Protein 8HCZ (pdb70)

Secondary structure (DSSP, 8-state):
--HHHHHHHHHHH-TTSEEEEEEE-SS-TT-EEEEEEHHHHHHHHHHHHHHHHTT--TT-EEEEE--SSHHHHHHHHHHHHTT-EEEEEPPP-SHHHHHHHHHHHHHH--SEEEE-GGGHHHHGGG----EEEGGGS-TTS------SSEEEEE------EEEEHHHHHHHHHHHHHHHTGGGTT---TTEEEEE-S-TTSHHHHIIIIIHIIIII--EEE--HHHHHH-THHHHHHHTSSSEEEEEE-HHHHHHHHHH--GGGGTT---TT--EEEEESS---HHHHHHHHHHHGGGT--GGGEEEEE--GGGSS-SEEPPTTSPPPEEEE-HHHHHTTB--B--TTSSEEEE-EEPPSSSEEEEEETTTTEEPPTTB-EEEEEESTTS---BTT-HHHHHHHH-B--SSPPTT-----BEEEEEEEEEETTEEEEEEETT-

InterPro domains:
  IPR000873 AMP-dependent synthetase/ligase domain [PF00501] (12-415)
  IPR025110 AMP-binding enzyme, C-terminal domain [PF23024] (463-571)
  IPR040097 Fatty acyl-AMP ligase /fatty acyl-CoA ligase [cd05931] (17-567)
  IPR042099 ANL, N-terminal domain [G3DSA:3.40.50.12780] (4-460)
  IPR045851 AMP-binding enzyme domain superfamily [G3DSA:3.30.300.30] (462-582)

Sequence (443 aa):
LSIPSMLRQCVNLHPDGTAFTYIDYERDSEGISESLTWSQVYRRTLNVAAEVRRHAAIGDRAVILAPQGLDYIVAFLGALQAGLIAVPLSAPLGGASDERVDAVVRDAKPNVVLTTSAIMGDVVPRVSPPTVAVDQLDLDSPIDDSLQTTAYLQYTTPAGVMITYKNILANFQQMISAYFADTGAVPPLDLFIMSWLPFYHDMGLVLGVCAPIIVGCGAVLTSPVAFLQRPARWLQLMAREGQAFSAAPNFAFELTAAKAIDDDLAGLDLGRIKTILCGSERVHPATLKRFVDRFSRFNLREFAIRPAYGLAEATVYVATSQAGQPPEIRYFEPHELSAGQAKPCATGAGTALVSYPLPQSPIVRIVDPNTNTECPPGTIGEIWVHGDNVAGGYWEKPDETERTFGGALVAPSAGTPVGPWLRTGDSGFVSEDKFFIIGRIKD

Solvent-accessible surface area: 18066 Å² total; per-residue (Å²): 126,0,0,4,10,33,1,85,80,15,23,90,130,121,54,119,29,74,0,0,11,22,7,61,20,153,205,63,73,154,15,69,66,92,58,4,30,11,39,80,0,48,90,30,1,34,21,0,0,43,30,0,92,169,54,14,62,98,22,29,33,0,0,0,0,3,57,32,9,10,38,2,0,0,1,0,3,0,0,2,4,1,1,2,7,0,0,0,0,12,15,18,124,31,66,74,32,24,120,90,1,29,29,0,13,165,20,0,120,9,65,0,0,0,1,8,41,95,29,48,58,87,0,83,91,58,30,144,30,52,37,10,11,0,56,132,44,104,14,70,36,106,116,120,53,25,42,110,84,23,0,2,0,2,0,117,172,44,30,0,1,49,1,33,3,135,10,1,38,14,0,11,123,15,17,37,61,27,7,5,53,84,65,61,37,98,35,32,194,74,12,17,3,0,0,8,8,11,0,64,94,26,19,0,0,6,13,0,0,0,5,0,5,31,40,46,17,20,3,12,0,2,18,31,81,4,0,94,119,89,11,0,12,2,0,58,12,1,14,94,168,6,49,0,16,0,0,0,16,14,91,0,0,60,49,0,6,47,126,4,102,88,124,24,0,76,82,38,54,1,32,84,9,47,1,0,12,0,0,74,67,79,16,103,10,79,9,8,99,114,0,13,104,60,0,32,182,39,83,6,118,78,85,0,0,7,0,12,4,22,29,6,31,0,2,22,10,0,0,8,6,86,7,43,100,61,18,65,30,65,28,3,57,61,159,58,24,107,83,20,81,15,106,72,26,76,121,56,51,42,46,32,23,7,1,4,38,58,15,160,56,1,39,3,59,9,0,50,43,135,75,50,51,38,21,86,112,12,37,33,5,4,0,0,0,54,22,84,0,25,5,61,0,25,36,96,43,105,92,63,28,110,145,32,13,28,5,53,8,85,88,46,57,110,76,11,39,86,26,97,0,1,65,10,12,12,9,0,0,28,11,107,120,54,0,0,12,57,20,95,59,147,153

Nearest PDB structures (foldseek):
  8hcz-assembly1_A  TM=1.002E+00  e=0.000E+00  Mycobacterium tuberculosis H37Rv
  8hdf-assembly1_A  TM=9.978E-01  e=6.706E-95  Mycobacterium tuberculosis H37Rv
  8iqu-assembly1_A  TM=9.920E-01  e=8.082E-95  Mycobacterium tuberculosis
  8hd4-assembly1_A  TM=9.959E-01  e=1.930E-93  Mycobacterium tuberculosis H37Rv
  3t5a-assembly1_A  TM=9.651E-01  e=5.499E-71  Mycobacterium tuberculosis H37Rv

GO terms:
  GO:0046506 sulfolipid biosynthetic process (P, IMP)
  GO:0071766 Actinobacterium-type cell wall biogenesis (P, IMP)

B-factor: mean 19.69, std 9.24, range [7.81, 62.52]

Structure (mmCIF, N/CA/C/O backbone):
data_8HCZ
#
_entry.id   8HCZ
#
_cell.length_a   66.924
_cell.length_b   72.595
_cell.length_c   90.800
_cell.angle_alpha   90.00
_cell.angle_beta   90.00
_cell.angle_gamma   90.00
#
_symmetry.space_group_name_H-M   'P 21 21 21'
#
loop_
_entity.id
_entity.type
_entity.pdbx_description
1 polymer 'Long-chain-fatty-acid--AMP ligase FadD23'
2 water water
#
loop_
_atom_site.group_PDB
_atom_site.id
_atom_site.type_symbol
_atom_site.label_atom_id
_atom_site.label_alt_id
_atom_site.label_comp_id
_atom_site.label_asym_id
_atom_site.label_entity_id
_atom_site.label_seq_id
_atom_site.pdbx_PDB_ins_code
_atom_site.Cartn_x
_atom_site.Cartn_y
_atom_site.Cartn_z
_atom_site.occupancy
_atom_site.B_iso_or_equiv
_atom_site.auth_seq_id
_atom_site.auth_comp_id
_atom_site.auth_asym_id
_atom_site.auth_atom_id
_atom_site.pdbx_PDB_model_num
ATOM 1 N N . LEU A 1 25 ? 10.260 -2.246 -23.961 1.00 32.92 4 LEU A N 1
ATOM 2 C CA . LEU A 1 25 ? 9.672 -3.580 -23.907 1.00 33.09 4 LEU A CA 1
ATOM 3 C C . LEU A 1 25 ? 9.060 -4.000 -22.562 1.00 28.11 4 LEU A C 1
ATOM 4 O O . LEU A 1 25 ? 7.993 -4.615 -22.554 1.00 35.42 4 LEU A O 1
ATOM 9 N N . SER A 1 26 ? 9.732 -3.696 -21.447 1.00 24.17 5 SER A N 1
ATOM 10 C CA . SER A 1 26 ? 9.252 -4.077 -20.118 1.00 20.33 5 SER A CA 1
ATOM 11 C C . SER A 1 26 ? 9.687 -3.031 -19.104 1.00 17.95 5 SER A C 1
ATOM 12 O O . SER A 1 26 ? 10.599 -2.250 -19.352 1.00 18.64 5 SER A O 1
ATOM 15 N N . ILE A 1 27 ? 9.002 -3.027 -17.955 1.00 15.85 6 ILE A N 1
ATOM 16 C CA . ILE A 1 27 ? 9.344 -2.078 -16.889 1.00 13.18 6 ILE A CA 1
ATOM 17 C C . ILE A 1 27 ? 10.797 -2.186 -16.448 1.00 14.77 6 ILE A C 1
ATOM 18 O O . ILE A 1 27 ? 11.463 -1.144 -16.347 1.00 13.11 6 ILE A O 1
ATOM 23 N N . PRO A 1 28 ? 11.349 -3.374 -16.173 1.00 14.76 7 PRO A N 1
ATOM 24 C CA . PRO A 1 28 ? 12.785 -3.431 -15.835 1.00 15.69 7 PRO A CA 1
ATOM 25 C C . PRO A 1 28 ? 13.667 -2.823 -16.905 1.00 15.18 7 PRO A C 1
ATOM 26 O O . PRO A 1 28 ? 14.608 -2.085 -16.571 1.00 15.32 7 PRO A O 1
ATOM 30 N N . SER A 1 29 ? 13.385 -3.084 -18.188 1.00 16.24 8 SER A N 1
ATOM 31 C CA . SER A 1 29 ? 14.226 -2.505 -19.230 1.00 16.04 8 SER A CA 1
ATOM 32 C C . SER A 1 29 ? 14.071 -0.993 -19.283 1.00 14.38 8 SER A C 1
ATOM 33 O O . SER A 1 29 ? 15.058 -0.276 -19.492 1.00 16.58 8 SER A O 1
ATOM 36 N N . MET A 1 30 ? 12.856 -0.488 -19.044 1.00 14.11 9 MET A N 1
ATOM 37 C CA . MET A 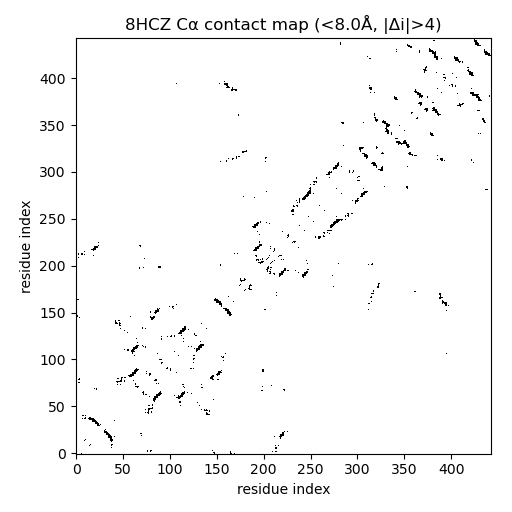1 30 ? 12.670 0.954 -19.089 1.00 13.09 9 MET A CA 1
ATOM 38 C C . MET A 1 30 ? 13.306 1.618 -17.885 1.00 13.76 9 MET A C 1
ATOM 39 O O . MET A 1 30 ? 13.798 2.742 -17.995 1.00 14.88 9 MET A O 1
ATOM 44 N N . LEU A 1 31 ? 13.327 0.957 -16.742 1.00 12.41 10 LEU A N 1
ATOM 45 C CA . LEU A 1 31 ? 14.020 1.540 -15.569 1.00 12.07 10 LEU A CA 1
ATOM 46 C C . LEU A 1 31 ? 15.515 1.635 -15.855 1.00 14.02 10 LEU A C 1
ATOM 47 O O . LEU A 1 31 ? 16.121 2.619 -15.497 1.00 13.24 10 LEU A O 1
ATOM 52 N N . ARG A 1 32 ? 16.056 0.576 -16.459 1.00 14.22 11 ARG A N 1
ATOM 53 C CA . ARG A 1 32 ? 17.502 0.602 -16.820 1.00 15.47 11 ARG A CA 1
ATOM 54 C C . ARG A 1 32 ? 17.798 1.768 -17.767 1.00 14.69 11 ARG A C 1
ATOM 55 O O . ARG A 1 32 ? 18.818 2.406 -17.618 1.00 15.78 11 ARG A O 1
ATOM 63 N N . GLN A 1 33 ? 16.877 2.044 -18.663 1.00 14.05 12 GLN A N 1
ATOM 64 C CA . GLN A 1 33 ? 17.104 3.167 -19.592 1.00 16.63 12 GLN A CA 1
ATOM 65 C C . GLN A 1 33 ? 17.006 4.497 -18.835 1.00 16.76 12 GLN A C 1
ATOM 66 O O . GLN A 1 33 ? 17.734 5.401 -19.169 1.00 17.06 12 GLN A O 1
ATOM 72 N N . CYS A 1 34 ? 16.095 4.578 -17.871 1.00 14.88 13 CYS A N 1
ATOM 73 C CA . CYS A 1 34 ? 16.044 5.805 -17.082 1.00 14.07 13 CYS A CA 1
ATOM 74 C C . CYS A 1 34 ? 17.384 6.048 -16.418 1.00 14.22 13 CYS A C 1
ATOM 75 O O . CYS A 1 34 ? 17.861 7.188 -16.363 1.00 16.06 13 CYS A O 1
ATOM 78 N N . VAL A 1 35 ? 17.992 4.991 -15.873 1.00 14.20 14 VAL A N 1
ATOM 79 C CA . VAL A 1 35 ? 19.301 5.121 -15.233 1.00 14.58 14 VAL A CA 1
ATOM 80 C C . VAL A 1 35 ? 20.354 5.545 -16.239 1.00 15.40 14 VAL A C 1
ATOM 81 O O . VAL A 1 35 ? 21.253 6.346 -15.923 1.00 18.85 14 VAL A O 1
ATOM 85 N N . ASN A 1 36 ? 20.320 4.965 -17.432 1.00 16.41 15 ASN A N 1
ATOM 86 C CA . ASN A 1 36 ? 21.310 5.311 -18.443 1.00 18.84 15 ASN A CA 1
ATOM 87 C C . ASN A 1 36 ? 21.203 6.775 -18.812 1.00 21.16 15 ASN A C 1
ATOM 88 O O . ASN A 1 36 ? 22.222 7.456 -19.004 1.00 24.06 15 ASN A O 1
ATOM 93 N N . LEU A 1 37 ? 19.981 7.282 -18.922 1.00 19.51 16 LEU A N 1
ATOM 94 C CA . LEU A 1 37 ? 19.776 8.622 -19.461 1.00 21.21 16 LEU A CA 1
ATOM 95 C C . LEU A 1 37 ? 19.912 9.694 -18.389 1.00 20.33 16 LEU A C 1
ATOM 96 O O . LEU A 1 37 ? 20.444 10.775 -18.656 1.00 23.25 16 LEU A O 1
ATOM 101 N N . HIS A 1 38 ? 19.451 9.420 -17.168 1.00 16.72 17 HIS A N 1
ATOM 102 C CA . HIS A 1 38 ? 19.373 10.450 -16.131 1.00 17.76 17 HIS A CA 1
ATOM 103 C C . HIS A 1 38 ? 19.623 9.812 -14.777 1.00 13.49 17 HIS A C 1
ATOM 104 O O . HIS A 1 38 ? 18.729 9.787 -13.921 1.00 15.84 17 HIS A O 1
ATOM 111 N N . PRO A 1 39 ? 20.833 9.291 -14.539 1.00 15.32 18 PRO A N 1
ATOM 112 C CA . PRO A 1 39 ? 21.065 8.494 -13.322 1.00 15.42 18 PRO A CA 1
ATOM 113 C C . PRO A 1 39 ? 20.828 9.294 -12.047 1.00 14.87 18 PRO A C 1
ATOM 114 O O . PRO A 1 39 ? 20.377 8.748 -11.022 1.00 14.38 18 PRO A O 1
ATOM 118 N N . ASP A 1 40 ? 21.069 10.596 -12.101 1.00 14.27 19 ASP A N 1
ATOM 119 C CA . ASP A 1 40 ? 20.999 11.438 -10.918 1.00 13.44 19 ASP A CA 1
ATOM 120 C C . ASP A 1 40 ? 19.717 12.262 -10.854 1.00 13.80 19 ASP A C 1
ATOM 121 O O . ASP A 1 40 ? 19.582 13.109 -9.957 1.00 16.88 19 ASP A O 1
ATOM 126 N N . GLY A 1 41 ? 18.779 12.024 -11.777 1.00 13.83 20 GLY A N 1
ATOM 127 C CA . GLY A 1 41 ? 17.476 12.649 -11.685 1.00 13.50 20 GLY A CA 1
ATOM 128 C C . GLY A 1 41 ? 16.656 12.035 -10.568 1.00 15.05 20 GLY A C 1
ATOM 129 O O . GLY A 1 41 ? 16.749 10.833 -10.285 1.00 14.17 20 GLY A O 1
ATOM 130 N N . THR A 1 42 ? 15.837 12.861 -9.910 1.00 14.59 21 THR A N 1
ATOM 131 C CA . THR A 1 42 ? 15.022 12.330 -8.820 1.00 13.32 21 THR A CA 1
ATOM 132 C C . THR A 1 42 ? 13.857 11.533 -9.411 1.00 12.17 21 THR A C 1
ATOM 133 O O . THR A 1 42 ? 13.125 12.024 -10.289 1.00 16.78 21 THR A O 1
ATOM 137 N N . ALA A 1 43 ? 13.695 10.289 -8.938 1.00 11.15 22 ALA A N 1
ATOM 138 C CA . ALA A 1 43 ? 12.678 9.380 -9.456 1.00 11.40 22 ALA A CA 1
ATOM 139 C C . ALA A 1 43 ? 11.439 9.303 -8.570 1.00 10.78 22 ALA A C 1
ATOM 140 O O . ALA A 1 43 ? 10.314 9.448 -9.044 1.00 11.80 22 ALA A O 1
ATOM 142 N N . PHE A 1 44 ? 11.624 9.066 -7.282 1.00 10.71 23 PHE A N 1
ATOM 143 C CA . PHE A 1 44 ? 10.527 8.906 -6.346 1.00 10.24 23 PHE A CA 1
ATOM 144 C C . PHE A 1 44 ? 10.835 9.728 -5.113 1.00 12.55 23 PHE A C 1
ATOM 145 O O . PHE A 1 44 ? 11.939 9.637 -4.561 1.00 12.67 23 PHE A O 1
ATOM 153 N N . THR A 1 45 ? 9.852 10.511 -4.673 1.00 11.32 24 THR A N 1
ATOM 154 C CA . THR A 1 45 ? 9.902 11.223 -3.401 1.00 11.04 24 THR A CA 1
ATOM 155 C C . THR A 1 45 ? 8.677 10.805 -2.620 1.00 11.68 24 THR A C 1
ATOM 156 O O . THR A 1 45 ? 7.551 11.033 -3.076 1.00 13.30 24 THR A O 1
ATOM 160 N N . TYR A 1 46 ? 8.892 10.228 -1.447 1.00 11.56 25 TYR A N 1
ATOM 161 C CA . TYR A 1 46 ? 7.818 9.814 -0.570 1.00 10.69 25 TYR A CA 1
ATOM 162 C C . TYR A 1 46 ? 7.743 10.755 0.627 1.00 10.38 25 TYR A C 1
ATOM 163 O O . TYR A 1 46 ? 8.766 11.020 1.259 1.00 11.61 25 TYR A O 1
ATOM 172 N N . ILE A 1 47 ? 6.545 11.257 0.927 1.00 10.75 26 ILE A N 1
ATOM 173 C CA . ILE A 1 47 ? 6.336 12.195 2.033 1.00 11.35 26 ILE A CA 1
ATOM 174 C C . ILE A 1 47 ? 5.559 11.494 3.132 1.00 11.04 26 ILE A C 1
ATOM 175 O O . ILE A 1 47 ? 4.451 11.029 2.906 1.00 13.04 26 ILE A O 1
ATOM 180 N N . ASP A 1 48 ? 6.158 11.391 4.308 1.00 11.26 27 ASP A N 1
ATOM 181 C CA . ASP A 1 48 ? 5.540 10.770 5.472 1.00 13.65 27 ASP A CA 1
ATOM 182 C C . ASP A 1 48 ? 5.155 11.887 6.445 1.00 12.22 27 ASP A C 1
ATOM 183 O O . ASP A 1 48 ? 5.993 12.714 6.824 1.00 13.75 27 ASP A O 1
ATOM 188 N N . TYR A 1 49 ? 3.898 11.907 6.856 1.00 13.94 28 TYR A N 1
ATOM 189 C CA . TYR A 1 49 ? 3.405 12.925 7.770 1.00 14.33 28 TYR A CA 1
ATOM 190 C C . TYR A 1 49 ? 3.229 12.419 9.194 1.00 19.02 28 TYR A C 1
ATOM 191 O O . TYR A 1 49 ? 2.737 13.167 10.045 1.00 21.24 28 TYR A O 1
ATOM 200 N N . GLU A 1 50 ? 3.649 11.191 9.480 1.00 17.95 29 GLU A N 1
ATOM 201 C CA . GLU A 1 50 ? 3.435 10.628 10.815 1.00 23.78 29 GLU A CA 1
ATOM 202 C C . GLU A 1 50 ? 4.228 11.382 11.869 1.00 24.16 29 GLU A C 1
ATOM 203 O O . GLU A 1 50 ? 3.741 11.583 12.997 1.00 30.18 29 GLU A O 1
ATOM 209 N N . ARG A 1 51 ? 5.443 11.798 11.548 1.00 23.46 30 ARG A N 1
ATOM 210 C CA . ARG A 1 51 ? 6.305 12.355 12.581 1.00 22.72 30 ARG A CA 1
ATOM 211 C C . ARG A 1 51 ? 6.338 13.873 12.565 1.00 24.10 30 ARG A C 1
ATOM 212 O O . ARG A 1 51 ? 6.822 14.486 13.525 1.00 27.44 30 ARG A O 1
ATOM 220 N N . ASP A 1 52 ? 5.838 14.492 11.505 1.00 20.35 31 ASP A N 1
ATOM 221 C CA . ASP A 1 52 ? 5.849 15.945 11.404 1.00 18.58 31 ASP A CA 1
ATOM 222 C C . ASP A 1 52 ? 4.721 16.294 10.459 1.00 20.01 31 ASP A C 1
ATOM 223 O O . ASP A 1 52 ? 4.677 15.822 9.317 1.00 20.42 31 ASP A O 1
ATOM 228 N N . SER A 1 53 ? 3.764 17.052 10.953 1.00 21.48 32 SER A N 1
ATOM 229 C CA . SER A 1 53 ? 2.613 17.390 10.147 1.00 20.79 32 SER A CA 1
ATOM 230 C C . SER A 1 53 ? 2.995 18.218 8.904 1.00 22.39 32 SER A C 1
ATOM 231 O O . SER A 1 53 ? 2.196 18.290 7.954 1.00 26.80 32 SER A O 1
ATOM 234 N N . GLU A 1 54 ? 4.241 18.729 8.826 1.00 22.65 33 GLU A N 1
ATOM 235 C CA . GLU A 1 54 ? 4.723 19.358 7.596 1.00 22.53 33 GLU A CA 1
ATOM 236 C C . GLU A 1 54 ? 5.249 18.349 6.551 1.00 18.98 33 GLU A C 1
ATOM 237 O O . GLU A 1 54 ? 5.438 18.702 5.372 1.00 21.02 33 GLU A O 1
ATOM 243 N N . GLY A 1 55 ? 5.461 17.106 6.944 1.00 15.31 34 GLY A N 1
ATOM 244 C CA . GLY A 1 55 ? 5.907 16.071 6.029 1.00 14.09 34 GLY A CA 1
ATOM 245 C C . GLY A 1 55 ? 7.404 15.915 6.067 1.00 14.01 34 GLY A C 1
ATOM 246 O O . GLY A 1 55 ? 8.142 16.912 6.037 1.00 15.60 34 GLY A O 1
ATOM 247 N N . ILE A 1 56 ? 7.864 14.669 6.137 1.00 12.66 35 ILE A N 1
ATOM 248 C CA . ILE A 1 56 ? 9.283 14.333 6.005 1.00 13.00 35 ILE A CA 1
ATOM 249 C C . ILE A 1 56 ? 9.453 13.650 4.658 1.00 12.67 35 ILE A C 1
ATOM 250 O O . ILE A 1 56 ? 8.794 12.633 4.396 1.00 13.74 35 ILE A O 1
ATOM 255 N N . SER A 1 57 ? 10.280 14.237 3.793 1.00 13.60 36 SER A N 1
ATOM 256 C CA . SER A 1 57 ? 10.553 13.667 2.477 1.00 12.36 36 SER A CA 1
ATOM 257 C C . SER A 1 57 ? 11.693 12.679 2.534 1.00 11.20 36 SER A C 1
ATOM 258 O O . SER A 1 57 ? 12.694 12.916 3.215 1.00 13.26 36 SER A O 1
ATOM 261 N N . GLU A 1 58 ? 11.570 11.598 1.746 1.00 10.73 37 GLU A N 1
ATOM 262 C CA . GLU A 1 58 ? 12.696 10.724 1.430 1.00 11.64 37 GLU A CA 1
ATOM 263 C C . GLU A 1 58 ? 12.670 10.494 -0.075 1.00 11.13 37 GLU A C 1
ATOM 264 O O . GLU A 1 58 ? 11.630 10.113 -0.633 1.00 12.90 37 GLU A O 1
ATOM 270 N N . SER A 1 59 ? 13.773 10.759 -0.748 1.00 11.89 38 SER A N 1
ATOM 271 C CA . SER A 1 59 ? 13.795 10.657 -2.201 1.00 12.69 38 SER A CA 1
ATOM 272 C C . SER A 1 59 ? 14.880 9.707 -2.682 1.00 11.66 38 SER A C 1
ATOM 273 O O . SER A 1 59 ? 15.850 9.415 -1.974 1.00 14.83 38 SER A O 1
ATOM 276 N N . LEU A 1 60 ? 14.636 9.160 -3.868 1.00 9.55 39 LEU A N 1
ATOM 277 C CA . LEU A 1 60 ? 15.592 8.318 -4.550 1.00 11.05 39 LEU A CA 1
ATOM 278 C C . LEU A 1 60 ? 15.776 8.810 -5.982 1.00 11.76 39 LEU A C 1
ATOM 279 O O . LEU A 1 60 ? 14.789 9.084 -6.676 1.00 11.22 39 LEU A O 1
ATOM 284 N N . THR A 1 61 ? 17.028 8.859 -6.442 1.00 11.73 40 THR A N 1
ATOM 285 C CA . THR A 1 61 ? 17.274 9.076 -7.856 1.00 10.82 40 THR A CA 1
ATOM 286 C C . THR A 1 61 ? 17.021 7.784 -8.653 1.00 11.17 40 THR A C 1
ATOM 287 O O . THR A 1 61 ? 16.867 6.690 -8.093 1.00 11.58 40 THR A O 1
ATOM 291 N N . TRP A 1 62 ? 17.099 7.898 -9.981 1.00 11.11 41 TRP A N 1
ATOM 292 C CA . TRP A 1 62 ? 16.950 6.702 -10.799 1.00 10.44 41 TRP A CA 1
ATOM 293 C C . TRP A 1 62 ? 18.027 5.680 -10.471 1.00 11.90 41 TRP A C 1
ATOM 294 O O . TRP A 1 62 ? 17.726 4.495 -10.318 1.00 12.74 41 TRP A O 1
ATOM 305 N N . SER A 1 63 ? 19.280 6.128 -10.325 1.00 12.23 42 SER A N 1
ATOM 306 C CA . SER A 1 63 ? 20.347 5.192 -9.998 1.00 13.19 42 SER A CA 1
ATOM 307 C C . SER A 1 63 ? 20.110 4.555 -8.626 1.00 12.92 42 SER A C 1
ATOM 308 O O . SER A 1 63 ? 20.325 3.346 -8.437 1.00 14.65 42 SER A O 1
ATOM 311 N N . GLN A 1 64 ? 19.636 5.336 -7.645 1.00 12.11 43 GLN A N 1
ATOM 312 C CA . GLN A 1 64 ? 19.399 4.756 -6.314 1.00 12.75 43 GLN A CA 1
ATOM 313 C C . GLN A 1 64 ? 18.282 3.715 -6.343 1.00 12.28 43 GLN A C 1
ATOM 314 O O . GLN A 1 64 ? 18.398 2.638 -5.733 1.00 13.53 43 GLN A O 1
ATOM 320 N N . VAL A 1 65 ? 17.173 4.031 -7.021 1.00 11.33 44 VAL A N 1
ATOM 321 C CA . VAL A 1 65 ? 16.073 3.071 -7.019 1.00 12.26 44 VAL A CA 1
ATOM 322 C C . VAL A 1 65 ? 16.451 1.821 -7.800 1.00 12.65 44 VAL A C 1
ATOM 323 O O . VAL A 1 65 ? 16.103 0.704 -7.393 1.00 13.37 44 VAL A O 1
ATOM 327 N N . TYR A 1 66 ? 17.200 1.979 -8.897 1.00 12.25 45 TYR A N 1
ATOM 328 C CA . TYR A 1 66 ? 17.633 0.816 -9.664 1.00 14.71 45 TYR A CA 1
ATOM 329 C C . TYR A 1 66 ? 18.531 -0.101 -8.830 1.00 15.11 45 TYR A C 1
ATOM 330 O O . TYR A 1 66 ? 18.365 -1.335 -8.842 1.00 16.05 45 TYR A O 1
ATOM 339 N N . ARG A 1 67 ? 19.502 0.477 -8.116 1.00 15.57 46 ARG A N 1
ATOM 340 C CA . ARG A 1 67 ? 20.353 -0.326 -7.232 1.00 15.61 46 ARG A CA 1
ATOM 341 C C . ARG A 1 67 ? 19.519 -1.084 -6.203 1.00 16.44 46 ARG A C 1
ATOM 342 O O . ARG A 1 67 ? 19.747 -2.286 -5.960 1.00 16.18 46 ARG A O 1
ATOM 350 N N . ARG A 1 68 ? 18.554 -0.399 -5.564 1.00 14.91 47 ARG A N 1
ATOM 351 C CA . ARG A 1 68 ? 17.736 -1.114 -4.586 1.00 14.13 47 ARG A CA 1
ATOM 352 C C . ARG A 1 68 ? 16.986 -2.259 -5.236 1.00 14.21 47 ARG A C 1
ATOM 353 O O . ARG A 1 68 ? 16.887 -3.352 -4.660 1.00 15.17 47 ARG A O 1
ATOM 361 N N . THR A 1 69 ? 16.432 -2.015 -6.428 1.00 13.30 48 THR A N 1
ATOM 362 C CA . THR A 1 69 ? 15.724 -3.036 -7.173 1.00 13.27 48 THR A CA 1
ATOM 363 C C . THR A 1 69 ? 16.609 -4.236 -7.490 1.00 14.34 48 THR A C 1
ATOM 364 O O . THR A 1 69 ? 16.165 -5.381 -7.373 1.00 15.01 48 THR A O 1
ATOM 368 N N . LEU A 1 70 ? 17.863 -3.995 -7.878 1.00 14.83 49 LEU A N 1
ATOM 369 C CA . LEU A 1 70 ? 18.785 -5.098 -8.150 1.00 15.55 49 LEU A CA 1
ATOM 370 C C . LEU A 1 70 ? 19.077 -5.896 -6.886 1.00 16.97 49 LEU A C 1
ATOM 371 O O . LEU A 1 70 ? 19.193 -7.124 -6.936 1.00 18.21 49 LEU A O 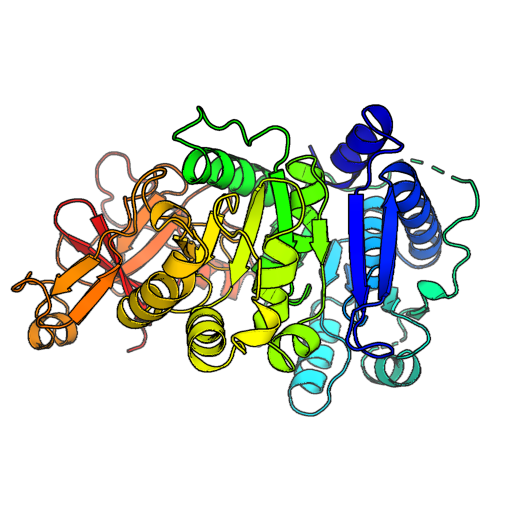1
ATOM 376 N N . ASN A 1 71 ? 19.221 -5.212 -5.752 1.00 15.75 50 ASN A N 1
ATOM 377 C CA . ASN A 1 71 ? 19.440 -5.936 -4.500 1.00 18.17 50 ASN A CA 1
ATOM 378 C C . ASN A 1 71 ? 18.215 -6.751 -4.084 1.00 17.42 50 ASN A C 1
ATOM 379 O O . ASN A 1 71 ? 18.352 -7.879 -3.581 1.00 18.74 50 ASN A O 1
ATOM 384 N N . VAL A 1 72 ? 17.002 -6.232 -4.293 1.00 15.09 51 VAL A N 1
ATOM 385 C CA . VAL A 1 72 ? 15.833 -7.060 -4.008 1.00 15.17 51 VAL A CA 1
ATOM 386 C C . VAL A 1 72 ? 15.795 -8.269 -4.930 1.00 15.59 51 VAL A C 1
ATOM 387 O O . VAL A 1 72 ? 15.505 -9.383 -4.481 1.00 16.27 51 VAL A O 1
ATOM 391 N N . ALA A 1 73 ? 16.054 -8.061 -6.233 1.00 16.41 52 ALA A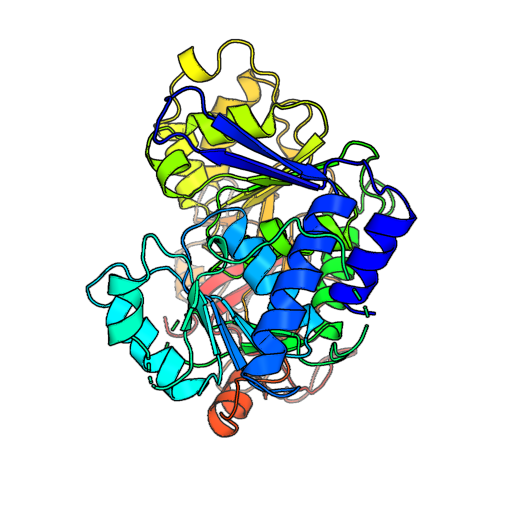 N 1
ATOM 392 C CA . ALA A 1 73 ? 16.016 -9.152 -7.204 1.00 15.25 52 ALA A CA 1
ATOM 393 C C . ALA A 1 73 ? 16.990 -10.255 -6.824 1.00 17.28 52 ALA A C 1
ATOM 394 O O . ALA A 1 73 ? 16.662 -11.447 -6.913 1.00 18.62 52 ALA A O 1
ATOM 396 N N . ALA A 1 74 ? 18.180 -9.880 -6.358 1.00 19.09 53 ALA A N 1
ATOM 397 C CA . ALA A 1 74 ? 19.156 -10.889 -5.952 1.00 20.29 53 ALA A CA 1
ATOM 398 C C . ALA A 1 74 ? 18.639 -11.715 -4.781 1.00 19.72 53 ALA A C 1
ATOM 399 O O . ALA A 1 74 ? 18.905 -12.930 -4.691 1.00 24.01 53 ALA A O 1
ATOM 401 N N . GLU A 1 75 ? 17.956 -11.061 -3.838 1.00 19.56 54 GLU A N 1
ATOM 402 C CA . GLU A 1 75 ? 17.385 -11.776 -2.704 1.00 19.88 54 GLU A CA 1
ATOM 403 C C . GLU A 1 75 ? 16.246 -12.687 -3.132 1.00 19.22 54 GLU A C 1
ATOM 404 O O . GLU A 1 75 ? 16.200 -13.849 -2.724 1.00 21.74 54 GLU A O 1
ATOM 410 N N . VAL A 1 76 ? 15.341 -12.203 -3.986 1.00 18.17 55 VAL A N 1
ATOM 411 C CA . VAL A 1 76 ? 14.171 -13.024 -4.286 1.00 20.21 55 VAL A CA 1
ATOM 412 C C . VAL A 1 76 ? 14.566 -14.258 -5.093 1.00 22.74 55 VAL A C 1
ATOM 413 O O . VAL A 1 76 ? 13.977 -15.333 -4.923 1.00 21.07 55 VAL A O 1
ATOM 417 N N . ARG A 1 77 ? 15.600 -14.148 -5.936 1.00 19.20 56 ARG A N 1
ATOM 418 C CA . ARG A 1 77 ? 16.095 -15.308 -6.676 1.00 21.09 56 ARG A CA 1
ATOM 419 C C . ARG A 1 77 ? 16.589 -16.440 -5.773 1.00 23.59 56 ARG A C 1
ATOM 420 O O . ARG A 1 77 ? 16.620 -17.600 -6.205 1.00 26.19 56 ARG A O 1
ATOM 428 N N . ARG A 1 78 ? 16.970 -16.145 -4.535 1.00 24.34 57 ARG A N 1
ATOM 429 C CA . ARG A 1 78 ? 17.347 -17.212 -3.619 1.00 25.28 57 ARG A CA 1
ATOM 430 C C . ARG A 1 78 ? 16.152 -18.074 -3.230 1.00 25.60 57 ARG A C 1
ATOM 431 O O . ARG A 1 78 ? 16.328 -19.220 -2.816 1.00 28.91 57 ARG A O 1
ATOM 439 N N . HIS A 1 79 ? 14.938 -17.558 -3.384 1.00 26.51 58 HIS A N 1
ATOM 440 C CA . HIS A 1 79 ? 13.743 -18.208 -2.879 1.00 24.66 58 HIS A CA 1
ATOM 441 C C . HIS A 1 79 ? 12.763 -18.639 -3.951 1.00 25.20 58 HIS A C 1
ATOM 442 O O . HIS A 1 79 ? 11.901 -19.478 -3.669 1.00 27.34 58 HIS A O 1
ATOM 449 N N . ALA A 1 80 ? 12.847 -18.087 -5.156 1.00 23.12 59 ALA A N 1
ATOM 450 C CA . ALA A 1 80 ? 11.784 -18.286 -6.126 1.00 24.19 59 ALA A CA 1
ATOM 451 C C . ALA A 1 80 ? 12.397 -18.315 -7.510 1.00 23.42 59 ALA A C 1
ATOM 452 O O . ALA A 1 80 ? 13.449 -17.708 -7.749 1.00 25.57 59 ALA A O 1
ATOM 454 N N . ALA A 1 81 ? 11.724 -19.023 -8.416 1.00 21.16 60 ALA A N 1
ATOM 455 C CA . ALA A 1 81 ? 12.152 -19.200 -9.786 1.00 21.07 60 ALA A CA 1
ATOM 456 C C . ALA A 1 81 ? 11.400 -18.241 -10.701 1.00 18.89 60 ALA A C 1
ATOM 457 O O . ALA A 1 81 ? 10.331 -17.733 -10.358 1.00 18.80 60 ALA A O 1
ATOM 459 N N . ILE A 1 82 ? 11.971 -18.026 -11.896 1.00 19.09 61 ILE A N 1
ATOM 460 C CA . ILE A 1 82 ? 11.319 -17.223 -12.922 1.00 18.42 61 ILE A CA 1
ATOM 461 C C . ILE A 1 82 ? 9.903 -17.725 -13.131 1.00 18.57 61 ILE A C 1
ATOM 462 O O . ILE A 1 82 ? 9.659 -18.934 -13.255 1.00 20.25 61 ILE A O 1
ATOM 467 N N . GLY A 1 83 ? 8.956 -16.794 -13.147 1.00 16.55 62 GLY A N 1
ATOM 468 C CA . GLY A 1 83 ? 7.558 -17.124 -13.336 1.00 16.47 62 GLY A CA 1
ATOM 469 C C . GLY A 1 83 ? 6.787 -17.451 -12.079 1.00 16.31 62 GLY A C 1
ATOM 470 O O . GLY A 1 83 ? 5.548 -17.583 -12.153 1.00 18.24 62 GLY A O 1
ATOM 471 N N . ASP A 1 84 ? 7.471 -17.612 -10.936 1.00 15.80 63 ASP A N 1
ATOM 472 C CA . ASP A 1 84 ? 6.767 -17.776 -9.679 1.00 15.66 63 ASP A CA 1
ATOM 473 C C . ASP A 1 84 ? 6.108 -16.447 -9.315 1.00 14.61 63 ASP A C 1
ATOM 474 O O . ASP A 1 84 ? 6.469 -15.384 -9.833 1.00 15.42 63 ASP A O 1
ATOM 479 N N . ARG A 1 85 ? 5.116 -16.507 -8.438 1.00 15.90 64 ARG A N 1
ATOM 480 C CA . ARG A 1 85 ? 4.495 -15.301 -7.917 1.00 13.73 64 ARG A CA 1
ATOM 481 C C . ARG A 1 85 ? 5.202 -14.828 -6.653 1.00 15.60 64 ARG A C 1
ATOM 482 O O . ARG A 1 85 ? 5.683 -15.629 -5.834 1.00 15.90 64 ARG A O 1
ATOM 490 N N . ALA A 1 86 ? 5.290 -13.505 -6.528 1.00 14.55 65 ALA A N 1
ATOM 491 C CA . ALA A 1 86 ? 5.853 -12.814 -5.373 1.00 14.24 65 ALA A CA 1
ATOM 492 C C . ALA A 1 86 ? 4.764 -11.903 -4.841 1.00 14.33 65 ALA A C 1
ATOM 493 O O . ALA A 1 86 ? 4.418 -10.919 -5.493 1.00 15.46 65 ALA A O 1
ATOM 495 N N . VAL A 1 87 ? 4.203 -12.229 -3.665 1.00 14.68 66 VAL A N 1
ATOM 496 C CA . VAL A 1 87 ? 3.207 -11.342 -3.063 1.00 15.91 66 VAL A CA 1
ATOM 497 C C . VAL A 1 87 ? 3.906 -10.209 -2.323 1.00 16.73 66 VAL A C 1
ATOM 498 O O . VAL A 1 87 ? 4.929 -10.417 -1.656 1.00 17.15 66 VAL A O 1
ATOM 502 N N . ILE A 1 88 ? 3.371 -8.992 -2.462 1.00 14.86 67 ILE A N 1
ATOM 503 C CA . ILE A 1 88 ? 3.876 -7.826 -1.753 1.00 14.11 67 ILE A CA 1
ATOM 504 C C . ILE A 1 88 ? 2.855 -7.398 -0.708 1.00 16.27 67 ILE A C 1
ATOM 505 O O . ILE A 1 88 ? 1.732 -6.995 -1.049 1.00 16.63 67 ILE A O 1
ATOM 510 N N . LEU A 1 89 ? 3.262 -7.451 0.567 1.00 18.38 68 LEU A N 1
ATOM 511 C CA . LEU A 1 89 ? 2.434 -7.031 1.700 1.00 19.33 68 LEU A CA 1
ATOM 512 C C . LEU A 1 89 ? 3.314 -6.039 2.437 1.00 21.02 68 LEU A C 1
ATOM 513 O O . LEU A 1 89 ? 4.154 -6.429 3.241 1.00 22.52 68 LEU A O 1
ATOM 518 N N . ALA A 1 90 ? 3.153 -4.767 2.137 1.00 19.92 69 ALA A N 1
ATOM 519 C CA . ALA A 1 90 ? 4.014 -3.739 2.701 1.00 18.24 69 ALA A CA 1
ATOM 520 C C . ALA A 1 90 ? 3.180 -2.485 2.831 1.00 17.93 69 ALA A C 1
ATOM 521 O O . ALA A 1 90 ? 2.200 -2.319 2.093 1.00 19.06 69 ALA A O 1
ATOM 523 N N . PRO A 1 91 ? 3.503 -1.607 3.777 1.00 18.29 70 PRO A N 1
ATOM 524 C CA . PRO A 1 91 ? 2.815 -0.311 3.829 1.00 18.22 70 PRO A CA 1
ATOM 525 C C . PRO A 1 91 ? 3.178 0.517 2.603 1.00 15.30 70 PRO A C 1
ATOM 526 O O . PRO A 1 91 ? 4.153 0.244 1.904 1.00 15.98 70 PRO A O 1
ATOM 530 N N . GLN A 1 92 ? 2.370 1.541 2.353 1.00 13.91 71 GLN A N 1
ATOM 531 C CA . GLN A 1 92 ? 2.693 2.527 1.335 1.00 12.61 71 GLN A CA 1
ATOM 532 C C . GLN A 1 92 ? 4.073 3.101 1.648 1.00 11.87 71 GLN A C 1
ATOM 533 O O . GLN A 1 92 ? 4.362 3.469 2.790 1.00 14.30 71 GLN A O 1
ATOM 539 N N . GLY A 1 93 ? 4.926 3.188 0.639 1.00 11.84 72 GLY A N 1
ATOM 540 C CA . GLY A 1 93 ? 6.226 3.798 0.813 1.00 11.59 72 GLY A CA 1
ATOM 541 C C . GLY A 1 93 ? 7.230 3.281 -0.205 1.00 11.80 72 GLY A C 1
ATOM 542 O O . GLY A 1 93 ? 6.889 2.561 -1.149 1.00 12.81 72 GLY A O 1
ATOM 543 N N . LEU A 1 94 ? 8.480 3.700 -0.014 1.00 11.71 73 LEU A N 1
ATOM 544 C CA . LEU A 1 94 ? 9.542 3.348 -0.959 1.00 11.24 73 LEU A CA 1
ATOM 545 C C . LEU A 1 94 ? 9.884 1.865 -0.931 1.00 13.22 73 LEU A C 1
ATOM 546 O O . LEU A 1 94 ? 10.338 1.330 -1.959 1.00 13.37 73 LEU A O 1
ATOM 551 N N . ASP A 1 95 ? 9.700 1.188 0.220 1.00 13.37 74 ASP A N 1
ATOM 552 C CA . ASP A 1 95 ? 9.966 -0.252 0.254 1.00 14.07 74 ASP A CA 1
ATOM 553 C C . ASP A 1 95 ? 8.981 -1.015 -0.616 1.00 12.45 74 ASP A C 1
ATOM 554 O O . ASP A 1 95 ? 9.359 -1.994 -1.270 1.00 12.81 74 ASP A O 1
ATOM 559 N N . TYR A 1 96 ? 7.707 -0.595 -0.628 1.00 11.47 75 TYR A N 1
ATOM 560 C CA . TYR A 1 96 ? 6.723 -1.207 -1.531 1.00 11.59 75 TYR A CA 1
ATOM 561 C C . TYR A 1 96 ? 7.194 -1.119 -2.968 1.00 12.19 75 TYR A C 1
ATOM 562 O O . TYR A 1 96 ? 7.133 -2.108 -3.713 1.00 11.84 75 TYR A O 1
ATOM 571 N N . ILE A 1 97 ? 7.647 0.065 -3.378 1.00 10.34 76 ILE A N 1
ATOM 572 C CA . ILE A 1 97 ? 8.054 0.308 -4.762 1.00 10.34 76 ILE A CA 1
ATOM 573 C C . ILE A 1 97 ? 9.216 -0.593 -5.150 1.00 10.16 76 ILE A C 1
ATOM 574 O O . ILE A 1 97 ? 9.190 -1.231 -6.214 1.00 11.76 76 ILE A O 1
ATOM 579 N N . VAL A 1 98 ? 10.238 -0.700 -4.290 1.00 11.03 77 VAL A N 1
ATOM 580 C CA . VAL A 1 98 ? 11.393 -1.511 -4.663 1.00 11.33 77 VAL A CA 1
ATOM 581 C C . VAL A 1 98 ? 11.074 -3.003 -4.580 1.00 11.60 77 VAL A C 1
ATOM 582 O O . VAL A 1 98 ? 11.644 -3.808 -5.329 1.00 12.66 77 VAL A O 1
ATOM 586 N N . ALA A 1 99 ? 10.178 -3.401 -3.671 1.00 12.83 78 ALA A N 1
ATOM 587 C CA . ALA A 1 99 ? 9.703 -4.785 -3.652 1.00 12.62 78 ALA A CA 1
ATOM 588 C C . ALA A 1 99 ? 9.033 -5.151 -4.974 1.00 12.48 78 ALA A C 1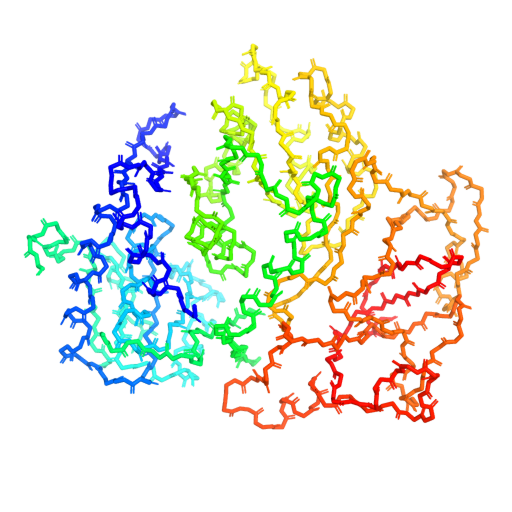
ATOM 589 O O . ALA A 1 99 ? 9.328 -6.199 -5.568 1.00 12.66 78 ALA A O 1
ATOM 591 N N . PHE A 1 100 ? 8.123 -4.292 -5.448 1.00 12.66 79 PHE A N 1
ATOM 592 C CA . PHE A 1 100 ? 7.411 -4.556 -6.694 1.00 10.68 79 PHE A CA 1
ATOM 593 C C . PHE A 1 100 ? 8.392 -4.569 -7.871 1.00 12.27 79 PHE A C 1
ATOM 594 O O . PHE A 1 100 ? 8.428 -5.523 -8.667 1.00 11.66 79 PHE A O 1
ATOM 602 N N . LEU A 1 101 ? 9.236 -3.541 -7.978 1.00 12.88 80 LEU A N 1
ATOM 603 C CA . LEU A 1 101 ? 10.166 -3.479 -9.107 1.00 11.25 80 LEU A CA 1
ATOM 604 C C . LEU A 1 101 ? 11.187 -4.603 -9.037 1.00 11.48 80 LEU A C 1
ATOM 605 O O . LEU A 1 101 ? 11.613 -5.116 -10.082 1.00 13.10 80 LEU A O 1
ATOM 610 N N . GLY A 1 102 ? 11.648 -4.951 -7.822 1.00 11.96 81 GLY A N 1
ATOM 611 C CA . GLY A 1 102 ? 12.596 -6.045 -7.672 1.00 13.23 81 GLY A CA 1
ATOM 612 C C . GLY A 1 102 ? 12.017 -7.398 -8.050 1.00 12.13 81 GLY A C 1
ATOM 613 O O . GLY A 1 102 ? 12.728 -8.244 -8.600 1.00 13.80 81 GLY A O 1
ATOM 614 N N . ALA A 1 103 ? 10.737 -7.635 -7.734 1.00 12.30 82 ALA A N 1
ATOM 615 C CA . ALA A 1 103 ? 10.080 -8.856 -8.187 1.00 12.05 82 ALA A CA 1
ATOM 616 C C . ALA A 1 103 ? 10.095 -8.928 -9.714 1.00 12.51 82 ALA A C 1
ATOM 617 O O . ALA A 1 103 ? 10.453 -9.972 -10.311 1.00 13.33 82 ALA A O 1
ATOM 619 N N . LEU A 1 104 ? 9.730 -7.816 -10.376 1.00 12.21 83 LEU A N 1
ATOM 620 C CA . LEU A 1 104 ? 9.713 -7.806 -11.845 1.00 12.37 83 LEU A CA 1
ATOM 621 C C . LEU A 1 104 ? 11.116 -8.021 -12.404 1.00 12.36 83 LEU A C 1
ATOM 622 O O . LEU A 1 104 ? 11.308 -8.750 -13.384 1.00 13.48 83 LEU A O 1
ATOM 627 N N . GLN A 1 105 ? 12.118 -7.431 -11.755 1.00 12.10 84 GLN A N 1
ATOM 628 C CA . GLN A 1 105 ? 13.496 -7.537 -12.233 1.00 12.74 84 GLN A CA 1
ATOM 629 C C . GLN A 1 105 ? 13.988 -8.979 -12.190 1.00 13.79 84 GLN A C 1
ATOM 630 O O . GLN A 1 105 ? 14.815 -9.398 -13.029 1.00 16.54 84 GLN A O 1
ATOM 636 N N . ALA A 1 106 ? 13.508 -9.746 -11.217 1.00 13.86 85 ALA A N 1
ATOM 637 C CA . ALA A 1 106 ? 13.860 -11.144 -11.057 1.00 16.50 85 ALA A CA 1
ATOM 638 C C . ALA A 1 106 ? 13.009 -12.087 -11.906 1.00 16.04 85 ALA A C 1
ATOM 639 O O . ALA A 1 106 ? 13.181 -13.311 -11.824 1.00 17.82 85 ALA A O 1
ATOM 641 N N . GLY A 1 107 ? 12.095 -11.560 -12.704 1.00 15.01 86 GLY A N 1
ATOM 642 C CA . GLY A 1 107 ? 11.249 -12.410 -13.512 1.00 14.62 86 GLY A CA 1
ATOM 643 C C . GLY A 1 107 ? 10.137 -13.076 -12.752 1.00 13.88 86 GLY A C 1
ATOM 644 O O . GLY A 1 107 ? 9.604 -14.078 -13.234 1.00 14.91 86 GLY A O 1
ATOM 645 N N . LEU A 1 108 ? 9.732 -12.529 -11.616 1.00 13.07 87 LEU A N 1
ATOM 646 C CA . LEU A 1 108 ? 8.615 -13.049 -10.854 1.00 13.13 87 LEU A CA 1
ATOM 647 C C . LEU A 1 108 ? 7.376 -12.270 -11.258 1.00 13.01 87 LEU A C 1
ATOM 648 O O . LEU A 1 108 ? 7.456 -11.108 -11.698 1.00 14.45 87 LEU A O 1
ATOM 653 N N . ILE A 1 109 ? 6.222 -12.915 -11.121 1.00 12.48 88 ILE A N 1
ATOM 654 C CA . ILE A 1 109 ? 4.937 -12.256 -11.347 1.00 11.38 88 ILE A CA 1
ATOM 655 C C . ILE A 1 109 ? 4.536 -11.616 -10.027 1.00 13.18 88 ILE A C 1
ATOM 656 O O . ILE A 1 109 ? 4.214 -12.306 -9.055 1.00 13.06 88 ILE A O 1
ATOM 661 N N . ALA A 1 110 ? 4.580 -10.287 -9.967 1.00 12.87 89 ALA A N 1
ATOM 662 C CA . ALA A 1 110 ? 4.311 -9.611 -8.700 1.00 13.01 89 ALA A CA 1
ATOM 663 C C . ALA A 1 110 ? 2.820 -9.650 -8.394 1.00 12.75 89 ALA A C 1
ATOM 664 O O . ALA A 1 110 ? 1.980 -9.679 -9.302 1.00 12.62 89 ALA A O 1
ATOM 666 N N . VAL A 1 111 ? 2.493 -9.695 -7.099 1.00 12.88 90 VAL A N 1
ATOM 667 C CA . VAL A 1 111 ? 1.098 -9.659 -6.657 1.00 12.75 90 VAL A CA 1
ATOM 668 C C . VAL A 1 111 ? 0.977 -8.564 -5.600 1.00 14.11 90 VAL A C 1
ATOM 669 O O . VAL A 1 111 ? 1.184 -8.826 -4.404 1.00 13.79 90 VAL A O 1
ATOM 673 N N . PRO A 1 112 ? 0.683 -7.324 -6.001 1.00 13.51 91 PRO A N 1
ATOM 674 C CA . PRO A 1 112 ? 0.613 -6.225 -5.032 1.00 13.06 91 PRO A CA 1
ATOM 675 C C . PRO A 1 112 ? -0.645 -6.328 -4.185 1.00 14.00 91 PRO A C 1
ATOM 676 O O . PRO A 1 112 ? -1.760 -6.301 -4.710 1.00 16.26 91 PRO A O 1
ATOM 680 N N . LEU A 1 113 ? -0.455 -6.414 -2.868 1.00 13.14 92 LEU A N 1
ATOM 681 C CA . LEU A 1 113 ? -1.547 -6.421 -1.900 1.00 13.64 92 LEU A CA 1
ATOM 682 C C . LEU A 1 113 ? -1.332 -5.312 -0.864 1.00 15.45 92 LEU A C 1
ATOM 683 O O . LEU A 1 113 ? -0.318 -4.601 -0.858 1.00 16.27 92 LEU A O 1
ATOM 688 N N . SER A 1 114 ? -2.316 -5.160 0.022 1.00 17.22 93 SER A N 1
ATOM 689 C CA . SER A 1 114 ? -2.214 -4.208 1.129 1.00 17.48 93 SER A CA 1
ATOM 690 C C . SER A 1 114 ? -1.503 -4.843 2.325 1.00 23.61 93 SER A C 1
ATOM 691 O O . SER A 1 114 ? -1.421 -6.064 2.452 1.00 27.50 93 SER A O 1
ATOM 694 N N . ALA A 1 115 ? -0.990 -3.997 3.220 1.00 22.63 94 ALA A N 1
ATOM 695 C CA . ALA A 1 115 ? -0.531 -4.538 4.489 1.00 27.05 94 ALA A CA 1
ATOM 696 C C . ALA A 1 115 ? -1.738 -5.139 5.206 1.00 28.72 94 ALA A C 1
ATOM 697 O O . ALA A 1 115 ? -2.882 -4.753 4.935 1.00 31.63 94 ALA A O 1
ATOM 699 N N . PRO A 1 116 ? -1.531 -6.139 6.064 1.00 31.79 95 PRO A N 1
ATOM 700 C CA . PRO A 1 116 ? -2.670 -6.706 6.798 1.00 32.65 95 PRO A CA 1
ATOM 701 C C . PRO A 1 116 ? -3.301 -5.653 7.695 1.00 33.42 95 PRO A C 1
ATOM 702 O O . PRO A 1 116 ? -2.622 -5.049 8.527 1.00 34.38 95 PRO A O 1
ATOM 706 N N . LEU A 1 117 ? -4.619 -5.439 7.511 1.00 31.87 96 LEU A N 1
ATOM 707 C CA . LEU A 1 117 ? -5.390 -4.422 8.222 1.00 32.42 96 LEU A CA 1
ATOM 708 C C . LEU A 1 117 ? -6.457 -4.979 9.158 1.00 32.70 96 LEU A C 1
ATOM 709 O O . LEU A 1 117 ? -7.147 -4.189 9.814 1.00 31.65 96 LEU A O 1
ATOM 714 N N . GLY A 1 118 ? -6.653 -6.300 9.197 1.00 33.18 97 GLY A N 1
ATOM 715 C CA . GLY A 1 118 ? -7.686 -6.914 10.006 1.00 35.46 97 GLY A CA 1
ATOM 716 C C . GLY A 1 118 ? -8.999 -7.119 9.262 1.00 40.66 97 GLY A C 1
ATOM 717 O O . GLY A 1 118 ? -9.172 -6.724 8.106 1.00 41.77 97 GLY A O 1
ATOM 718 N N . GLY A 1 119 ? -9.909 -7.757 9.983 1.00 37.62 98 GLY A N 1
ATOM 719 C CA . GLY A 1 119 ? -11.253 -7.933 9.441 1.00 41.36 98 GLY A CA 1
ATOM 720 C C . GLY A 1 119 ? -11.306 -8.688 8.144 1.00 47.46 98 GLY A C 1
ATOM 721 O O . GLY A 1 119 ? -10.521 -9.628 7.956 1.00 49.76 98 GLY A O 1
ATOM 722 N N . ALA A 1 120 ? -12.204 -8.249 7.290 1.00 44.14 99 ALA A N 1
ATOM 723 C CA . ALA A 1 120 ? -12.360 -8.877 5.975 1.00 45.90 99 ALA A CA 1
ATOM 724 C C . ALA A 1 120 ? -11.060 -8.717 5.200 1.00 46.05 99 ALA A C 1
ATOM 725 O O . ALA A 1 120 ? -10.685 -9.667 4.508 1.00 47.65 99 ALA A O 1
ATOM 727 N N . SER A 1 121 ? -10.412 -7.565 5.330 1.00 42.65 100 SER A N 1
ATOM 728 C CA . SER A 1 121 ? -9.166 -7.292 4.572 1.00 41.36 100 SER A CA 1
ATOM 729 C C . SER A 1 121 ? -8.174 -8.451 4.738 1.00 38.99 100 SER A C 1
ATOM 730 O O . SER A 1 121 ? -7.516 -8.798 3.756 1.00 39.12 100 SER A O 1
ATOM 733 N N . ASP A 1 122 ? -8.073 -9.025 5.933 1.00 37.88 101 ASP A N 1
ATOM 734 C CA . ASP A 1 122 ? -7.142 -10.146 6.177 1.00 37.57 101 ASP A CA 1
ATOM 735 C C . ASP A 1 122 ? -7.677 -11.423 5.521 1.00 37.46 101 ASP A C 1
ATOM 736 O O . ASP A 1 122 ? -6.877 -12.234 5.078 1.00 36.50 101 ASP A O 1
ATOM 741 N N . GLU A 1 123 ? -8.987 -11.624 5.546 1.00 37.31 102 GLU A N 1
ATOM 742 C CA . GLU A 1 123 ? -9.408 -12.837 4.857 1.00 40.52 102 GLU A CA 1
ATOM 743 C C . GLU A 1 123 ? -9.296 -12.693 3.347 1.00 36.74 102 GLU A C 1
ATOM 744 O O . GLU A 1 123 ? -9.082 -13.692 2.663 1.00 37.41 102 GLU A O 1
ATOM 750 N N . ARG A 1 124 ? -9.408 -11.473 2.811 1.00 36.22 103 ARG A N 1
ATOM 751 C CA . ARG A 1 124 ? -9.092 -11.275 1.403 1.00 34.15 103 ARG A CA 1
ATOM 752 C C . ARG A 1 124 ? -7.639 -11.647 1.129 1.00 29.24 103 ARG A C 1
ATOM 753 O O . ARG A 1 124 ? -7.342 -12.363 0.170 1.00 29.52 103 ARG A O 1
ATOM 761 N N . VAL A 1 125 ? -6.723 -11.186 1.982 1.00 32.74 104 VAL A N 1
ATOM 762 C CA . VAL A 1 125 ? -5.302 -11.476 1.789 1.00 28.94 104 VAL A CA 1
ATOM 763 C C . VAL A 1 125 ? -5.059 -12.977 1.794 1.00 27.42 104 VAL A C 1
ATOM 764 O O . VAL A 1 125 ? -4.348 -13.516 0.938 1.00 26.00 104 VAL A O 1
ATOM 768 N N . ASP A 1 126 ? -5.632 -13.676 2.771 1.00 27.02 105 ASP A N 1
ATOM 769 C CA . ASP A 1 126 ? -5.434 -15.117 2.838 1.00 28.84 105 ASP A CA 1
ATOM 770 C C . ASP A 1 126 ? -5.925 -15.797 1.571 1.00 26.81 105 ASP A C 1
ATOM 771 O O . ASP A 1 126 ? -5.262 -16.701 1.042 1.00 26.86 105 ASP A O 1
ATOM 776 N N . ALA A 1 127 ? -7.096 -15.392 1.085 1.00 28.14 106 ALA A N 1
ATOM 777 C CA . ALA A 1 127 ? -7.640 -16.008 -0.119 1.00 27.28 106 ALA A CA 1
ATOM 778 C C . ALA A 1 127 ? -6.779 -15.705 -1.347 1.00 24.06 106 ALA A C 1
ATOM 779 O O . ALA A 1 127 ? -6.588 -16.581 -2.198 1.00 25.07 106 ALA A O 1
ATOM 781 N N . VAL A 1 128 ? -6.257 -14.480 -1.464 1.00 23.26 107 VAL A N 1
ATOM 782 C CA . VAL A 1 128 ? -5.378 -14.173 -2.585 1.00 21.10 107 VAL A CA 1
ATOM 783 C C . VAL A 1 128 ? -4.111 -15.006 -2.510 1.00 21.72 107 VAL A C 1
ATOM 784 O O . VAL A 1 128 ? -3.631 -15.514 -3.527 1.00 20.50 107 VAL A O 1
ATOM 788 N N . VAL A 1 129 ? -3.524 -15.129 -1.316 1.00 21.13 108 VAL A N 1
ATOM 789 C CA . VAL A 1 129 ? -2.296 -15.911 -1.189 1.00 24.57 108 VAL A CA 1
ATOM 790 C C . VAL A 1 129 ? -2.534 -17.372 -1.567 1.00 25.97 108 VAL A C 1
ATOM 791 O O . VAL A 1 129 ? -1.733 -17.983 -2.290 1.00 27.04 108 VAL A O 1
ATOM 795 N N . ARG A 1 130 ? -3.662 -17.946 -1.141 1.00 24.04 109 ARG A N 1
ATOM 796 C CA . ARG A 1 130 ? -3.931 -19.323 -1.553 1.00 26.94 109 ARG A CA 1
ATOM 797 C C . ARG A 1 130 ? -4.183 -19.439 -3.055 1.00 23.16 109 ARG A C 1
ATOM 798 O O . ARG A 1 130 ? -3.881 -20.478 -3.651 1.00 25.66 109 ARG A O 1
ATOM 806 N N . ASP A 1 131 ? -4.666 -18.371 -3.700 1.00 23.01 110 ASP A N 1
ATOM 807 C CA . ASP A 1 131 ? -4.913 -18.414 -5.138 1.00 21.45 110 ASP A CA 1
ATOM 808 C C . ASP A 1 131 ? -3.626 -18.249 -5.937 1.00 19.05 110 ASP A C 1
ATOM 809 O O . ASP A 1 131 ? -3.392 -18.975 -6.918 1.00 20.31 110 ASP A O 1
ATOM 814 N N . ALA A 1 132 ? -2.790 -17.292 -5.542 1.00 19.16 111 ALA A N 1
ATOM 815 C CA . ALA A 1 132 ? -1.591 -16.976 -6.300 1.00 18.92 111 ALA A CA 1
ATOM 816 C C . ALA A 1 132 ? -0.430 -17.918 -6.001 1.00 18.84 111 ALA A C 1
ATOM 817 O O . ALA A 1 132 ? 0.534 -17.971 -6.787 1.00 17.63 111 ALA A O 1
ATOM 819 N N . LYS A 1 133 ? -0.481 -18.627 -4.878 1.00 19.37 112 LYS A N 1
ATOM 820 C CA . LYS A 1 133 ? 0.538 -19.599 -4.492 1.00 20.59 112 LYS A CA 1
ATOM 821 C C . LYS A 1 133 ? 1.965 -19.057 -4.613 1.00 21.32 112 LYS A C 1
ATOM 822 O O . LYS A 1 133 ? 2.807 -19.660 -5.284 1.00 20.86 112 LYS A O 1
ATOM 828 N N . PRO A 1 134 ? 2.256 -17.918 -3.979 1.00 20.26 113 PRO A N 1
ATOM 829 C CA . PRO A 1 134 ? 3.576 -17.300 -4.140 1.00 20.82 113 PRO A CA 1
ATOM 830 C C . PRO A 1 134 ? 4.666 -18.158 -3.529 1.00 20.29 113 PRO A C 1
ATOM 831 O O . PRO A 1 134 ? 4.459 -18.869 -2.533 1.00 21.76 113 PRO A O 1
ATOM 835 N N . ASN A 1 135 ? 5.848 -18.072 -4.131 1.00 20.18 114 ASN A N 1
ATOM 836 C CA . ASN A 1 135 ? 7.022 -18.726 -3.560 1.00 19.57 114 ASN A CA 1
ATOM 837 C C . ASN A 1 135 ? 7.914 -17.763 -2.788 1.00 20.45 114 ASN A C 1
ATOM 838 O O . ASN A 1 135 ? 8.914 -18.181 -2.214 1.00 21.09 114 ASN A O 1
ATOM 843 N N . VAL A 1 136 ? 7.554 -16.494 -2.734 1.00 19.56 115 VAL A N 1
ATOM 844 C CA . VAL A 1 136 ? 8.216 -15.542 -1.858 1.00 17.55 115 VAL A CA 1
ATOM 845 C C . VAL A 1 136 ? 7.199 -14.471 -1.481 1.00 18.71 115 VAL A C 1
ATOM 846 O O . VAL A 1 136 ? 6.292 -14.155 -2.259 1.00 18.10 115 VAL A O 1
ATOM 850 N N . VAL A 1 137 ? 7.335 -13.948 -0.256 1.00 18.04 116 VAL A N 1
ATOM 851 C CA . VAL A 1 137 ? 6.519 -12.860 0.257 1.00 18.44 116 VAL A CA 1
ATOM 852 C C . VAL A 1 137 ? 7.448 -11.701 0.573 1.00 19.50 116 VAL A C 1
ATOM 853 O O . VAL A 1 137 ? 8.412 -11.851 1.334 1.00 20.55 116 VAL A O 1
ATOM 857 N N . LEU A 1 138 ? 7.172 -10.548 -0.001 1.00 17.32 117 LEU A N 1
ATOM 858 C CA . LEU A 1 138 ? 7.991 -9.367 0.240 1.00 16.16 117 LEU A CA 1
ATOM 859 C C . LEU A 1 138 ? 7.250 -8.417 1.170 1.00 17.35 117 LEU A C 1
ATOM 860 O O . LEU A 1 138 ? 6.122 -8.014 0.885 1.00 17.92 117 LEU A O 1
ATOM 865 N N . THR A 1 139 ? 7.893 -8.057 2.272 1.00 18.58 118 THR A N 1
ATOM 866 C CA . THR A 1 139 ? 7.224 -7.254 3.283 1.00 19.24 118 THR A CA 1
ATOM 867 C C . THR A 1 139 ? 8.256 -6.320 3.919 1.00 20.36 118 THR A C 1
ATOM 868 O O . THR A 1 139 ? 9.333 -6.100 3.360 1.00 20.92 118 THR A O 1
ATOM 872 N N . THR A 1 140 ? 7.907 -5.716 5.058 1.00 21.96 119 THR A N 1
ATOM 873 C CA . THR A 1 140 ? 8.859 -4.912 5.810 1.00 23.78 119 THR A CA 1
ATOM 874 C C . THR A 1 140 ? 8.896 -5.417 7.240 1.00 26.01 119 THR A C 1
ATOM 875 O O . THR A 1 140 ? 7.969 -6.076 7.700 1.00 27.86 119 THR A O 1
ATOM 879 N N . SER A 1 141 ? 9.984 -5.071 7.941 1.00 28.77 120 SER A N 1
ATOM 880 C CA . SER A 1 141 ? 10.189 -5.594 9.284 1.00 29.57 120 SER A CA 1
ATOM 881 C C . SER A 1 141 ? 9.141 -5.069 10.251 1.00 30.55 120 SER A C 1
ATOM 882 O O . SER A 1 141 ? 8.776 -5.776 11.193 1.00 33.28 120 SER A O 1
ATOM 885 N N . ALA A 1 142 ? 8.609 -3.859 10.000 1.00 31.34 121 ALA A N 1
ATOM 886 C CA . ALA A 1 142 ? 7.628 -3.264 10.903 1.00 33.04 121 ALA A CA 1
ATOM 887 C C . ALA A 1 142 ? 6.355 -4.095 10.976 1.00 33.33 121 ALA A C 1
ATOM 888 O O . ALA A 1 142 ? 5.763 -4.236 12.052 1.00 36.72 121 ALA A O 1
ATOM 890 N N . ILE A 1 143 ? 5.917 -4.661 9.853 1.00 31.52 122 ILE A N 1
ATOM 891 C CA . ILE A 1 143 ? 4.669 -5.416 9.822 1.00 33.27 122 ILE A CA 1
ATOM 892 C C . ILE A 1 143 ? 4.900 -6.913 9.701 1.00 33.03 122 ILE A C 1
ATOM 893 O O . ILE A 1 143 ? 3.941 -7.662 9.521 1.00 30.55 122 ILE A O 1
ATOM 898 N N . MET A 1 144 ? 6.153 -7.365 9.816 1.00 31.39 123 MET A N 1
ATOM 899 C CA . MET A 1 144 ? 6.485 -8.765 9.577 1.00 36.36 123 MET A CA 1
ATOM 900 C C . MET A 1 144 ? 5.661 -9.691 10.460 1.00 37.31 123 MET A C 1
ATOM 901 O O . MET A 1 144 ? 5.188 -10.741 10.005 1.00 35.66 123 MET A O 1
ATOM 906 N N . GLY A 1 145 ? 5.473 -9.316 11.725 1.00 38.22 124 GLY A N 1
ATOM 907 C CA . GLY A 1 145 ? 4.692 -10.148 12.628 1.00 39.94 124 GLY A CA 1
ATOM 908 C C . GLY A 1 145 ? 3.230 -10.248 12.241 1.00 39.14 124 GLY A C 1
ATOM 909 O O . GLY A 1 145 ? 2.588 -11.274 12.492 1.00 39.25 124 GLY A O 1
ATOM 910 N N . ASP A 1 146 ? 2.681 -9.196 11.626 1.00 36.41 125 ASP A N 1
ATOM 911 C CA . ASP A 1 146 ? 1.320 -9.248 11.109 1.00 39.16 125 ASP A CA 1
ATOM 912 C C . ASP A 1 146 ? 1.223 -10.015 9.792 1.00 35.67 125 ASP A C 1
ATOM 913 O O . ASP A 1 146 ? 0.140 -10.507 9.456 1.00 37.41 125 ASP A O 1
ATOM 918 N N . VAL A 1 147 ? 2.323 -10.124 9.039 1.00 34.78 126 VAL A N 1
ATOM 919 C CA . VAL A 1 147 ? 2.277 -10.760 7.720 1.00 33.61 126 VAL A CA 1
ATOM 920 C C . VAL A 1 147 ? 2.390 -12.279 7.839 1.00 37.67 126 VAL A C 1
ATOM 921 O O . VAL A 1 147 ? 1.682 -13.018 7.146 1.00 38.29 126 VAL A O 1
ATOM 925 N N . VAL A 1 148 ? 3.244 -12.751 8.749 1.00 37.31 127 VAL A N 1
ATOM 926 C CA . VAL A 1 148 ? 3.560 -14.215 8.795 1.00 39.65 127 VAL A CA 1
ATOM 927 C C . VAL A 1 148 ? 2.311 -15.096 8.939 1.00 40.98 127 VAL A C 1
ATOM 928 O O . VAL A 1 148 ? 2.183 -16.049 8.163 1.00 38.71 127 VAL A O 1
ATOM 932 N N . PRO A 1 149 ? 1.358 -14.800 9.836 1.00 38.40 128 PRO A N 1
ATOM 933 C CA . PRO A 1 149 ? 0.121 -15.585 9.887 1.00 40.99 128 PRO A CA 1
ATOM 934 C C . PRO A 1 149 ? -0.680 -15.575 8.574 1.00 44.02 128 PRO A C 1
ATOM 935 O O . PRO A 1 149 ? -1.378 -16.520 8.325 1.00 47.17 128 PRO A O 1
ATOM 939 N N . ARG A 1 150 ? -0.519 -14.547 7.741 1.00 41.55 129 ARG A N 1
ATOM 940 C CA . ARG A 1 150 ? -1.356 -14.380 6.525 1.00 41.22 129 ARG A CA 1
ATOM 941 C C . ARG A 1 150 ? -0.805 -15.199 5.364 1.00 39.94 129 ARG A C 1
ATOM 942 O O . ARG A 1 150 ? -1.527 -15.394 4.378 1.00 39.50 129 ARG A O 1
ATOM 950 N N . VAL A 1 151 ? 0.405 -15.701 5.527 1.00 37.87 130 VAL A N 1
ATOM 951 C CA . VAL A 1 151 ? 1.052 -16.425 4.449 1.00 38.87 130 VAL A CA 1
ATOM 952 C C . VAL A 1 151 ? 1.441 -17.835 4.852 1.00 39.58 130 VAL A C 1
ATOM 953 O O . VAL A 1 151 ? 1.920 -18.586 4.008 1.00 38.44 130 VAL A O 1
ATOM 957 N N . SER A 1 159 ? 4.613 -20.616 5.168 1.00 49.71 138 SER A N 1
ATOM 958 C CA . SER A 1 159 ? 5.618 -21.485 4.556 1.00 44.97 138 SER A CA 1
ATOM 959 C C . SER A 1 159 ? 6.470 -20.901 3.412 1.00 38.95 138 SER A C 1
ATOM 960 O O . SER A 1 159 ? 7.656 -21.246 3.339 1.00 38.23 138 SER A O 1
ATOM 963 N N . PRO A 1 160 ? 5.930 -20.041 2.533 1.00 39.33 139 PRO A N 1
ATOM 964 C CA . PRO A 1 160 ? 6.813 -19.338 1.605 1.00 34.78 139 PRO A CA 1
ATOM 965 C C . PRO A 1 160 ? 7.749 -18.443 2.394 1.00 29.92 139 PRO A C 1
ATOM 966 O O . PRO A 1 160 ? 7.350 -17.851 3.412 1.00 31.27 139 PRO A O 1
ATOM 970 N N . PRO A 1 161 ? 9.012 -18.368 2.003 1.00 25.43 140 PRO A N 1
ATOM 971 C CA . PRO A 1 161 ? 9.925 -17.447 2.680 1.00 27.57 140 PRO A CA 1
ATOM 972 C C . PRO A 1 161 ? 9.398 -16.021 2.610 1.00 26.57 140 PRO A C 1
ATOM 973 O O . PRO A 1 161 ? 8.831 -15.581 1.603 1.00 27.32 140 PRO A O 1
ATOM 977 N N . THR A 1 162 ? 9.547 -15.311 3.719 1.00 27.40 141 THR A N 1
ATOM 978 C CA . THR A 1 162 ? 9.083 -13.941 3.850 1.00 27.01 141 THR A CA 1
ATOM 979 C C . THR A 1 162 ? 10.307 -13.064 4.031 1.00 25.52 141 THR A C 1
ATOM 980 O O . THR A 1 162 ? 11.084 -13.267 4.976 1.00 29.11 141 THR A O 1
ATOM 984 N N . VAL A 1 163 ? 10.473 -12.091 3.134 1.00 22.70 142 VAL A N 1
ATOM 985 C CA . VAL A 1 163 ? 11.661 -11.241 3.062 1.00 22.05 142 VAL A CA 1
ATOM 986 C C . VAL A 1 163 ? 11.284 -9.846 3.552 1.00 21.45 142 VAL A C 1
ATOM 987 O O . VAL A 1 163 ? 10.417 -9.194 2.952 1.00 22.74 142 VAL A O 1
ATOM 991 N N . ALA A 1 164 ? 11.962 -9.370 4.607 1.00 23.76 143 ALA A N 1
ATOM 992 C CA . ALA A 1 164 ? 11.814 -7.996 5.084 1.00 23.49 143 ALA A CA 1
ATOM 993 C C . ALA A 1 164 ? 12.697 -7.108 4.222 1.00 22.85 143 ALA A C 1
ATOM 994 O O . ALA A 1 164 ? 13.914 -7.022 4.433 1.00 24.15 143 ALA A O 1
ATOM 996 N N . VAL A 1 165 ? 12.075 -6.411 3.265 1.00 20.46 144 VAL A N 1
ATOM 997 C CA . VAL A 1 165 ? 12.842 -5.701 2.257 1.00 20.82 144 VAL A CA 1
ATOM 998 C C . VAL A 1 165 ? 13.703 -4.611 2.885 1.00 24.83 144 VAL A C 1
ATOM 999 O O . VAL A 1 165 ? 14.842 -4.390 2.472 1.00 23.45 144 VAL A O 1
ATOM 1003 N N . ASP A 1 166 ? 13.190 -3.939 3.912 1.00 25.41 145 ASP A N 1
ATOM 1004 C CA . ASP A 1 166 ? 13.942 -2.854 4.519 1.00 25.78 145 ASP A CA 1
ATOM 1005 C C . ASP A 1 166 ? 15.145 -3.373 5.299 1.00 27.01 145 ASP A C 1
ATOM 1006 O O . ASP A 1 166 ? 16.057 -2.594 5.615 1.00 30.31 145 ASP A O 1
ATOM 1011 N N . GLN A 1 167 ? 15.164 -4.658 5.638 1.00 25.97 146 GLN A N 1
ATOM 1012 C CA . GLN A 1 167 ? 16.312 -5.213 6.343 1.00 29.50 146 GLN A CA 1
ATOM 1013 C C . GLN A 1 167 ? 17.378 -5.760 5.412 1.00 26.87 146 GLN A C 1
ATOM 1014 O O . GLN A 1 167 ? 18.422 -6.207 5.887 1.00 29.35 146 GLN A O 1
ATOM 1020 N N . LEU A 1 168 ? 17.143 -5.736 4.104 1.00 29.38 147 LEU A N 1
ATOM 1021 C CA . LEU A 1 168 ? 18.201 -6.041 3.161 1.00 25.05 147 LEU A CA 1
ATOM 1022 C C . LEU A 1 168 ? 19.152 -4.855 3.061 1.00 27.81 147 LEU A C 1
ATOM 1023 O O . LEU A 1 168 ? 18.841 -3.735 3.477 1.00 29.30 147 LEU A O 1
ATOM 1028 N N . ASP A 1 169 ? 20.335 -5.111 2.509 1.00 27.56 148 ASP A N 1
ATOM 1029 C CA . ASP A 1 169 ? 21.308 -4.039 2.303 1.00 29.13 148 ASP A CA 1
ATOM 1030 C C . ASP A 1 169 ? 21.004 -3.418 0.944 1.00 26.43 148 ASP A C 1
ATOM 1031 O O . ASP A 1 169 ? 21.681 -3.650 -0.059 1.00 27.98 148 ASP A O 1
ATOM 1036 N N . LEU A 1 170 ? 19.942 -2.611 0.926 1.00 22.78 149 LEU A N 1
ATOM 1037 C CA . LEU A 1 170 ? 19.365 -2.184 -0.345 1.00 20.44 149 LEU A CA 1
ATOM 1038 C C . LEU A 1 170 ? 20.293 -1.266 -1.126 1.00 23.08 149 LEU A C 1
ATOM 1039 O O . LEU A 1 170 ? 20.181 -1.178 -2.357 1.00 22.78 149 LEU A O 1
ATOM 1044 N N . ASP A 1 171 ? 21.159 -0.526 -0.434 1.00 23.83 150 ASP A N 1
ATOM 1045 C CA . ASP A 1 171 ? 22.038 0.438 -1.076 1.00 23.25 150 ASP A CA 1
ATOM 1046 C C . ASP A 1 171 ? 23.458 -0.083 -1.249 1.00 26.01 150 ASP A C 1
ATOM 1047 O O . ASP A 1 171 ? 24.367 0.707 -1.514 1.00 26.16 150 ASP A O 1
ATOM 1052 N N . SER A 1 172 ? 23.641 -1.391 -1.178 1.00 28.20 151 SER A N 1
ATOM 1053 C CA . SER A 1 172 ? 24.981 -1.978 -1.434 1.00 30.57 151 SER A CA 1
ATOM 1054 C C . SER A 1 172 ? 25.258 -2.003 -2.935 1.00 31.29 151 SER A C 1
ATOM 1055 O O . SER A 1 172 ? 24.394 -2.395 -3.701 1.00 29.42 151 SER A O 1
ATOM 1058 N N . PRO A 1 173 ? 26.463 -1.604 -3.371 1.00 33.40 152 PRO A N 1
ATOM 1059 C CA . PRO A 1 173 ? 26.812 -1.638 -4.783 1.00 35.63 152 PRO A CA 1
ATOM 1060 C C . PRO A 1 173 ? 26.605 -3.051 -5.363 1.00 38.86 152 PRO A C 1
ATOM 1061 O O . PRO A 1 173 ? 26.839 -3.994 -4.650 1.00 35.68 152 PRO A O 1
ATOM 1065 N N . ILE A 1 174 ? 26.137 -3.152 -6.606 1.00 35.31 153 ILE A N 1
ATOM 1066 C CA . ILE A 1 174 ? 25.729 -4.456 -7.207 1.00 40.88 153 ILE A CA 1
ATOM 1067 C C . ILE A 1 174 ? 25.703 -4.326 -8.736 1.00 47.06 153 ILE A C 1
ATOM 1068 O O . ILE A 1 174 ? 26.434 -5.089 -9.376 1.00 51.22 153 ILE A O 1
ATOM 1073 N N . ASP A 1 180 ? 18.979 -9.602 -17.920 1.00 37.68 159 ASP A N 1
ATOM 1074 C CA . ASP A 1 180 ? 18.500 -9.945 -16.581 1.00 37.55 159 ASP A CA 1
ATOM 1075 C C . ASP A 1 180 ? 17.465 -11.068 -16.674 1.00 30.60 159 ASP A C 1
ATOM 1076 O O . ASP A 1 180 ? 17.289 -11.659 -17.736 1.00 32.48 159 ASP A O 1
ATOM 1081 N N . ASP A 1 181 ? 16.754 -11.339 -15.579 1.00 35.96 160 ASP A N 1
ATOM 1082 C CA . ASP A 1 181 ? 15.826 -12.461 -15.542 1.00 30.05 160 ASP A CA 1
ATOM 1083 C C . ASP A 1 181 ? 14.391 -12.058 -15.793 1.00 19.96 160 ASP A C 1
ATOM 1084 O O . ASP A 1 181 ? 13.490 -12.894 -15.648 1.00 21.85 160 ASP A O 1
ATOM 1089 N N . SER A 1 182 ? 14.141 -10.814 -16.168 1.00 23.24 161 SER A N 1
ATOM 1090 C CA . SER A 1 182 ? 12.757 -10.388 -16.257 1.00 19.18 161 SER A CA 1
ATOM 1091 C C . SER A 1 182 ? 12.025 -11.135 -17.363 1.00 17.78 161 SER A C 1
ATOM 1092 O O . SER A 1 182 ? 12.633 -11.697 -18.288 1.00 19.03 161 SER A O 1
ATOM 1095 N N . LEU A 1 183 ? 10.714 -11.193 -17.221 1.00 14.99 162 LEU A N 1
ATOM 1096 C CA . LEU A 1 183 ? 9.877 -11.697 -18.298 1.00 12.87 162 LEU A CA 1
ATOM 1097 C C . LEU A 1 183 ? 9.586 -10.564 -19.277 1.00 13.84 162 LEU A C 1
ATOM 1098 O O . LEU A 1 183 ? 9.765 -9.386 -18.964 1.00 14.91 162 LEU A O 1
ATOM 1103 N N . GLN A 1 184 ? 9.094 -10.932 -20.458 1.00 12.04 163 GLN A N 1
ATOM 1104 C CA . GLN A 1 184 ? 8.618 -9.951 -21.435 1.00 12.20 163 GLN A CA 1
ATOM 1105 C C . GLN A 1 184 ? 7.110 -9.970 -21.548 1.00 11.88 163 GLN A C 1
ATOM 1106 O O . GLN A 1 184 ? 6.559 -9.160 -22.292 1.00 12.91 163 GLN A O 1
ATOM 1112 N N . THR A 1 185 ? 6.429 -10.863 -20.810 1.00 12.60 164 THR A N 1
ATOM 1113 C CA . THR A 1 185 ? 4.993 -11.036 -20.932 1.00 11.24 164 THR A CA 1
ATOM 1114 C C . THR A 1 185 ? 4.343 -10.666 -19.609 1.00 11.91 164 THR A C 1
ATOM 1115 O O . THR A 1 185 ? 4.161 -9.480 -19.326 1.00 12.60 164 THR A O 1
ATOM 1119 N N . THR A 1 186 ? 3.978 -11.642 -18.760 1.00 10.35 165 THR A N 1
ATOM 1120 C CA . THR A 1 186 ? 3.192 -11.343 -17.573 1.00 11.70 165 THR A CA 1
ATOM 1121 C C . THR A 1 186 ? 4.035 -10.599 -16.549 1.00 11.59 165 THR A C 1
ATOM 1122 O O . THR A 1 186 ? 5.090 -11.085 -16.137 1.00 13.15 165 THR A O 1
ATOM 1126 N N . ALA A 1 187 ? 3.543 -9.436 -16.115 1.00 10.51 166 ALA A N 1
ATOM 1127 C CA . ALA A 1 187 ? 4.248 -8.616 -15.152 1.00 10.38 166 ALA A CA 1
ATOM 1128 C C . ALA A 1 187 ? 3.699 -8.819 -13.752 1.00 10.58 166 ALA A C 1
ATOM 1129 O O . ALA A 1 187 ? 4.466 -9.147 -12.832 1.00 11.03 166 ALA A O 1
ATOM 1131 N N . TYR A 1 188 ? 2.378 -8.730 -13.590 1.00 9.55 167 TYR A N 1
ATOM 1132 C CA . TYR A 1 188 ? 1.800 -8.809 -12.260 1.00 10.75 167 TYR A CA 1
ATOM 1133 C C . TYR A 1 188 ? 0.351 -9.256 -12.351 1.00 10.55 167 TYR A C 1
ATOM 1134 O O . TYR A 1 188 ? -0.264 -9.261 -13.431 1.00 10.86 167 TYR A O 1
ATOM 1143 N N . LEU A 1 189 ? -0.184 -9.663 -11.197 1.00 10.96 168 LEU A N 1
ATOM 1144 C CA . LEU A 1 189 ? -1.593 -10.001 -11.053 1.00 10.56 168 LEU A CA 1
ATOM 1145 C C . LEU A 1 189 ? -2.275 -8.903 -10.246 1.00 10.94 168 LEU A C 1
ATOM 1146 O O . LEU A 1 189 ? -1.773 -8.511 -9.185 1.00 13.63 168 LEU A O 1
ATOM 1151 N N . GLN A 1 190 ? -3.400 -8.392 -10.753 1.00 12.06 169 GLN A N 1
ATOM 1152 C CA . GLN A 1 190 ? -4.156 -7.349 -10.045 1.00 10.84 169 GLN A CA 1
ATOM 1153 C C . GLN A 1 190 ? -5.439 -7.985 -9.513 1.00 12.19 169 GLN A C 1
ATOM 1154 O O . GLN A 1 190 ? -6.364 -8.257 -10.273 1.00 13.71 169 GLN A O 1
ATOM 1160 N N . TYR A 1 191 ? -5.478 -8.195 -8.209 1.00 13.32 170 TYR A N 1
ATOM 1161 C CA . TYR A 1 191 ? -6.719 -8.674 -7.572 1.00 17.79 170 TYR A CA 1
ATOM 1162 C C . TYR A 1 191 ? -7.431 -7.413 -7.066 1.00 24.27 170 TYR A C 1
ATOM 1163 O O . TYR A 1 191 ? -6.778 -6.393 -6.909 1.00 26.94 170 TYR A O 1
ATOM 1172 N N . THR A 1 192 ? -8.717 -7.503 -6.826 1.00 24.59 171 THR A N 1
ATOM 1173 C CA . THR A 1 192 ? -9.535 -6.341 -6.375 1.00 37.08 171 THR A CA 1
ATOM 1174 C C . THR A 1 192 ? -11.009 -6.725 -6.365 1.00 43.97 171 THR A C 1
ATOM 1175 O O . THR A 1 192 ? -11.652 -6.458 -7.372 1.00 47.05 171 THR A O 1
ATOM 1179 N N . THR A 1 198 ? -14.817 -14.224 -4.754 1.00 44.55 177 THR A N 1
ATOM 1180 C CA . THR A 1 198 ? -13.808 -15.253 -5.075 1.00 42.89 177 THR A CA 1
ATOM 1181 C C . THR A 1 198 ? -12.659 -14.539 -5.763 1.00 40.33 177 THR A C 1
ATOM 1182 O O . THR A 1 198 ? -12.880 -14.032 -6.852 1.00 40.14 177 THR A O 1
ATOM 1186 N N . PRO A 1 199 ? -11.457 -14.503 -5.162 1.00 38.91 178 PRO A N 1
ATOM 1187 C CA . PRO A 1 199 ? -10.356 -13.734 -5.728 1.00 36.46 178 PRO A CA 1
ATOM 1188 C C . PRO A 1 199 ? -9.999 -14.119 -7.152 1.00 27.42 178 PRO A C 1
ATOM 1189 O O . PRO A 1 199 ? -9.677 -15.233 -7.389 1.00 29.94 178 PRO A O 1
ATOM 1193 N N . ALA A 1 200 ? -10.054 -13.141 -8.042 1.00 23.85 179 ALA A N 1
ATOM 1194 C CA . ALA A 1 200 ? -9.621 -13.399 -9.417 1.00 19.28 179 ALA A CA 1
ATOM 1195 C C . ALA A 1 200 ? -8.513 -12.407 -9.758 1.00 15.59 179 ALA A C 1
ATOM 1196 O O . ALA A 1 200 ? -8.751 -11.225 -9.698 1.00 18.80 179 ALA A O 1
ATOM 1198 N N . GLY A 1 201 ? -7.366 -12.942 -10.102 1.00 14.38 180 GLY A N 1
ATOM 1199 C CA . GLY A 1 201 ? -6.206 -12.091 -10.380 1.00 13.15 180 GLY A CA 1
ATOM 1200 C C . GLY A 1 201 ? -6.095 -11.743 -11.851 1.00 12.58 180 GLY A C 1
ATOM 1201 O O . GLY A 1 201 ? -5.848 -12.615 -12.641 1.00 12.50 180 GLY A O 1
ATOM 1202 N N . VAL A 1 202 ? -6.305 -10.470 -12.157 1.00 11.13 181 VAL A N 1
ATOM 1203 C CA . VAL A 1 202 ? -6.172 -10.038 -13.545 1.00 10.73 181 VAL A CA 1
ATOM 1204 C C . VAL A 1 202 ? -4.711 -10.153 -13.940 1.00 10.43 181 VAL A C 1
ATOM 1205 O O . VAL A 1 202 ? -3.848 -9.557 -13.292 1.00 10.61 181 VAL A O 1
ATOM 1209 N N . MET A 1 203 ? -4.423 -10.895 -15.021 1.00 10.34 182 MET A N 1
ATOM 1210 C CA . MET A 1 203 ? -3.055 -10.990 -15.526 1.00 10.60 182 MET A CA 1
ATOM 1211 C C . MET A 1 203 ? -2.742 -9.753 -16.359 1.00 9.64 182 MET A C 1
ATOM 1212 O O . MET A 1 203 ? -3.395 -9.512 -17.394 1.00 12.16 182 MET A O 1
ATOM 1217 N N . ILE A 1 204 ? -1.752 -8.967 -15.931 1.00 10.31 183 ILE A N 1
ATOM 1218 C CA . ILE A 1 204 ? -1.357 -7.771 -16.665 1.00 9.51 183 ILE A CA 1
ATOM 1219 C C . ILE A 1 204 ? 0.011 -8.010 -17.284 1.00 10.15 183 ILE A C 1
ATOM 1220 O O . ILE A 1 204 ? 0.970 -8.317 -16.559 1.00 9.96 183 ILE A O 1
ATOM 1225 N N . THR A 1 205 ? 0.091 -7.931 -18.616 1.00 9.69 184 THR A N 1
ATOM 1226 C CA . THR A 1 205 ? 1.360 -8.079 -19.317 1.00 9.43 184 THR A CA 1
ATOM 1227 C C . THR A 1 205 ? 2.014 -6.724 -19.568 1.00 10.17 184 THR A C 1
ATOM 1228 O O . THR A 1 205 ? 1.383 -5.665 -19.524 1.00 10.24 184 THR A O 1
ATOM 1232 N N . TYR A 1 206 ? 3.299 -6.784 -19.904 1.00 9.92 185 TYR A N 1
ATOM 1233 C CA . TYR A 1 206 ? 3.971 -5.580 -20.371 1.00 10.31 185 TYR A CA 1
ATOM 1234 C C . TYR A 1 206 ? 3.288 -5.005 -21.606 1.00 11.19 185 TYR A C 1
ATOM 1235 O O . TYR A 1 206 ? 3.197 -3.775 -21.747 1.00 12.65 185 TYR A O 1
ATOM 1244 N N . LYS A 1 207 ? 2.826 -5.862 -22.528 1.00 11.83 186 LYS A N 1
ATOM 1245 C CA . LYS A 1 207 ? 2.102 -5.360 -23.687 1.00 10.75 186 LYS A CA 1
ATOM 1246 C C . LYS A 1 207 ? 0.836 -4.637 -23.264 1.00 10.97 186 LYS A C 1
ATOM 1247 O O . LYS A 1 207 ? 0.525 -3.552 -23.790 1.00 11.34 186 LYS A O 1
ATOM 1253 N N . ASN A 1 208 ? 0.125 -5.164 -22.266 1.00 10.51 187 ASN A N 1
ATOM 1254 C CA . ASN A 1 208 ? -1.076 -4.474 -21.788 1.00 10.01 187 ASN A CA 1
ATOM 1255 C C . ASN A 1 208 ? -0.720 -3.091 -21.266 1.00 10.07 187 ASN A C 1
ATOM 1256 O O . ASN A 1 208 ? -1.386 -2.107 -21.607 1.00 10.36 187 ASN A O 1
ATOM 1261 N N . ILE A 1 209 ? 0.285 -3.029 -20.385 1.00 10.57 188 ILE A N 1
ATOM 1262 C CA . ILE A 1 209 ? 0.713 -1.783 -19.758 1.00 11.67 188 ILE A CA 1
ATOM 1263 C C . ILE A 1 209 ? 1.155 -0.786 -20.810 1.00 12.39 188 ILE A C 1
ATOM 1264 O O . ILE A 1 209 ? 0.743 0.389 -20.794 1.00 12.11 188 ILE A O 1
ATOM 1269 N N . LEU A 1 210 ? 2.053 -1.214 -21.702 1.00 12.91 189 LEU A N 1
ATOM 1270 C CA . LEU A 1 210 ? 2.578 -0.279 -22.693 1.00 13.11 189 LEU A CA 1
ATOM 1271 C C . LEU A 1 210 ? 1.471 0.189 -23.619 1.00 11.50 189 LEU A C 1
ATOM 1272 O O . LEU A 1 210 ? 1.414 1.378 -23.977 1.00 14.17 189 LEU A O 1
ATOM 1277 N N . ALA A 1 211 ? 0.564 -0.712 -24.015 1.00 10.83 190 ALA A N 1
ATOM 1278 C CA . ALA A 1 211 ? -0.540 -0.289 -24.878 1.00 11.03 190 ALA A CA 1
ATOM 1279 C C . ALA A 1 211 ? -1.403 0.737 -24.158 1.00 11.60 190 ALA A C 1
ATOM 1280 O O . ALA A 1 211 ? -1.827 1.734 -24.749 1.00 11.69 190 ALA A O 1
ATOM 1282 N N . ASN A 1 212 ? -1.709 0.494 -22.883 1.00 10.29 191 ASN A N 1
ATOM 1283 C CA . ASN A 1 212 ? -2.555 1.441 -22.148 1.00 9.04 191 ASN A CA 1
ATOM 1284 C C . ASN A 1 212 ? -1.846 2.781 -21.984 1.00 10.38 191 ASN A C 1
ATOM 1285 O O . ASN A 1 212 ? -2.500 3.833 -22.013 1.00 11.12 191 ASN A O 1
ATOM 1290 N N . PHE A 1 213 ? -0.517 2.779 -21.762 1.00 9.84 192 PHE A N 1
ATOM 1291 C CA . PHE A 1 213 ? 0.180 4.065 -21.686 1.00 10.81 192 PHE A CA 1
ATOM 1292 C C . PHE A 1 213 ? 0.183 4.785 -23.024 1.00 11.36 192 PHE A C 1
ATOM 1293 O O . PHE A 1 213 ? 0.066 6.014 -23.061 1.00 12.77 192 PHE A O 1
ATOM 1301 N N . GLN A 1 214 ? 0.313 4.061 -24.142 1.00 10.63 193 GLN A N 1
ATOM 1302 C CA . GLN A 1 214 ? 0.208 4.737 -25.438 1.00 12.14 193 GLN A CA 1
ATOM 1303 C C . GLN A 1 214 ? -1.167 5.366 -25.583 1.00 10.45 193 GLN A C 1
ATOM 1304 O O . GLN A 1 214 ? -1.286 6.542 -25.977 1.00 11.91 193 GLN A O 1
ATOM 1310 N N . GLN A 1 215 ? -2.219 4.632 -25.191 1.00 9.47 194 GLN A N 1
ATOM 1311 C CA . GLN A 1 215 ? -3.576 5.176 -25.282 1.00 10.10 194 GLN A CA 1
ATOM 1312 C C . GLN A 1 215 ? -3.749 6.387 -24.374 1.00 11.40 194 GLN A C 1
ATOM 1313 O O . GLN A 1 215 ? -4.296 7.419 -24.794 1.00 11.66 194 GLN A O 1
ATOM 1319 N N . MET A 1 216 ? -3.268 6.292 -23.130 1.00 10.57 195 MET A N 1
ATOM 1320 C CA . MET A 1 216 ? -3.395 7.392 -22.182 1.00 9.34 195 MET A CA 1
ATOM 1321 C C . MET A 1 216 ? -2.601 8.598 -22.626 1.00 11.53 195 MET A C 1
ATOM 1322 O O . MET A 1 216 ? -3.098 9.722 -22.547 1.00 11.79 195 MET A O 1
ATOM 1327 N N . ILE A 1 217 ? -1.349 8.403 -23.045 1.00 10.92 196 ILE A N 1
ATOM 1328 C CA . ILE A 1 217 ? -0.554 9.570 -23.422 1.00 10.56 196 ILE A CA 1
ATOM 1329 C C . ILE A 1 217 ? -1.185 10.255 -24.630 1.00 11.27 196 ILE A C 1
ATOM 1330 O O . ILE A 1 217 ? -1.250 11.492 -24.700 1.00 12.39 196 ILE A O 1
ATOM 1335 N N . SER A 1 218 ? -1.686 9.465 -25.580 1.00 10.45 197 SER A N 1
ATOM 1336 C CA . SER A 1 218 ? -2.305 10.057 -26.763 1.00 9.85 197 SER A CA 1
ATOM 1337 C C . SER A 1 218 ? -3.554 10.840 -26.396 1.00 11.29 197 SER A C 1
ATOM 1338 O O . SER A 1 218 ? -3.813 11.897 -26.982 1.00 12.90 197 SER A O 1
ATOM 1341 N N . ALA A 1 219 ? -4.360 10.347 -25.450 1.00 10.95 198 ALA A N 1
ATOM 1342 C CA . ALA A 1 219 ? -5.617 11.018 -25.087 1.00 10.53 198 ALA A CA 1
ATOM 1343 C C . ALA A 1 219 ? -5.387 12.184 -24.131 1.00 10.66 198 ALA A C 1
ATOM 1344 O O . ALA A 1 219 ? -5.937 13.287 -24.321 1.00 11.57 198 ALA A O 1
ATOM 1346 N N . TYR A 1 220 ? -4.609 11.957 -23.074 1.00 9.49 199 TYR A N 1
ATOM 1347 C CA . TYR A 1 220 ? -4.406 13.013 -22.080 1.00 9.55 199 TYR A CA 1
ATOM 1348 C C . TYR A 1 220 ? -3.651 14.191 -22.667 1.00 11.92 199 TYR A C 1
ATOM 1349 O O . TYR A 1 220 ? -3.948 15.341 -22.331 1.00 11.86 199 TYR A O 1
ATOM 1358 N N . PHE A 1 221 ? -2.697 13.922 -23.557 1.00 10.49 200 PHE A N 1
ATOM 1359 C CA . PHE A 1 221 ? -1.811 14.941 -24.102 1.00 10.86 200 PHE A CA 1
ATOM 1360 C C . PHE A 1 221 ? -2.075 15.183 -25.588 1.00 10.45 200 PHE A C 1
ATOM 1361 O O . PHE A 1 221 ? -1.187 15.637 -26.312 1.00 10.59 200 PHE A O 1
ATOM 1369 N N . ALA A 1 222 ? -3.304 14.922 -26.050 1.00 11.36 201 ALA A N 1
ATOM 1370 C CA . ALA A 1 222 ? -3.602 15.090 -27.473 1.00 11.85 201 ALA A CA 1
ATOM 1371 C C . ALA A 1 222 ? -3.365 16.510 -27.951 1.00 11.81 201 ALA A C 1
ATOM 1372 O O . ALA A 1 222 ? -2.940 16.711 -29.095 1.00 13.06 201 ALA A O 1
ATOM 1374 N N . ASP A 1 223 ? -3.621 17.498 -27.098 1.00 10.87 202 ASP A N 1
ATOM 1375 C CA . ASP A 1 223 ? -3.463 18.895 -27.499 1.00 11.55 202 ASP A CA 1
ATOM 1376 C C . ASP A 1 223 ? -2.003 19.318 -27.591 1.00 12.71 202 ASP A C 1
ATOM 1377 O O . ASP A 1 223 ? -1.714 20.398 -28.130 1.00 12.87 202 ASP A O 1
ATOM 1382 N N . THR A 1 224 ? -1.058 18.479 -27.144 1.00 11.92 203 THR A N 1
ATOM 1383 C CA . THR A 1 224 ? 0.359 18.740 -27.367 1.00 13.34 203 THR A CA 1
ATOM 1384 C C . THR A 1 224 ? 0.983 17.605 -28.155 1.00 13.41 203 THR A C 1
ATOM 1385 O O . THR A 1 224 ? 2.144 17.243 -27.928 1.00 14.43 203 THR A O 1
ATOM 1389 N N . GLY A 1 225 ? 0.227 17.017 -29.077 1.00 13.05 204 GLY A N 1
ATOM 1390 C CA . GLY A 1 225 ? 0.841 16.043 -29.982 1.00 12.95 204 GLY A CA 1
ATOM 1391 C C . GLY A 1 225 ? 1.313 14.778 -29.295 1.00 13.67 204 GLY A C 1
ATOM 1392 O O . GLY A 1 225 ? 2.234 14.123 -29.788 1.00 14.83 204 GLY A O 1
ATOM 1393 N N . ALA A 1 226 ? 0.696 14.423 -28.173 1.00 11.89 205 ALA A N 1
ATOM 1394 C CA . ALA A 1 226 ? 1.022 13.246 -27.394 1.00 11.59 205 ALA A CA 1
ATOM 1395 C C . ALA A 1 226 ? 2.393 13.354 -26.726 1.00 13.53 205 ALA A C 1
ATOM 1396 O O . ALA A 1 226 ? 3.010 12.343 -26.393 1.00 15.19 205 ALA A O 1
ATOM 1398 N N . VAL A 1 227 ? 2.906 14.562 -26.527 1.00 12.48 206 VAL A N 1
ATOM 1399 C CA . VAL A 1 227 ? 4.188 14.791 -25.857 1.00 13.18 206 VAL A CA 1
ATOM 1400 C C . VAL A 1 227 ? 3.891 15.414 -24.495 1.00 12.65 206 VAL A C 1
ATOM 1401 O O . VAL A 1 227 ? 3.332 16.521 -24.428 1.00 13.58 206 VAL A O 1
ATOM 1405 N N . PRO A 1 228 ? 4.226 14.742 -23.392 1.00 13.94 207 PRO A N 1
ATOM 1406 C CA . PRO A 1 228 ? 4.058 15.366 -22.084 1.00 13.79 207 PRO A CA 1
ATOM 1407 C C . PRO A 1 228 ? 5.017 16.529 -21.916 1.00 13.79 207 PRO A C 1
ATOM 1408 O O . PRO A 1 228 ? 6.116 16.544 -22.506 1.00 14.32 207 PRO A O 1
ATOM 1412 N N . PRO A 1 229 ? 4.679 17.500 -21.077 1.00 13.63 208 PRO A N 1
ATOM 1413 C CA . PRO A 1 229 ? 5.581 18.650 -20.898 1.00 12.60 208 PRO A CA 1
ATOM 1414 C C . PRO A 1 229 ? 6.881 18.253 -20.210 1.00 10.94 208 PRO A C 1
ATOM 1415 O O . PRO A 1 229 ? 6.951 17.268 -19.461 1.00 13.07 208 PRO A O 1
ATOM 1419 N N . LEU A 1 230 ? 7.919 19.073 -20.446 1.00 11.42 209 LEU A N 1
ATOM 1420 C CA . LEU A 1 230 ? 9.253 18.777 -19.922 1.00 12.35 209 LEU A CA 1
ATOM 1421 C C . LEU A 1 230 ? 9.265 18.645 -18.413 1.00 12.48 209 LEU A C 1
ATOM 1422 O O . LEU A 1 230 ? 10.078 17.880 -17.861 1.00 14.40 209 LEU A O 1
ATOM 1427 N N . ASP A 1 231 ? 8.419 19.416 -17.721 1.00 11.32 210 ASP A N 1
ATOM 1428 C CA . ASP A 1 231 ? 8.442 19.470 -16.273 1.00 11.68 210 ASP A CA 1
ATOM 1429 C C . ASP A 1 231 ? 7.233 18.791 -15.656 1.00 10.05 210 ASP A C 1
ATOM 1430 O O . ASP A 1 231 ? 6.854 19.103 -14.526 1.00 11.14 210 ASP A O 1
ATOM 1435 N N . LEU A 1 232 ? 6.611 17.864 -16.388 1.00 10.14 211 LEU A N 1
ATOM 1436 C CA . LEU A 1 232 ? 5.603 17.006 -15.763 1.00 9.54 211 LEU A CA 1
ATOM 1437 C C . LEU A 1 232 ? 6.192 16.287 -14.552 1.00 10.44 211 LEU A C 1
ATOM 1438 O O . LEU A 1 232 ? 7.364 15.870 -14.539 1.00 11.87 211 LEU A O 1
ATOM 1443 N N . PHE A 1 233 ? 5.353 16.124 -13.536 1.00 9.96 212 PHE A N 1
ATOM 1444 C CA . PHE A 1 233 ? 5.659 15.186 -12.463 1.00 9.08 212 PHE A CA 1
ATOM 1445 C C . PHE A 1 233 ? 4.365 14.503 -12.059 1.00 10.20 212 PHE A C 1
ATOM 1446 O O . PHE A 1 233 ? 3.281 15.057 -12.241 1.00 11.24 212 PHE A O 1
ATOM 1454 N N . ILE A 1 234 ? 4.491 13.310 -11.508 1.00 10.28 213 ILE A N 1
ATOM 1455 C CA . ILE A 1 234 ? 3.320 12.587 -11.022 1.00 10.47 213 ILE A CA 1
ATOM 1456 C C . ILE A 1 234 ? 3.151 12.892 -9.549 1.00 9.62 213 ILE A C 1
ATOM 1457 O O . ILE A 1 234 ? 4.135 12.939 -8.806 1.00 9.65 213 ILE A O 1
ATOM 1462 N N . MET A 1 235 ? 1.916 13.086 -9.125 1.00 8.94 214 MET A N 1
ATOM 1463 C CA . MET A 1 235 ? 1.622 13.224 -7.707 1.00 7.81 214 MET A CA 1
ATOM 1464 C C . MET A 1 235 ? 0.485 12.258 -7.399 1.00 8.65 214 MET A C 1
ATOM 1465 O O . MET A 1 235 ? -0.563 12.303 -8.042 1.00 10.09 214 MET A O 1
ATOM 1470 N N . SER A 1 236 ? 0.688 11.384 -6.424 1.00 8.71 215 SER A N 1
ATOM 1471 C CA . SER A 1 236 ? -0.356 10.436 -6.063 1.00 9.85 215 SER A CA 1
ATOM 1472 C C . SER A 1 236 ? -0.305 10.104 -4.585 1.00 8.65 215 SER A C 1
ATOM 1473 O O . SER A 1 236 ? 0.775 9.909 -4.019 1.00 9.40 215 SER A O 1
ATOM 1476 N N . TRP A 1 237 ? -1.484 10.028 -3.957 1.00 8.50 216 TRP A N 1
ATOM 1477 C CA . TRP A 1 237 ? -1.631 9.433 -2.640 1.00 8.50 216 TRP A CA 1
ATOM 1478 C C . TRP A 1 237 ? -2.399 8.122 -2.728 1.00 10.49 216 TRP A C 1
ATOM 1479 O O . TRP A 1 237 ? -2.714 7.518 -1.694 1.00 10.28 216 TRP A O 1
ATOM 1490 N N . LEU A 1 238 ? -2.749 7.682 -3.940 1.00 10.16 217 LEU A N 1
ATOM 1491 C CA . LEU A 1 238 ? -3.580 6.489 -4.073 1.00 11.12 217 LEU A CA 1
ATOM 1492 C C . LEU A 1 238 ? -2.817 5.243 -3.617 1.00 10.81 217 LEU A C 1
ATOM 1493 O O . LEU A 1 238 ? -1.606 5.121 -3.830 1.00 11.57 217 LEU A O 1
ATOM 1498 N N . PRO A 1 239 ? -3.493 4.291 -2.997 1.00 11.86 218 PRO A N 1
ATOM 1499 C CA . PRO A 1 239 ? -2.783 3.108 -2.502 1.00 12.00 218 PRO A CA 1
ATOM 1500 C C . PRO A 1 239 ? -2.192 2.297 -3.648 1.00 12.67 218 PRO A C 1
ATOM 1501 O O . PRO A 1 239 ? -2.829 2.097 -4.689 1.00 11.95 218 PRO A O 1
ATOM 1505 N N . PHE A 1 240 ? -0.967 1.792 -3.438 1.00 11.67 219 PHE A N 1
ATOM 1506 C CA . PHE A 1 240 ? -0.311 1.025 -4.501 1.00 12.08 219 PHE A CA 1
ATOM 1507 C C . PHE A 1 240 ? -0.990 -0.323 -4.772 1.00 12.13 219 PHE A C 1
ATOM 1508 O O . PHE A 1 240 ? -0.695 -0.952 -5.799 1.00 14.53 219 PHE A O 1
ATOM 1516 N N . TYR A 1 241 ? -1.868 -0.784 -3.892 1.00 12.57 220 TYR A N 1
ATOM 1517 C CA . TYR A 1 241 ? -2.599 -2.039 -4.097 1.00 12.22 220 TYR A CA 1
ATOM 1518 C C . TYR A 1 241 ? -3.917 -1.850 -4.824 1.00 15.44 220 TYR A C 1
ATOM 1519 O O . TYR A 1 241 ? -4.673 -2.830 -4.985 1.00 15.85 220 TYR A O 1
ATOM 1528 N N . HIS A 1 242 ? -4.194 -0.637 -5.298 1.00 13.67 221 HIS A N 1
ATOM 1529 C CA . HIS A 1 242 ? -5.258 -0.393 -6.266 1.00 14.54 221 HIS A CA 1
ATOM 1530 C C . HIS A 1 242 ? -4.652 -0.182 -7.650 1.00 14.68 221 HIS A C 1
ATOM 1531 O O . HIS A 1 242 ? -3.558 0.359 -7.784 1.00 13.91 221 HIS A O 1
ATOM 1538 N N . ASP A 1 243 ? -5.399 -0.588 -8.684 1.00 15.10 222 ASP A N 1
ATOM 1539 C CA . ASP A 1 243 ? -4.905 -0.450 -10.056 1.00 14.36 222 ASP A CA 1
ATOM 1540 C C . ASP A 1 243 ? -4.388 0.953 -10.360 1.00 13.55 222 ASP A C 1
ATOM 1541 O O . ASP A 1 243 ? -3.238 1.111 -10.815 1.00 13.93 222 ASP A O 1
ATOM 1546 N N . MET A 1 244 ? -5.209 1.992 -10.100 1.00 12.10 223 MET A N 1
ATOM 1547 C CA . MET A 1 244 ? -4.763 3.315 -10.487 1.00 11.75 223 MET A CA 1
ATOM 1548 C C . MET A 1 244 ? -3.580 3.756 -9.641 1.00 12.64 223 MET A C 1
ATOM 1549 O O . MET A 1 244 ? -2.680 4.464 -10.124 1.00 13.12 223 MET A O 1
ATOM 1554 N N . GLY A 1 245 ? -3.545 3.351 -8.372 1.00 12.67 224 GLY A N 1
ATOM 1555 C CA . GLY A 1 245 ? -2.426 3.757 -7.544 1.00 11.83 224 GLY A CA 1
ATOM 1556 C C . GLY A 1 245 ? -1.118 3.107 -7.951 1.00 11.15 224 GLY A C 1
ATOM 1557 O O . GLY A 1 245 ? -0.059 3.748 -7.897 1.00 12.01 224 GLY A O 1
ATOM 1558 N N . LEU A 1 246 ? -1.166 1.833 -8.365 1.00 11.40 225 LEU A N 1
ATOM 1559 C CA . LEU A 1 246 ? 0.028 1.154 -8.848 1.00 11.59 225 LEU A CA 1
ATOM 1560 C C . LEU A 1 246 ? 0.454 1.724 -10.195 1.00 11.06 225 LEU A C 1
ATOM 1561 O O . LEU A 1 246 ? 1.637 2.004 -10.415 1.00 12.10 225 LEU A O 1
ATOM 1566 N N . VAL A 1 247 ? -0.501 1.853 -11.132 1.00 10.23 226 VAL A N 1
ATOM 1567 C CA . VAL A 1 247 ? -0.118 2.262 -12.476 1.00 11.92 226 VAL A CA 1
ATOM 1568 C C . VAL A 1 247 ? 0.395 3.699 -12.470 1.00 12.14 226 VAL A C 1
ATOM 1569 O O . VAL A 1 247 ? 1.396 4.015 -13.130 1.00 12.15 226 VAL A O 1
ATOM 1573 N N . LEU A 1 248 ? -0.295 4.601 -11.767 1.00 11.84 227 LEU A N 1
ATOM 1574 C CA . LEU A 1 248 ? 0.142 6.000 -11.724 1.00 11.51 227 LEU A CA 1
ATOM 1575 C C . LEU A 1 248 ? 1.367 6.206 -10.834 1.00 10.40 227 LEU A C 1
ATOM 1576 O O . LEU A 1 248 ? 2.312 6.911 -11.216 1.00 11.38 227 LEU A O 1
ATOM 1581 N N . GLY A 1 249 ? 1.366 5.619 -9.637 1.00 11.20 228 GLY A N 1
ATOM 1582 C CA . GLY A 1 249 ? 2.380 5.971 -8.656 1.00 11.64 228 GLY A CA 1
ATOM 1583 C C . GLY A 1 249 ? 3.693 5.246 -8.856 1.00 13.34 228 GLY A C 1
ATOM 1584 O O . GLY A 1 249 ? 4.762 5.786 -8.541 1.00 13.69 228 GLY A O 1
ATOM 1585 N N . VAL A 1 250 ? 3.644 4.032 -9.370 1.00 13.55 229 VAL A N 1
ATOM 1586 C CA . VAL A 1 250 ? 4.808 3.169 -9.442 1.00 14.33 229 VAL A CA 1
ATOM 1587 C C . VAL A 1 250 ? 5.276 2.990 -10.887 1.00 14.51 229 VAL A C 1
ATOM 1588 O O . VAL A 1 250 ? 6.461 3.136 -11.191 1.00 16.48 229 VAL A O 1
ATOM 1592 N N . CYS A 1 251 ? 4.341 2.691 -11.801 1.00 13.39 230 CYS A N 1
ATOM 1593 C CA . CYS A 1 251 ? 4.735 2.375 -13.175 1.00 14.93 230 CYS A CA 1
ATOM 1594 C C . CYS A 1 251 ? 4.943 3.617 -14.038 1.00 12.51 230 CYS A C 1
ATOM 1595 O O . CYS A 1 251 ? 5.916 3.691 -14.788 1.00 13.56 230 CYS A O 1
ATOM 1598 N N . ALA A 1 252 ? 4.016 4.567 -13.976 1.00 10.78 231 ALA A N 1
ATOM 1599 C CA . ALA A 1 252 ? 4.081 5.755 -14.820 1.00 10.26 231 ALA A CA 1
ATOM 1600 C C . ALA A 1 252 ? 5.407 6.525 -14.710 1.00 10.59 231 ALA A C 1
ATOM 1601 O O . ALA A 1 252 ? 5.871 7.036 -15.739 1.00 11.26 231 ALA A O 1
ATOM 1603 N N . PRO A 1 253 ? 6.028 6.721 -13.548 1.00 10.71 232 PRO A N 1
ATOM 1604 C CA . PRO A 1 253 ? 7.279 7.493 -13.539 1.00 12.11 232 PRO A CA 1
ATOM 1605 C C . PRO A 1 253 ? 8.315 6.861 -14.438 1.00 11.51 232 PRO A C 1
ATOM 1606 O O . PRO A 1 253 ? 9.053 7.559 -15.140 1.00 12.46 232 PRO A O 1
ATOM 1610 N N . ILE A 1 254 ? 8.372 5.537 -14.458 1.00 10.80 233 ILE A N 1
ATOM 1611 C CA . ILE A 1 254 ? 9.352 4.845 -15.276 1.00 11.30 233 ILE A CA 1
ATOM 1612 C C . ILE A 1 254 ? 8.968 4.934 -16.743 1.00 13.43 233 ILE A C 1
ATOM 1613 O O . ILE A 1 254 ? 9.823 5.175 -17.608 1.00 14.14 233 ILE A O 1
ATOM 1618 N N . ILE A 1 255 ? 7.678 4.728 -17.056 1.00 12.44 234 ILE A N 1
ATOM 1619 C CA . ILE A 1 255 ? 7.257 4.629 -18.456 1.00 13.59 234 ILE A CA 1
ATOM 1620 C C . ILE A 1 255 ? 7.239 6.002 -19.115 1.00 15.68 234 ILE A C 1
ATOM 1621 O O . ILE A 1 255 ? 7.648 6.162 -20.275 1.00 19.01 234 ILE A O 1
ATOM 1626 N N . VAL A 1 256 ? 6.749 7.009 -18.400 1.00 14.70 235 VAL A N 1
ATOM 1627 C CA . VAL A 1 256 ? 6.768 8.381 -18.899 1.00 17.81 235 VAL A CA 1
ATOM 1628 C C . VAL A 1 256 ? 8.160 8.991 -18.761 1.00 17.80 235 VAL A C 1
ATOM 1629 O O . VAL A 1 256 ? 8.578 9.799 -19.607 1.00 22.62 235 VAL A O 1
ATOM 1633 N N . GLY A 1 257 ? 8.913 8.610 -17.729 1.00 15.94 236 GLY A N 1
ATOM 1634 C CA . GLY A 1 257 ? 10.248 9.144 -17.484 1.00 17.70 236 GLY A CA 1
ATOM 1635 C C . GLY A 1 257 ? 10.221 10.475 -16.764 1.00 18.66 236 GLY A C 1
ATOM 1636 O O . GLY A 1 257 ? 10.766 11.473 -17.236 1.00 26.28 236 GLY A O 1
ATOM 1637 N N . CYS A 1 258 ? 9.529 10.533 -15.650 1.00 14.74 237 CYS A N 1
ATOM 1638 C CA . CYS A 1 258 ? 9.442 11.749 -14.850 1.00 14.56 237 CYS A CA 1
ATOM 1639 C C . CYS A 1 258 ? 9.392 11.319 -13.391 1.00 13.26 237 CYS A C 1
ATOM 1640 O O . CYS A 1 258 ? 9.206 10.144 -13.072 1.00 15.46 237 CYS A O 1
ATOM 1643 N N . GLY A 1 259 ? 9.599 12.263 -12.511 1.00 13.24 238 GLY A N 1
ATOM 1644 C CA . GLY A 1 259 ? 9.587 11.935 -11.103 1.00 13.71 238 GLY A CA 1
ATOM 1645 C C . GLY A 1 259 ? 8.180 11.868 -10.555 1.00 13.50 238 GLY A C 1
ATOM 1646 O O . GLY A 1 259 ? 7.222 12.369 -11.155 1.00 12.27 238 GLY A O 1
ATOM 1647 N N . ALA A 1 260 ? 8.057 11.254 -9.399 1.00 11.57 239 ALA A N 1
ATOM 1648 C CA . ALA A 1 260 ? 6.785 11.126 -8.700 1.00 11.38 239 ALA A CA 1
ATOM 1649 C C . ALA A 1 260 ? 6.929 11.658 -7.282 1.00 10.38 239 ALA A C 1
ATOM 1650 O O . ALA A 1 260 ? 7.939 11.407 -6.592 1.00 13.16 239 ALA A O 1
ATOM 1652 N N . VAL A 1 261 ? 5.885 12.316 -6.821 1.00 9.83 240 VAL A N 1
ATOM 1653 C CA . VAL A 1 261 ? 5.737 12.771 -5.439 1.00 10.91 240 VAL A CA 1
ATOM 1654 C C . VAL A 1 261 ? 4.560 12.001 -4.855 1.00 10.00 240 VAL A C 1
ATOM 1655 O O . VAL A 1 261 ? 3.430 12.079 -5.377 1.00 10.77 240 VAL A O 1
ATOM 1659 N N . LEU A 1 262 ? 4.836 11.206 -3.814 1.00 9.57 241 LEU A N 1
ATOM 1660 C CA . LEU A 1 262 ? 3.902 10.197 -3.340 1.00 8.87 241 LEU A CA 1
ATOM 1661 C C . LEU A 1 262 ? 3.677 10.347 -1.848 1.00 9.99 241 LEU A C 1
ATOM 1662 O O . LEU A 1 262 ? 4.594 10.711 -1.106 1.00 10.61 241 LEU A O 1
ATOM 1667 N N . THR A 1 263 ? 2.467 10.047 -1.412 1.00 9.76 242 THR A N 1
ATOM 1668 C CA . THR A 1 263 ? 2.191 9.930 0.010 1.00 10.36 242 THR A CA 1
ATOM 1669 C C . THR A 1 263 ? 1.158 8.825 0.207 1.00 10.96 242 THR A C 1
ATOM 1670 O O . THR A 1 263 ? 0.844 8.067 -0.712 1.00 12.03 242 THR A O 1
ATOM 1674 N N . SER A 1 264 ? 0.634 8.712 1.409 1.00 12.70 243 SER A N 1
ATOM 1675 C CA . SER A 1 264 ? -0.281 7.600 1.673 1.00 13.31 243 SER A CA 1
ATOM 1676 C C . SER A 1 264 ? -1.718 8.087 1.690 1.00 11.52 243 SER A C 1
ATOM 1677 O O . SER A 1 264 ? -1.989 9.279 1.875 1.00 11.97 243 SER A O 1
ATOM 1680 N N . PRO A 1 265 ? -2.677 7.166 1.525 1.00 11.60 244 PRO A N 1
ATOM 1681 C CA . PRO A 1 265 ? -4.079 7.563 1.600 1.00 12.17 244 PRO A CA 1
ATOM 1682 C C . PRO A 1 265 ? -4.435 8.130 2.951 1.00 12.41 244 PRO A C 1
ATOM 1683 O O . PRO A 1 265 ? -5.233 9.066 3.006 1.00 14.64 244 PRO A O 1
ATOM 1687 N N . VAL A 1 266 ? -3.861 7.610 4.054 1.00 12.77 245 VAL A N 1
ATOM 1688 C CA . VAL A 1 266 ? -4.218 8.158 5.374 1.00 13.54 245 VAL A CA 1
ATOM 1689 C C . VAL A 1 266 ? -3.744 9.600 5.503 1.00 11.97 245 VAL A C 1
ATOM 1690 O O . VAL A 1 266 ? -4.441 10.433 6.091 1.00 13.20 245 VAL A O 1
ATOM 1694 N N . ALA A 1 267 ? -2.581 9.933 4.925 1.00 11.70 246 ALA A N 1
ATOM 1695 C CA . ALA A 1 267 ? -2.119 11.323 4.984 1.00 10.72 246 ALA A CA 1
ATOM 1696 C C . ALA A 1 267 ? -3.110 12.251 4.306 1.00 11.49 246 ALA A C 1
ATOM 1697 O O . ALA A 1 267 ? -3.398 13.345 4.811 1.00 12.07 246 ALA A O 1
ATOM 1699 N N . PHE A 1 268 ? -3.658 11.818 3.170 1.00 11.21 247 PHE A N 1
ATOM 1700 C CA . PHE A 1 268 ? -4.663 12.617 2.485 1.00 11.70 247 PHE A CA 1
ATOM 1701 C C . PHE A 1 268 ? -5.914 12.768 3.344 1.00 11.76 247 PHE A C 1
ATOM 1702 O O . PHE A 1 268 ? -6.444 13.879 3.522 1.00 11.51 247 PHE A O 1
ATOM 1710 N N . LEU A 1 269 ? -6.425 11.645 3.861 1.00 11.22 248 LEU A N 1
ATOM 1711 C CA . LEU A 1 269 ? -7.667 11.697 4.615 1.00 12.24 248 LEU A CA 1
ATOM 1712 C C . LEU A 1 269 ? -7.515 12.566 5.859 1.00 13.25 248 LEU A C 1
ATOM 1713 O O . LEU A 1 269 ? -8.478 13.225 6.276 1.00 15.51 248 LEU A O 1
ATOM 1718 N N . GLN A 1 270 ? -6.336 12.527 6.498 1.00 12.65 249 GLN A N 1
ATOM 1719 C CA . GLN A 1 270 ? -6.103 13.326 7.704 1.00 13.68 249 GLN A CA 1
ATOM 1720 C C . GLN A 1 270 ? -6.205 14.812 7.424 1.00 14.29 249 GLN A C 1
ATOM 1721 O O . GLN A 1 270 ? -6.631 15.588 8.299 1.00 15.69 249 GLN A O 1
ATOM 1727 N N . ARG A 1 271 ? -5.743 15.249 6.230 1.00 12.62 250 ARG A N 1
ATOM 1728 C CA . ARG A 1 271 ? -5.621 16.672 5.937 1.00 11.40 250 ARG A CA 1
ATOM 1729 C C . ARG A 1 271 ? -5.694 16.859 4.420 1.00 11.78 250 ARG A C 1
ATOM 1730 O O . ARG A 1 271 ? -4.654 16.877 3.734 1.00 11.90 250 ARG A O 1
ATOM 1738 N N . PRO A 1 272 ? -6.896 16.966 3.857 1.00 10.51 251 PRO A N 1
ATOM 1739 C CA . PRO A 1 272 ? -7.011 16.869 2.398 1.00 10.90 251 PRO A CA 1
ATOM 1740 C C . PRO A 1 272 ? -6.271 17.963 1.648 1.00 10.84 251 PRO A C 1
ATOM 1741 O O . PRO A 1 272 ? -5.952 17.791 0.465 1.00 11.49 251 PRO A O 1
ATOM 1745 N N . ALA A 1 273 ? -6.006 19.121 2.268 1.00 10.59 252 ALA A N 1
ATOM 1746 C CA . ALA A 1 273 ? -5.248 20.131 1.538 1.00 12.11 252 ALA A CA 1
ATOM 1747 C C . ALA A 1 273 ? -3.879 19.621 1.12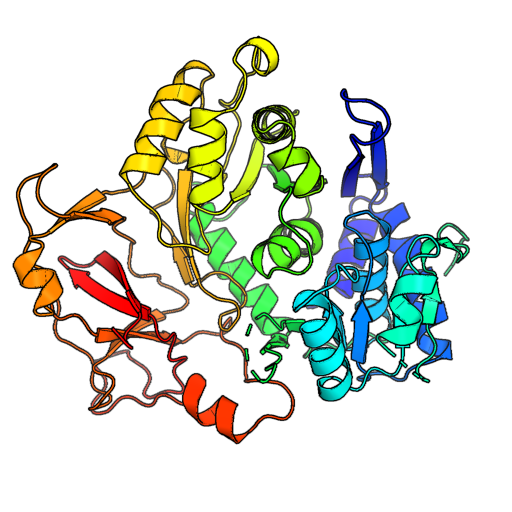2 1.00 11.07 252 ALA A C 1
ATOM 1748 O O . ALA A 1 273 ? -3.288 20.190 0.193 1.00 10.98 252 ALA A O 1
ATOM 1750 N N . ARG A 1 274 ? -3.342 18.587 1.795 1.00 9.70 253 ARG A N 1
ATOM 1751 C CA . ARG A 1 274 ? -2.030 18.065 1.397 1.00 9.84 253 ARG A CA 1
ATOM 1752 C C . ARG A 1 274 ? -2.010 17.652 -0.064 1.00 10.10 253 ARG A C 1
ATOM 1753 O O . ARG A 1 274 ? -0.977 17.809 -0.728 1.00 11.31 253 ARG A O 1
ATOM 1761 N N . TRP A 1 275 ? -3.140 17.178 -0.592 1.00 10.26 254 TRP A N 1
ATOM 1762 C CA . TRP A 1 275 ? -3.162 16.816 -2.007 1.00 10.33 254 TRP A CA 1
ATOM 1763 C C . TRP A 1 275 ? -2.870 18.026 -2.894 1.00 9.33 254 TRP A C 1
ATOM 1764 O O . TRP A 1 275 ? -2.068 17.944 -3.840 1.00 10.25 254 TRP A O 1
ATOM 1775 N N . LEU A 1 276 ? -3.514 19.166 -2.590 1.00 8.71 255 LEU A N 1
ATOM 1776 C CA . LEU A 1 276 ? -3.289 20.376 -3.366 1.00 10.51 255 LEU A CA 1
ATOM 1777 C C . LEU A 1 276 ? -1.890 20.942 -3.134 1.00 11.01 255 LEU A C 1
ATOM 1778 O O . LEU A 1 276 ? -1.244 21.409 -4.085 1.00 11.27 255 LEU A O 1
ATOM 1783 N N . GLN A 1 277 ? -1.400 20.912 -1.893 1.00 10.72 256 GLN A N 1
ATOM 1784 C CA . GLN A 1 277 ? -0.042 21.378 -1.608 1.00 11.25 256 GLN A CA 1
ATOM 1785 C C . GLN A 1 277 ? 0.994 20.610 -2.425 1.00 11.44 256 GLN A C 1
ATOM 1786 O O . GLN A 1 277 ? 1.925 21.206 -2.994 1.00 12.56 256 GLN A O 1
ATOM 1792 N N . LEU A 1 278 ? 0.848 19.286 -2.513 1.00 10.77 257 LEU A N 1
ATOM 1793 C CA . LEU A 1 278 ? 1.847 18.495 -3.213 1.00 11.13 257 LEU A CA 1
ATOM 1794 C C . LEU A 1 278 ? 1.716 18.653 -4.725 1.00 11.29 257 LEU A C 1
ATOM 1795 O O . LEU A 1 278 ? 2.731 18.666 -5.427 1.00 12.13 257 LEU A O 1
ATOM 1800 N N . MET A 1 279 ? 0.493 18.794 -5.235 1.00 9.68 258 MET A N 1
ATOM 1801 C CA . MET A 1 279 ? 0.340 19.079 -6.659 1.00 10.25 258 MET A CA 1
ATOM 1802 C C . MET A 1 279 ? 0.908 20.450 -7.031 1.00 11.03 258 MET A C 1
ATOM 1803 O O . MET A 1 279 ? 1.284 20.661 -8.199 1.00 11.88 258 MET A O 1
ATOM 1808 N N . ALA A 1 280 ? 0.989 21.373 -6.071 1.00 10.81 259 ALA A N 1
ATOM 1809 C CA . ALA A 1 280 ? 1.471 22.715 -6.361 1.00 12.05 259 ALA A CA 1
ATOM 1810 C C . ALA A 1 280 ? 2.983 22.815 -6.319 1.00 13.32 259 ALA A C 1
ATOM 1811 O O . ALA A 1 280 ? 3.514 23.924 -6.510 1.00 15.96 259 ALA A O 1
ATOM 1813 N N . ARG A 1 281 ? 3.696 21.716 -6.063 1.00 12.71 260 ARG A N 1
ATOM 1814 C CA . ARG A 1 281 ? 5.149 21.735 -6.165 1.00 13.95 260 ARG A CA 1
ATOM 1815 C C . ARG A 1 281 ? 5.605 22.087 -7.582 1.00 13.84 260 ARG A C 1
ATOM 1816 O O . ARG A 1 281 ? 4.824 22.083 -8.536 1.00 13.92 260 ARG A O 1
ATOM 1824 N N . GLU A 1 282 ? 6.875 22.461 -7.683 1.00 16.02 261 GLU A N 1
ATOM 1825 C CA . GLU A 1 282 ? 7.439 22.930 -8.944 1.00 14.98 261 GLU A CA 1
ATOM 1826 C C . GLU A 1 282 ? 7.211 21.924 -10.068 1.00 13.19 261 GLU A C 1
ATOM 1827 O O . GLU A 1 282 ? 7.423 20.722 -9.892 1.00 15.87 261 GLU A O 1
ATOM 1833 N N . GLY A 1 283 ? 6.784 22.434 -11.235 1.00 13.06 262 GLY A N 1
ATOM 1834 C CA . GLY A 1 283 ? 6.477 21.598 -12.389 1.00 13.26 262 GLY A CA 1
ATOM 1835 C C . GLY A 1 283 ? 4.974 21.547 -12.604 1.00 13.67 262 GLY A C 1
ATOM 1836 O O . GLY A 1 283 ? 4.210 22.318 -12.014 1.00 13.48 262 GLY A O 1
ATOM 1837 N N . GLN A 1 284 ? 4.569 20.658 -13.504 1.00 11.24 263 GLN A N 1
ATOM 1838 C CA . GLN A 1 284 ? 3.183 20.499 -13.935 1.00 10.75 263 GLN A CA 1
ATOM 1839 C C . GLN A 1 284 ? 2.682 19.151 -13.436 1.00 10.15 263 GLN A C 1
ATOM 1840 O O . GLN A 1 284 ? 3.062 18.091 -13.969 1.00 10.81 263 GLN A O 1
ATOM 1846 N N . ALA A 1 285 ? 1.845 19.182 -12.404 1.00 10.01 264 ALA A N 1
ATOM 1847 C CA . ALA A 1 285 ? 1.455 17.933 -11.741 1.00 9.97 264 ALA A CA 1
ATOM 1848 C C . ALA A 1 285 ? 0.473 17.122 -12.582 1.00 10.22 264 ALA A C 1
ATOM 1849 O O . ALA A 1 285 ? -0.408 17.672 -13.258 1.00 11.25 264 ALA A O 1
ATOM 1851 N N . PHE A 1 286 ? 0.621 15.789 -12.517 1.00 9.52 265 PHE A N 1
ATOM 1852 C CA . PHE A 1 286 ? -0.348 14.850 -13.089 1.00 8.49 265 PHE A CA 1
ATOM 1853 C C . PHE A 1 286 ? -0.801 13.962 -11.937 1.00 8.44 265 PHE A C 1
ATOM 1854 O O . PHE A 1 286 ? 0.024 13.258 -11.352 1.00 9.44 265 PHE A O 1
ATOM 1862 N N . SER A 1 287 ? -2.088 14.020 -11.581 1.00 8.52 266 SER A N 1
ATOM 1863 C CA . SER A 1 287 ? -2.591 13.292 -10.437 1.00 8.72 266 SER A CA 1
ATOM 1864 C C . SER A 1 287 ? -3.920 12.621 -10.788 1.00 9.39 266 SER A C 1
ATOM 1865 O O . SER A 1 287 ? -4.406 12.719 -11.917 1.00 9.72 266 SER A O 1
ATOM 1868 N N . ALA A 1 288 ? -4.526 11.933 -9.800 1.00 10.23 267 ALA A N 1
ATOM 1869 C CA . ALA A 1 288 ? -5.743 11.154 -10.026 1.00 10.28 267 ALA A CA 1
ATOM 1870 C C . ALA A 1 288 ? -6.399 10.891 -8.685 1.00 10.44 267 ALA A C 1
ATOM 1871 O O . ALA A 1 288 ? -5.691 10.645 -7.689 1.00 11.65 267 ALA A O 1
ATOM 1873 N N . ALA A 1 289 ? -7.735 10.821 -8.684 1.00 10.33 268 ALA A N 1
ATOM 1874 C CA . ALA A 1 289 ? -8.413 10.404 -7.472 1.00 10.76 268 ALA A CA 1
ATOM 1875 C C . ALA A 1 289 ? -9.840 10.003 -7.826 1.00 10.00 268 ALA A C 1
ATOM 1876 O O . ALA A 1 289 ? -10.380 10.451 -8.842 1.00 12.15 268 ALA A O 1
ATOM 1878 N N . PRO A 1 290 ? -10.510 9.263 -6.950 1.00 11.51 269 PRO A N 1
ATOM 1879 C CA . PRO A 1 290 ? -11.930 8.972 -7.155 1.00 12.14 269 PRO A CA 1
ATOM 1880 C C . PRO A 1 290 ? -12.808 10.171 -6.821 1.00 10.10 269 PRO A C 1
ATOM 1881 O O . PRO A 1 290 ? -12.414 11.090 -6.096 1.00 11.53 269 PRO A O 1
ATOM 1885 N N . ASN A 1 291 ? -14.058 10.094 -7.282 1.00 10.44 270 ASN A N 1
ATOM 1886 C CA . ASN A 1 291 ? -15.018 11.164 -7.046 1.00 12.97 270 ASN A CA 1
ATOM 1887 C C . ASN A 1 291 ? -15.094 11.555 -5.578 1.00 13.52 270 ASN A C 1
ATOM 1888 O O . ASN A 1 291 ? -15.134 12.759 -5.247 1.00 13.42 270 ASN A O 1
ATOM 1893 N N . PHE A 1 292 ? -15.141 10.564 -4.682 1.00 12.52 271 PHE A N 1
ATOM 1894 C CA . PHE A 1 292 ? -15.319 10.920 -3.268 1.00 13.33 271 PHE A CA 1
ATOM 1895 C C . PHE A 1 292 ? -14.222 11.857 -2.783 1.00 13.27 271 PHE A C 1
ATOM 1896 O O . PHE A 1 292 ? -14.453 12.682 -1.880 1.00 14.54 271 PHE A O 1
ATOM 1904 N N . ALA A 1 293 ? -13.017 11.735 -3.339 1.00 12.07 272 ALA A N 1
ATOM 1905 C CA . ALA A 1 293 ? -11.906 12.520 -2.835 1.00 12.05 272 ALA A CA 1
ATOM 1906 C C . ALA A 1 293 ? -11.971 13.941 -3.379 1.00 12.61 272 ALA A C 1
ATOM 1907 O O . ALA A 1 293 ? -11.496 14.864 -2.721 1.00 11.81 272 ALA A O 1
ATOM 1909 N N . PHE A 1 294 ? -12.519 14.127 -4.592 1.00 11.41 273 PHE A N 1
ATOM 1910 C CA . PHE A 1 294 ? -12.780 15.482 -5.053 1.00 11.51 273 PHE A CA 1
ATOM 1911 C C . PHE A 1 294 ? -13.777 16.157 -4.113 1.00 11.48 273 PHE A C 1
ATOM 1912 O O . PHE A 1 294 ? -13.587 17.308 -3.696 1.00 11.95 273 PHE A O 1
ATOM 1920 N N . GLU A 1 295 ? -14.832 15.433 -3.732 1.00 11.44 274 GLU A N 1
ATOM 1921 C CA . GLU A 1 295 ? -15.832 15.990 -2.836 1.00 13.08 274 GLU A CA 1
ATOM 1922 C C . GLU A 1 295 ? -15.226 16.319 -1.485 1.00 12.82 274 GLU A C 1
ATOM 1923 O O . GLU A 1 295 ? -15.465 17.403 -0.937 1.00 13.05 274 GLU A O 1
ATOM 1929 N N . LEU A 1 296 ? -14.440 15.387 -0.935 1.00 12.02 275 LEU A N 1
ATOM 1930 C CA . LEU A 1 296 ? -13.870 15.570 0.397 1.00 12.21 275 LEU A CA 1
ATOM 1931 C C . LEU A 1 296 ? -12.908 16.748 0.408 1.00 10.97 275 LEU A C 1
ATOM 1932 O O . LEU A 1 296 ? -12.894 17.550 1.353 1.00 12.44 275 LEU A O 1
ATOM 1937 N N . THR A 1 297 ? -12.114 16.888 -0.648 1.00 10.86 276 THR A N 1
ATOM 1938 C CA . THR A 1 297 ? -11.163 17.990 -0.698 1.00 10.41 276 THR A CA 1
ATOM 1939 C C . THR A 1 297 ? -11.898 19.321 -0.787 1.00 10.40 276 THR A C 1
ATOM 1940 O O . THR A 1 297 ? -11.577 20.274 -0.064 1.00 11.70 276 THR A O 1
ATOM 1944 N N . ALA A 1 298 ? -12.891 19.402 -1.655 1.00 11.32 277 ALA A N 1
ATOM 1945 C CA . ALA A 1 298 ? -13.687 20.620 -1.726 1.00 12.13 277 ALA A CA 1
ATOM 1946 C C . ALA A 1 298 ? -14.346 20.950 -0.384 1.00 12.24 277 ALA A C 1
ATOM 1947 O O . ALA A 1 298 ? -14.384 22.121 0.032 1.00 14.24 277 ALA A O 1
ATOM 1949 N N . ALA A 1 299 ? -14.882 19.938 0.307 1.00 12.31 278 ALA A N 1
ATOM 1950 C CA . ALA A 1 299 ? -15.634 20.188 1.528 1.00 13.33 278 ALA A CA 1
ATOM 1951 C C . ALA A 1 299 ? -14.727 20.407 2.748 1.00 12.57 278 ALA A C 1
ATOM 1952 O O . ALA A 1 299 ? -15.128 21.125 3.685 1.00 14.95 278 ALA A O 1
ATOM 1954 N N . LYS A 1 300 ? -13.505 19.816 2.760 1.00 12.26 279 LYS A N 1
ATOM 1955 C CA . LYS A 1 300 ? -12.714 19.724 3.987 1.00 12.12 279 LYS A CA 1
ATOM 1956 C C . LYS A 1 300 ? -11.293 20.262 3.905 1.00 13.85 279 LYS A C 1
ATOM 1957 O O . LYS A 1 300 ? -10.665 20.427 4.967 1.00 15.77 279 LYS A O 1
ATOM 1963 N N . ALA A 1 301 ? -10.734 20.519 2.709 1.00 12.12 280 ALA A N 1
ATOM 1964 C CA . ALA A 1 301 ? -9.431 21.196 2.698 1.00 11.89 280 ALA A CA 1
ATOM 1965 C C . ALA A 1 301 ? -9.553 22.546 3.396 1.00 11.72 280 ALA A C 1
ATOM 1966 O O . ALA A 1 301 ? -10.490 23.319 3.139 1.00 14.09 280 ALA A O 1
ATOM 1968 N N . ILE A 1 302 ? -8.594 22.847 4.262 1.00 13.06 281 ILE A N 1
ATOM 1969 C CA . ILE A 1 302 ? -8.648 24.061 5.074 1.00 12.99 281 ILE A CA 1
ATOM 1970 C C . ILE A 1 302 ? -7.989 25.214 4.308 1.00 12.87 281 ILE A C 1
ATOM 1971 O O . ILE A 1 302 ? -6.867 25.087 3.824 1.00 14.48 281 ILE A O 1
ATOM 1976 N N . ASP A 1 303 ? -8.693 26.354 4.212 1.00 12.92 282 ASP A N 1
ATOM 1977 C CA . ASP A 1 303 ? -8.194 27.522 3.476 1.00 14.97 282 ASP A CA 1
ATOM 1978 C C . ASP A 1 303 ? -6.784 27.943 3.895 1.00 17.90 282 ASP A C 1
ATOM 1979 O O . ASP A 1 303 ? -5.932 28.236 3.034 1.00 18.25 282 ASP A O 1
ATOM 1984 N N . ASP A 1 304 ? -6.503 27.987 5.200 1.00 17.68 283 ASP A N 1
ATOM 1985 C CA . ASP A 1 304 ? -5.173 28.432 5.611 1.00 19.40 283 ASP A CA 1
ATOM 1986 C C . ASP A 1 304 ? -4.062 27.507 5.120 1.00 17.87 283 ASP A C 1
ATOM 1987 O O . ASP A 1 304 ? -2.930 27.963 4.925 1.00 19.79 283 ASP A O 1
ATOM 1992 N N . ASP A 1 305 ? -4.353 26.214 4.924 1.00 15.08 284 ASP A N 1
ATOM 1993 C CA . ASP A 1 305 ? -3.370 25.280 4.368 1.00 15.04 284 ASP A CA 1
ATOM 1994 C C . ASP A 1 305 ? -3.092 25.590 2.903 1.00 16.79 284 ASP A C 1
ATOM 1995 O O . ASP A 1 305 ? -2.055 25.176 2.370 1.00 19.17 284 ASP A O 1
ATOM 2000 N N . LEU A 1 306 ? -3.995 26.305 2.238 1.00 15.47 285 LEU A N 1
ATOM 2001 C CA . LEU A 1 306 ? -3.880 26.629 0.824 1.00 15.59 285 LEU A CA 1
ATOM 2002 C C . LEU A 1 306 ? -3.283 28.003 0.566 1.00 18.93 285 LEU A C 1
ATOM 2003 O O . LEU A 1 306 ? -3.088 28.376 -0.605 1.00 18.25 285 LEU A O 1
ATOM 2008 N N . ALA A 1 307 ? -3.010 28.774 1.617 1.00 19.98 286 ALA A N 1
ATOM 2009 C CA . ALA A 1 307 ? -2.569 30.149 1.423 1.00 24.37 286 ALA A CA 1
ATOM 2010 C C . ALA A 1 307 ? -1.353 30.209 0.525 1.00 23.01 286 ALA A C 1
ATOM 2011 O O . ALA A 1 307 ? -0.360 29.512 0.756 1.00 24.99 286 ALA A O 1
ATOM 2013 N N . GLY A 1 308 ? -1.446 31.028 -0.525 1.00 24.07 287 GLY A N 1
ATOM 2014 C CA . GLY A 1 308 ? -0.328 31.229 -1.413 1.00 22.42 287 GLY A CA 1
ATOM 2015 C C . GLY A 1 308 ? -0.093 30.132 -2.434 1.00 22.92 287 GLY A C 1
ATOM 2016 O O . GLY A 1 308 ? 0.859 30.240 -3.214 1.00 26.00 287 GLY A O 1
ATOM 2017 N N . LEU A 1 309 ? -0.913 29.090 -2.470 1.00 21.20 288 LEU A N 1
ATOM 2018 C CA . LEU A 1 309 ? -0.698 28.048 -3.468 1.00 19.33 288 LEU A CA 1
ATOM 2019 C C . LEU A 1 309 ? -1.114 28.538 -4.847 1.00 16.77 288 LEU A C 1
ATOM 2020 O O . LEU A 1 309 ? -2.131 29.226 -5.012 1.00 19.07 288 LEU A O 1
ATOM 2025 N N . ASP A 1 310 ? -0.347 28.144 -5.850 1.00 14.97 289 ASP A N 1
ATOM 2026 C CA . ASP A 1 310 ? -0.681 28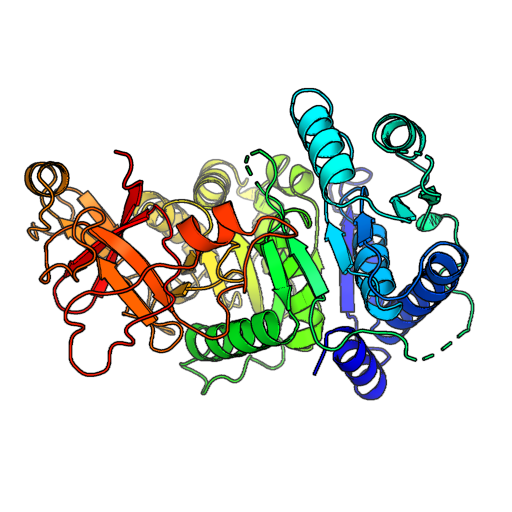.430 -7.240 1.00 15.35 289 ASP A CA 1
ATOM 2027 C C . ASP A 1 310 ? -0.956 27.069 -7.878 1.00 13.44 289 ASP A C 1
ATOM 2028 O O . ASP A 1 310 ? -0.027 26.267 -8.077 1.00 14.80 289 ASP A O 1
ATOM 2033 N N . LEU A 1 311 ? -2.238 26.788 -8.158 1.00 12.35 290 LEU A N 1
ATOM 2034 C CA . LEU A 1 311 ? -2.651 25.540 -8.794 1.00 11.03 290 LEU A CA 1
ATOM 2035 C C . LEU A 1 311 ? -2.703 25.643 -10.310 1.00 12.84 290 LEU A C 1
ATOM 2036 O O . LEU A 1 311 ? -3.186 24.715 -10.971 1.00 12.69 290 LEU A O 1
ATOM 2041 N N . GLY A 1 312 ? -2.267 26.763 -10.876 1.00 13.27 291 GLY A N 1
ATOM 2042 C CA . GLY A 1 312 ? -2.397 27.000 -12.310 1.00 13.21 291 GLY A CA 1
ATOM 2043 C C . GLY A 1 312 ? -1.434 26.212 -13.180 1.00 14.32 291 GLY A C 1
ATOM 2044 O O . GLY A 1 312 ? -1.581 26.245 -14.405 1.00 17.15 291 GLY A O 1
ATOM 2045 N N . ARG A 1 313 ? -0.475 25.495 -12.589 1.00 11.39 292 ARG A N 1
ATOM 2046 C CA . ARG A 1 313 ? 0.430 24.644 -13.333 1.00 12.74 292 ARG A CA 1
ATOM 2047 C C . ARG A 1 313 ? 0.013 23.184 -13.319 1.00 12.74 292 ARG A C 1
ATOM 2048 O O . ARG A 1 313 ? 0.645 22.373 -14.018 1.00 14.52 292 ARG A O 1
ATOM 2056 N N . ILE A 1 314 ? -1.016 22.825 -12.555 1.00 12.13 293 ILE A N 1
ATOM 2057 C CA . ILE A 1 314 ? -1.494 21.439 -12.570 1.00 11.98 293 ILE A CA 1
ATOM 2058 C C . ILE A 1 314 ? -1.919 21.097 -13.986 1.00 12.64 293 ILE A C 1
ATOM 2059 O O . ILE A 1 314 ? -2.740 21.806 -14.591 1.00 14.95 293 ILE A O 1
ATOM 2064 N N . LYS A 1 315 ? -1.321 20.032 -14.530 1.00 12.00 294 LYS A N 1
ATOM 2065 C CA . LYS A 1 315 ? -1.596 19.590 -15.895 1.00 11.55 294 LYS A CA 1
ATOM 2066 C C . LYS A 1 315 ? -2.885 18.779 -15.982 1.00 10.40 294 LYS A C 1
ATOM 2067 O O . LYS A 1 315 ? -3.746 19.044 -16.828 1.00 12.89 294 LYS A O 1
ATOM 2073 N N . THR A 1 316 ? -3.024 17.772 -15.135 1.00 9.97 295 THR A N 1
ATOM 2074 C CA . THR A 1 316 ? -4.136 16.831 -15.238 1.00 9.89 295 THR A CA 1
ATOM 2075 C C . THR A 1 316 ? -4.470 16.347 -13.839 1.00 8.55 295 THR A C 1
ATOM 2076 O O . THR A 1 316 ? -3.557 15.956 -13.102 1.00 10.44 295 THR A O 1
ATOM 2080 N N . ILE A 1 317 ? -5.755 16.334 -13.485 1.00 8.96 296 ILE A N 1
ATOM 2081 C CA . ILE A 1 317 ? -6.232 15.570 -12.343 1.00 9.37 296 ILE A CA 1
ATOM 2082 C C . ILE A 1 317 ? -7.308 14.637 -12.897 1.00 10.83 296 ILE A C 1
ATOM 2083 O O . ILE A 1 317 ? -8.399 15.094 -13.300 1.00 11.98 296 ILE A O 1
ATOM 2088 N N . LEU A 1 318 ? -7.015 13.327 -12.934 1.00 10.59 297 LEU A N 1
ATOM 2089 C CA . LEU A 1 318 ? -8.022 12.378 -13.389 1.00 9.50 297 LEU A CA 1
ATOM 2090 C C . LEU A 1 318 ? -9.045 12.196 -12.296 1.00 10.77 297 LEU A C 1
ATOM 2091 O O . LEU A 1 318 ? -8.695 12.196 -11.114 1.00 11.48 297 LEU A O 1
ATOM 2096 N N . CYS A 1 319 ? -10.310 12.027 -12.680 1.00 11.01 298 CYS A N 1
ATOM 2097 C CA . CYS A 1 319 ? -11.353 11.639 -11.740 1.00 11.06 298 CYS A CA 1
ATOM 2098 C C . CYS A 1 319 ? -11.828 10.276 -12.213 1.00 11.57 298 CYS A C 1
ATOM 2099 O O . CYS A 1 319 ? -12.493 10.163 -13.253 1.00 12.67 298 CYS A O 1
ATOM 2102 N N . GLY A 1 320 ? -11.530 9.248 -11.433 1.00 13.25 299 GLY A N 1
ATOM 2103 C CA . GLY A 1 320 ? -11.885 7.931 -11.932 1.00 17.12 299 GLY A CA 1
ATOM 2104 C C . GLY A 1 320 ? -11.854 6.874 -10.860 1.00 18.83 299 GLY A C 1
ATOM 2105 O O . GLY A 1 320 ? -11.399 7.117 -9.746 1.00 20.87 299 GLY A O 1
ATOM 2106 N N . SER A 1 321 ? -12.282 5.658 -11.267 1.00 19.65 300 SER A N 1
ATOM 2107 C CA . SER A 1 321 ? -12.522 4.427 -10.504 1.00 24.14 300 SER A CA 1
ATOM 2108 C C . SER A 1 321 ? -13.890 4.371 -9.833 1.00 26.01 300 SER A C 1
ATOM 2109 O O . SER A 1 321 ? -14.263 3.316 -9.306 1.00 28.43 300 SER A O 1
ATOM 2112 N N . GLU A 1 322 ? -14.628 5.473 -9.807 1.00 21.68 301 GLU A N 1
ATOM 2113 C CA . GLU A 1 322 ? -15.982 5.544 -9.287 1.00 22.14 301 GLU A CA 1
ATOM 2114 C C . GLU A 1 322 ? -16.768 6.370 -10.286 1.00 20.40 301 GLU A C 1
ATOM 2115 O O . GLU A 1 322 ? -16.183 7.150 -11.043 1.00 21.06 301 GLU A O 1
ATOM 2121 N N . ARG A 1 323 ? -18.094 6.224 -10.279 1.00 19.84 302 ARG A N 1
ATOM 2122 C CA . ARG A 1 323 ? -18.922 7.109 -11.103 1.00 20.03 302 ARG A CA 1
ATOM 2123 C C . ARG A 1 323 ? -18.610 8.567 -10.800 1.00 16.44 302 ARG A C 1
ATOM 2124 O O . ARG A 1 323 ? -18.488 8.976 -9.630 1.00 19.34 302 ARG A O 1
ATOM 2132 N N . VAL A 1 324 ? -18.435 9.343 -11.863 1.00 19.39 303 VAL A N 1
ATOM 2133 C CA . VAL A 1 324 ? -18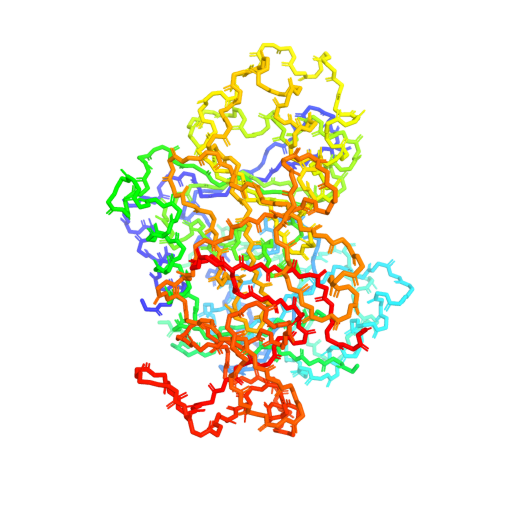.038 10.734 -11.742 1.00 17.03 303 VAL A CA 1
ATOM 2134 C C . VAL A 1 324 ? -19.298 11.579 -11.663 1.00 16.43 303 VAL A C 1
ATOM 2135 O O . VAL A 1 324 ? -20.142 11.525 -12.565 1.00 19.92 303 VAL A O 1
ATOM 2139 N N . HIS A 1 325 ? -19.439 12.361 -10.589 1.00 14.72 304 HIS A N 1
ATOM 2140 C CA . HIS A 1 325 ? -20.623 13.179 -10.385 1.00 15.31 304 HIS A CA 1
ATOM 2141 C C . HIS A 1 325 ? -20.344 14.580 -10.867 1.00 13.46 304 HIS A C 1
ATOM 2142 O O . HIS A 1 325 ? -19.501 15.267 -10.284 1.00 13.96 304 HIS A O 1
ATOM 2149 N N . PRO A 1 326 ? -21.023 15.056 -11.894 1.00 13.89 305 PRO A N 1
ATOM 2150 C CA . PRO A 1 326 ? -20.802 16.454 -12.320 1.00 13.82 305 PRO A CA 1
ATOM 2151 C C . PRO A 1 326 ? -20.912 17.473 -11.193 1.00 11.81 305 PRO A C 1
ATOM 2152 O O . PRO A 1 326 ? -20.136 18.432 -11.163 1.00 12.68 305 PRO A O 1
ATOM 2156 N N . ALA A 1 327 ? -21.816 17.272 -10.234 1.00 14.12 306 ALA A N 1
ATOM 2157 C CA . ALA A 1 327 ? -21.935 18.257 -9.165 1.00 13.78 306 ALA A CA 1
ATOM 2158 C C . ALA A 1 327 ? -20.681 18.331 -8.325 1.00 12.58 306 ALA A C 1
ATOM 2159 O O . ALA A 1 327 ? -20.349 19.412 -7.805 1.00 12.83 306 ALA A O 1
ATOM 2161 N N . THR A 1 328 ? -19.983 17.197 -8.161 1.00 11.57 307 THR A N 1
ATOM 2162 C CA . THR A 1 328 ? -18.743 17.178 -7.404 1.00 12.52 307 THR A CA 1
ATOM 2163 C C . THR A 1 328 ? -17.644 17.906 -8.145 1.00 13.32 307 THR A C 1
ATOM 2164 O O . THR A 1 328 ? -16.899 18.699 -7.542 1.00 13.48 307 THR A O 1
ATOM 2168 N N . LEU A 1 329 ? -17.531 17.666 -9.449 1.00 11.72 308 LEU A N 1
ATOM 2169 C CA . LEU A 1 329 ? -16.531 18.375 -10.241 1.00 11.85 308 LEU A CA 1
ATOM 2170 C C . LEU A 1 329 ? -16.761 19.878 -10.187 1.00 12.92 308 LEU A C 1
ATOM 2171 O O . LEU A 1 329 ? -15.802 20.658 -10.120 1.00 13.26 308 LEU A O 1
ATOM 2176 N N . LYS A 1 330 ? -18.024 20.311 -10.225 1.00 12.30 309 LYS A N 1
ATOM 2177 C CA . LYS A 1 330 ? -18.304 21.739 -10.181 1.00 15.02 309 LYS A CA 1
ATOM 2178 C C . LYS A 1 330 ? -17.940 22.335 -8.830 1.00 12.74 309 LYS A C 1
ATOM 2179 O O . LYS A 1 330 ? -17.331 23.412 -8.767 1.00 14.66 309 LYS A O 1
ATOM 2185 N N . ARG A 1 331 ? -18.289 21.654 -7.731 1.00 11.35 310 ARG A N 1
ATOM 2186 C CA . ARG A 1 331 ? -17.924 22.199 -6.422 1.00 11.80 310 ARG A CA 1
ATOM 2187 C C . ARG A 1 331 ? -16.411 22.325 -6.284 1.00 12.35 310 ARG A C 1
ATOM 2188 O O . ARG A 1 331 ? -15.898 23.316 -5.743 1.00 13.56 310 ARG A O 1
ATOM 2196 N N . PHE A 1 332 ? -15.673 21.318 -6.769 1.00 11.00 311 PHE A N 1
ATOM 2197 C CA . PHE A 1 332 ? -14.209 21.310 -6.693 1.00 10.63 311 PHE A CA 1
ATOM 2198 C C . PHE A 1 332 ? -13.609 22.456 -7.503 1.00 11.13 311 PHE A C 1
ATOM 2199 O O . PHE A 1 332 ? -12.799 23.223 -6.988 1.00 11.52 311 PHE A O 1
ATOM 2207 N N . VAL A 1 333 ? -14.018 22.613 -8.770 1.00 11.92 312 VAL A N 1
ATOM 2208 C CA . VAL A 1 333 ? -13.451 23.675 -9.603 1.00 12.38 312 VAL A CA 1
ATOM 2209 C C . VAL A 1 333 ? -13.917 25.050 -9.127 1.00 13.14 312 VAL A C 1
ATOM 2210 O O . VAL A 1 333 ? -13.143 26.015 -9.130 1.00 13.78 312 VAL A O 1
ATOM 2214 N N . ASP A 1 334 ? -15.165 25.164 -8.683 1.00 13.56 313 ASP A N 1
ATOM 2215 C CA . ASP A 1 334 ? -15.618 26.479 -8.242 1.00 14.92 313 ASP A CA 1
ATOM 2216 C C . ASP A 1 334 ? -14.798 26.953 -7.058 1.00 14.75 313 ASP A C 1
ATOM 2217 O O . ASP A 1 334 ? -14.476 28.139 -6.956 1.00 17.75 313 ASP A O 1
ATOM 2222 N N . ARG A 1 335 ? -14.402 26.034 -6.173 1.00 11.76 314 ARG A N 1
ATOM 2223 C CA . ARG A 1 335 ? -13.588 26.449 -5.039 1.00 13.04 314 ARG A CA 1
ATOM 2224 C C . ARG A 1 335 ? -12.153 26.695 -5.466 1.00 13.11 314 ARG A C 1
ATOM 2225 O O . ARG A 1 335 ? -11.566 27.738 -5.140 1.00 15.23 314 ARG A O 1
ATOM 2233 N N . PHE A 1 336 ? -11.554 25.741 -6.165 1.00 11.82 315 PHE A N 1
ATOM 2234 C CA . PHE A 1 336 ? -10.103 25.799 -6.338 1.00 12.10 315 PHE A CA 1
ATOM 2235 C C . PHE A 1 336 ? -9.670 26.618 -7.535 1.00 14.47 315 PHE A C 1
ATOM 2236 O O . PHE A 1 336 ? -8.472 26.934 -7.657 1.00 13.10 315 PHE A O 1
ATOM 2244 N N . SER A 1 337 ? -10.620 27.032 -8.377 1.00 13.36 316 SER A N 1
ATOM 2245 C CA . SER A 1 337 ? -10.263 28.012 -9.406 1.00 14.31 316 SER A CA 1
ATOM 2246 C C . SER A 1 337 ? -9.786 29.326 -8.792 1.00 15.87 316 SER A C 1
ATOM 2247 O O . SER A 1 337 ? -9.026 30.048 -9.438 1.00 16.79 316 SER A O 1
ATOM 2250 N N . ARG A 1 338 ? -10.167 29.631 -7.535 1.00 15.23 317 ARG A N 1
ATOM 2251 C CA . ARG A 1 338 ? -9.670 30.826 -6.872 1.00 15.85 317 ARG A CA 1
ATOM 2252 C C . ARG A 1 338 ? -8.180 30.751 -6.584 1.00 16.48 317 ARG A C 1
ATOM 2253 O O . ARG A 1 338 ? -7.543 31.783 -6.372 1.00 18.87 317 ARG A O 1
ATOM 2261 N N . PHE A 1 339 ? -7.595 29.566 -6.628 1.00 15.36 318 PHE A N 1
ATOM 2262 C CA . PHE A 1 339 ? -6.159 29.364 -6.535 1.00 15.39 318 PHE A CA 1
ATOM 2263 C C . PHE A 1 339 ? -5.565 29.059 -7.893 1.00 14.67 318 PHE A C 1
ATOM 2264 O O . PHE A 1 339 ? -4.488 28.471 -7.978 1.00 14.83 318 PHE A O 1
ATOM 2272 N N . ASN A 1 340 ? -6.279 29.416 -8.961 1.00 14.31 319 ASN A N 1
ATOM 2273 C CA . ASN A 1 340 ? -5.814 29.330 -10.352 1.00 15.53 319 ASN A CA 1
ATOM 2274 C C . ASN A 1 340 ? -5.950 27.928 -10.951 1.00 12.60 319 ASN A C 1
ATOM 2275 O O . ASN A 1 340 ? -5.408 27.685 -12.025 1.00 14.85 319 ASN A O 1
ATOM 2280 N N . LEU A 1 341 ? -6.601 26.965 -10.286 1.00 11.36 320 LEU A N 1
ATOM 2281 C CA . LEU A 1 341 ? -6.840 25.685 -10.965 1.00 12.40 320 LEU A CA 1
ATOM 2282 C C . LEU A 1 341 ? -7.635 25.910 -12.251 1.00 14.21 320 LEU A C 1
ATOM 2283 O O . LEU A 1 341 ? -8.644 26.627 -12.262 1.00 16.45 320 LEU A O 1
ATOM 2288 N N . ARG A 1 342 ? -7.190 25.273 -13.347 1.00 13.03 321 ARG A N 1
ATOM 2289 C CA . ARG A 1 342 ? -7.863 25.419 -14.630 1.00 12.67 321 ARG A CA 1
ATOM 2290 C C . ARG A 1 342 ? -8.898 24.312 -14.806 1.00 14.08 321 ARG A C 1
ATOM 2291 O O . ARG A 1 342 ? -8.626 23.156 -14.508 1.00 12.95 321 ARG A O 1
ATOM 2299 N N . GLU A 1 343 ? -10.078 24.654 -15.324 1.00 15.58 322 GLU A N 1
ATOM 2300 C CA . GLU A 1 343 ? -11.100 23.622 -15.460 1.00 16.79 322 GLU A CA 1
ATOM 2301 C C . GLU A 1 343 ? -10.718 22.541 -16.464 1.00 14.06 322 GLU A C 1
ATOM 2302 O O . GLU A 1 343 ? -11.130 21.383 -16.301 1.00 16.51 322 GLU A O 1
ATOM 2308 N N . PHE A 1 344 ? -9.890 22.865 -17.463 1.00 12.79 323 PHE A N 1
ATOM 2309 C CA . PHE A 1 344 ? -9.476 21.832 -18.416 1.00 12.70 323 PHE A CA 1
ATOM 2310 C C . PHE A 1 344 ? -8.449 20.868 -17.831 1.00 13.32 323 PHE A C 1
ATOM 2311 O O . PHE A 1 344 ? -8.088 19.887 -18.499 1.00 14.43 323 PHE A O 1
ATOM 2319 N N . ALA A 1 345 ? -7.921 21.139 -16.644 1.00 11.14 324 ALA A N 1
ATOM 2320 C CA . ALA A 1 345 ? -7.060 20.169 -15.980 1.00 10.53 324 ALA A CA 1
ATOM 2321 C C . ALA A 1 345 ? -7.830 18.958 -15.464 1.00 12.30 324 ALA A C 1
ATOM 2322 O O . ALA A 1 345 ? -7.231 17.901 -15.271 1.00 12.11 324 ALA A O 1
ATOM 2324 N N . ILE A 1 346 ? -9.119 19.100 -15.253 1.00 9.89 325 ILE A N 1
ATOM 2325 C CA . ILE A 1 346 ? -9.944 18.002 -14.681 1.00 9.59 325 ILE A CA 1
ATOM 2326 C C . ILE A 1 346 ? -10.374 17.067 -15.806 1.00 10.12 325 ILE A C 1
ATOM 2327 O O . ILE A 1 346 ? -11.062 17.501 -16.702 1.00 10.98 325 ILE A O 1
ATOM 2332 N N . ARG A 1 347 ? -9.950 15.814 -15.699 1.00 10.76 326 ARG A N 1
ATOM 2333 C CA . ARG A 1 347 ? -10.240 14.827 -16.754 1.00 10.37 326 ARG A CA 1
ATOM 2334 C C . ARG A 1 347 ? -10.954 13.612 -16.184 1.00 10.81 326 ARG A C 1
ATOM 2335 O O . ARG A 1 347 ? -10.324 12.753 -15.612 1.00 11.08 326 ARG A O 1
ATOM 2343 N N . PRO A 1 348 ? -12.277 13.557 -16.345 1.00 10.00 327 PRO A N 1
ATOM 2344 C CA . PRO A 1 348 ? -12.966 12.345 -16.001 1.00 10.24 327 PRO A CA 1
ATOM 2345 C C . PRO A 1 348 ? -12.343 11.183 -16.781 1.00 11.20 327 PRO A C 1
ATOM 2346 O O . PRO A 1 348 ? -12.012 11.320 -17.903 1.00 12.00 327 PRO A O 1
ATOM 2350 N N . ALA A 1 349 ? -12.234 10.058 -16.088 1.00 10.69 328 ALA A N 1
ATOM 2351 C CA . ALA A 1 349 ? -11.578 8.880 -16.690 1.00 12.27 328 ALA A CA 1
ATOM 2352 C C . ALA A 1 349 ? -12.348 7.613 -16.336 1.00 13.40 328 ALA A C 1
ATOM 2353 O O . ALA A 1 349 ? -12.551 7.351 -15.172 1.00 19.04 328 ALA A O 1
ATOM 2355 N N . TYR A 1 350 ? -12.733 6.864 -17.352 1.00 10.62 329 TYR A N 1
ATOM 2356 C CA . TYR A 1 350 ? -13.429 5.607 -17.170 1.00 11.60 329 TYR A CA 1
ATOM 2357 C C . TYR A 1 350 ? -12.466 4.468 -17.445 1.00 10.16 329 TYR A C 1
ATOM 2358 O O . TYR A 1 350 ? -11.703 4.515 -18.407 1.00 11.15 329 TYR A O 1
ATOM 2367 N N . GLY A 1 351 ? -12.502 3.448 -16.595 1.00 11.29 330 GLY A N 1
ATOM 2368 C CA . GLY A 1 351 ? -11.710 2.252 -16.833 1.00 12.40 330 GLY A CA 1
ATOM 2369 C C . GLY A 1 351 ? -11.978 1.207 -15.768 1.00 11.94 330 GLY A C 1
ATOM 2370 O O . GLY A 1 351 ? -12.885 1.335 -14.930 1.00 13.23 330 GLY A O 1
ATOM 2371 N N . LEU A 1 352 ? -11.174 0.153 -15.826 1.00 10.50 331 LEU A N 1
ATOM 2372 C CA . LEU A 1 352 ? -11.290 -0.955 -14.894 1.00 10.77 331 LEU A CA 1
ATOM 2373 C C . LEU A 1 352 ? -10.025 -1.794 -14.990 1.00 10.99 331 LEU A C 1
ATOM 2374 O O . LEU A 1 352 ? -9.285 -1.718 -15.969 1.00 10.93 331 LEU A O 1
ATOM 2379 N N . ALA A 1 353 ? -9.761 -2.566 -13.937 1.00 10.83 332 ALA A N 1
ATOM 2380 C CA . ALA A 1 353 ? -8.505 -3.325 -13.860 1.00 12.08 332 ALA A CA 1
ATOM 2381 C C . ALA A 1 353 ? -8.369 -4.322 -15.000 1.00 11.24 332 ALA A C 1
ATOM 2382 O O . ALA A 1 353 ? -7.248 -4.605 -15.454 1.00 12.07 332 ALA A O 1
ATOM 2384 N N . GLU A 1 354 ? -9.499 -4.848 -15.489 1.00 10.23 333 GLU A N 1
ATOM 2385 C CA . GLU A 1 354 ? -9.465 -5.823 -16.578 1.00 10.15 333 GLU A CA 1
ATOM 2386 C C . GLU A 1 354 ? -9.009 -5.182 -17.881 1.00 9.21 333 GLU A C 1
ATOM 2387 O O . GLU A 1 354 ? -8.689 -5.906 -18.829 1.00 10.57 333 GLU A O 1
ATOM 2393 N N . ALA A 1 355 ? -8.977 -3.836 -17.946 1.00 9.34 334 ALA A N 1
ATOM 2394 C CA . ALA A 1 355 ? -8.467 -3.088 -19.087 1.00 10.12 334 ALA A CA 1
ATOM 2395 C C . ALA A 1 355 ? -7.162 -2.382 -18.750 1.00 10.72 334 ALA A C 1
ATOM 2396 O O . ALA A 1 355 ? -6.824 -1.372 -19.386 1.00 11.59 334 ALA A O 1
ATOM 2398 N N . THR A 1 356 ? -6.427 -2.916 -17.771 1.00 9.84 335 THR A N 1
ATOM 2399 C CA . THR A 1 356 ? -5.221 -2.339 -17.179 1.00 11.00 335 THR A CA 1
ATOM 2400 C C . THR A 1 356 ? -5.629 -1.182 -16.272 1.00 11.04 335 THR A C 1
ATOM 2401 O O . THR A 1 356 ? -5.620 -1.317 -15.037 1.00 13.52 335 THR A O 1
ATOM 2405 N N . VAL A 1 357 ? -5.989 -0.033 -16.865 1.00 9.44 336 VAL A N 1
ATOM 2406 C CA . VAL A 1 357 ? -6.613 1.024 -16.085 1.00 10.49 336 VAL A CA 1
ATOM 2407 C C . VAL A 1 357 ? -7.510 1.926 -16.914 1.00 11.25 336 VAL A C 1
ATOM 2408 O O . VAL A 1 357 ? -8.546 2.387 -16.418 1.00 15.46 336 VAL A O 1
ATOM 2412 N N . TYR A 1 358 ? -7.107 2.270 -18.122 1.00 9.34 337 TYR A N 1
ATOM 2413 C CA . TYR A 1 358 ? -7.787 3.286 -18.902 1.00 9.20 337 TYR A CA 1
ATOM 2414 C C . TYR A 1 358 ? -8.628 2.680 -20.015 1.00 9.52 337 TYR A C 1
ATOM 2415 O O . TYR A 1 358 ? -8.172 1.793 -20.753 1.00 10.23 337 TYR A O 1
ATOM 2424 N N . VAL A 1 359 ? -9.834 3.238 -20.162 1.00 9.13 338 VAL A N 1
ATOM 2425 C CA . VAL A 1 359 ? -10.706 2.995 -21.308 1.00 8.76 338 VAL A CA 1
ATOM 2426 C C . VAL A 1 359 ? -11.053 4.288 -22.047 1.00 10.53 338 VAL A C 1
ATOM 2427 O O . VAL A 1 359 ? -11.000 4.336 -23.279 1.00 10.78 338 VAL A O 1
ATOM 2431 N N . ALA A 1 360 ? -11.431 5.351 -21.310 1.00 9.59 339 ALA A N 1
ATOM 2432 C CA . ALA A 1 360 ? -11.873 6.592 -21.973 1.00 10.35 339 ALA A CA 1
ATOM 2433 C C . ALA A 1 360 ? -11.668 7.807 -21.077 1.00 10.39 339 ALA A C 1
ATOM 2434 O O . ALA A 1 360 ? -11.667 7.692 -19.866 1.00 11.47 339 ALA A O 1
ATOM 2436 N N . THR A 1 361 ? -11.525 8.969 -21.695 1.00 10.78 340 THR A N 1
ATOM 2437 C CA . THR A 1 361 ? -11.412 10.224 -20.961 1.00 9.97 340 THR A CA 1
ATOM 2438 C C . THR A 1 361 ? -11.971 11.360 -21.809 1.00 11.49 340 THR A C 1
ATOM 2439 O O . THR A 1 361 ? -12.275 11.201 -22.986 1.00 13.07 340 THR A O 1
ATOM 2443 N N . SER A 1 362 ? -12.086 12.512 -21.179 1.00 10.23 341 SER A N 1
ATOM 2444 C CA . SER A 1 362 ? -12.626 13.703 -21.830 1.00 8.94 341 SER A CA 1
ATOM 2445 C C . SER A 1 362 ? -11.639 14.245 -22.872 1.00 9.87 341 SER A C 1
ATOM 2446 O O . SER A 1 362 ? -10.447 13.887 -22.887 1.00 11.99 341 SER A O 1
ATOM 2449 N N . GLN A 1 363 ? -12.150 15.123 -23.747 1.00 11.12 342 GLN A N 1
ATOM 2450 C CA . GLN A 1 363 ? -11.311 15.767 -24.766 1.00 10.95 342 GLN A CA 1
ATOM 2451 C C . GLN A 1 363 ? -10.229 16.645 -24.135 1.00 10.57 342 GLN A C 1
ATOM 2452 O O . GLN A 1 363 ? -10.523 17.524 -23.319 1.00 11.65 342 GLN A O 1
ATOM 2458 N N . ALA A 1 364 ? -8.979 16.435 -24.551 1.00 10.86 343 ALA A N 1
ATOM 2459 C CA . ALA A 1 364 ? -7.870 17.261 -24.074 1.00 10.74 343 ALA A CA 1
ATOM 2460 C C . ALA A 1 364 ? -8.072 18.718 -24.464 1.00 11.80 343 ALA A C 1
ATOM 2461 O O . ALA A 1 364 ? -8.440 19.026 -25.604 1.00 13.75 343 ALA A O 1
ATOM 2463 N N . GLY A 1 365 ? -7.822 19.613 -23.510 1.00 11.00 344 GLY A N 1
ATOM 2464 C CA . GLY A 1 365 ? -7.863 21.039 -23.788 1.00 11.36 344 GLY A CA 1
ATOM 2465 C C . GLY A 1 365 ? -9.207 21.675 -23.536 1.00 11.49 344 GLY A C 1
ATOM 2466 O O . GLY A 1 365 ? -9.359 22.867 -23.805 1.00 13.82 344 GLY A O 1
ATOM 2467 N N . GLN A 1 366 ? -10.195 20.915 -23.068 1.00 12.09 345 GLN A N 1
ATOM 2468 C CA . GLN A 1 366 ? -11.509 21.455 -22.759 1.00 11.99 345 GLN A CA 1
ATOM 2469 C C . GLN A 1 366 ? -11.918 20.988 -21.378 1.00 11.00 345 GLN A C 1
ATOM 2470 O O . GLN A 1 366 ? -11.438 19.962 -20.909 1.00 12.49 345 GLN A O 1
ATOM 2476 N N . PRO A 1 367 ? -12.778 21.741 -20.700 1.00 12.61 346 PRO A N 1
ATOM 2477 C CA . PRO A 1 367 ? -13.358 21.259 -19.463 1.00 13.57 346 PRO A CA 1
ATOM 2478 C C . PRO A 1 367 ? -14.264 20.068 -19.734 1.00 12.67 346 PRO A C 1
ATOM 2479 O O . PRO A 1 367 ? -14.636 19.783 -20.892 1.00 14.12 346 PRO A O 1
ATOM 2483 N N . PRO A 1 368 ? -14.642 19.334 -18.693 1.00 11.91 347 PRO A N 1
ATOM 2484 C CA . PRO A 1 368 ? -15.560 18.201 -18.892 1.00 14.23 347 PRO A CA 1
ATOM 2485 C C . PRO A 1 368 ? -16.836 18.663 -19.581 1.00 12.85 347 PRO A C 1
ATOM 2486 O O . PRO A 1 368 ? -17.342 19.762 -19.330 1.00 15.04 347 PRO A O 1
ATOM 2490 N N . GLU A 1 369 ? -17.336 17.815 -20.486 1.00 13.75 348 GLU A N 1
ATOM 2491 C CA . GLU A 1 369 ? -18.595 18.064 -21.179 1.00 13.71 348 GLU A CA 1
ATOM 2492 C C . GLU A 1 369 ? -19.686 17.331 -20.410 1.00 13.77 348 GLU A C 1
ATOM 2493 O O . GLU A 1 369 ? -19.577 16.122 -20.177 1.00 16.90 348 GLU A O 1
ATOM 2499 N N . ILE A 1 370 ? -20.712 18.079 -19.993 1.00 15.15 349 ILE A N 1
ATOM 2500 C CA . ILE A 1 370 ? -21.838 17.499 -19.208 1.00 15.03 349 ILE A CA 1
ATOM 2501 C C . ILE A 1 370 ? -23.105 17.559 -20.061 1.00 15.65 349 ILE A C 1
ATOM 2502 O O . ILE A 1 370 ? -23.372 18.577 -20.660 1.00 17.14 349 ILE A O 1
ATOM 2507 N N . ARG A 1 371 ? -23.816 16.443 -20.092 1.00 13.97 350 ARG A N 1
ATOM 2508 C CA . ARG A 1 371 ? -25.106 16.423 -20.810 1.00 14.74 350 ARG A CA 1
ATOM 2509 C C . ARG A 1 371 ? -26.201 15.980 -19.850 1.00 16.36 350 ARG A C 1
ATOM 2510 O O . ARG A 1 371 ? -25.897 15.344 -18.852 1.00 16.73 350 ARG A O 1
ATOM 2518 N N . TYR A 1 372 ? -27.440 16.270 -20.238 1.00 16.80 351 TYR A N 1
ATOM 2519 C CA . TYR A 1 372 ? -28.568 16.043 -19.316 1.00 16.42 351 TYR A CA 1
ATOM 2520 C C . TYR A 1 372 ? -29.607 15.120 -19.946 1.00 18.34 351 TYR A C 1
ATOM 2521 O O . TYR A 1 372 ? -29.916 15.307 -21.096 1.00 17.31 351 TYR A O 1
ATOM 2530 N N . PHE A 1 373 ? -30.128 14.239 -19.122 1.00 16.09 352 PHE A N 1
ATOM 2531 C CA . PHE A 1 373 ? -31.030 13.196 -19.632 1.00 16.15 352 PHE A CA 1
ATOM 2532 C C . PHE A 1 373 ? -32.236 12.994 -18.716 1.00 18.08 352 PHE A C 1
ATOM 2533 O O . PHE A 1 373 ? -32.166 13.171 -17.495 1.00 20.77 352 PHE A O 1
ATOM 2541 N N . GLU A 1 374 ? -33.354 12.627 -19.314 1.00 18.21 353 GLU A N 1
ATOM 2542 C CA . GLU A 1 374 ? -34.561 12.453 -18.530 1.00 19.77 353 GLU A CA 1
ATOM 2543 C C . GLU A 1 374 ? -34.442 11.215 -17.644 1.00 20.09 353 GLU A C 1
ATOM 2544 O O . GLU A 1 374 ? -34.187 10.110 -18.152 1.00 20.81 353 GLU A O 1
ATOM 2550 N N . PRO A 1 375 ? -34.685 11.336 -16.335 1.00 20.31 354 PRO A N 1
ATOM 2551 C CA . PRO A 1 375 ? -34.445 10.192 -15.453 1.00 21.08 354 PRO A CA 1
ATOM 2552 C C . PRO A 1 375 ? -35.443 9.062 -15.608 1.00 21.29 354 PRO A C 1
ATOM 2553 O O . PRO A 1 375 ? -35.043 7.901 -15.461 1.00 22.28 354 PRO A O 1
ATOM 2557 N N . HIS A 1 376 ? -36.714 9.342 -15.920 1.00 22.17 355 HIS A N 1
ATOM 2558 C CA . HIS A 1 376 ? -37.660 8.241 -16.082 1.00 21.15 355 HIS A CA 1
ATOM 2559 C C . HIS A 1 376 ? -37.268 7.374 -17.266 1.00 21.25 355 HIS A C 1
ATOM 2560 O O . HIS A 1 376 ? -37.320 6.144 -17.196 1.00 24.49 355 HIS A O 1
ATOM 2567 N N . GLU A 1 377 ? -36.842 8.002 -18.354 1.00 21.14 356 GLU A N 1
ATOM 2568 C CA . GLU A 1 377 ? -36.420 7.221 -19.508 1.00 20.29 356 GLU A CA 1
ATOM 2569 C C . GLU A 1 377 ? -35.140 6.444 -19.216 1.00 20.08 356 GLU A C 1
ATOM 2570 O O . GLU A 1 377 ? -35.014 5.295 -19.658 1.00 21.49 356 GLU A O 1
ATOM 2576 N N . LEU A 1 378 ? -34.171 7.041 -18.486 1.00 19.65 357 LEU A N 1
ATOM 2577 C CA . LEU A 1 378 ? -32.975 6.274 -18.128 1.00 18.87 357 LEU A CA 1
ATOM 2578 C C . LEU A 1 378 ? -33.346 5.011 -17.354 1.00 22.02 357 LEU A C 1
ATOM 2579 O O . LEU A 1 378 ? -32.784 3.937 -17.595 1.00 22.41 357 LEU A O 1
ATOM 2584 N N . SER A 1 379 ? -34.276 5.119 -16.396 1.00 22.77 358 SER A N 1
ATOM 2585 C CA . SER A 1 379 ? -34.698 3.932 -15.659 1.00 23.39 358 SER A CA 1
ATOM 2586 C C . SER A 1 379 ? -35.327 2.891 -16.574 1.00 24.27 358 SER A C 1
ATOM 2587 O O . SER A 1 379 ? -35.231 1.687 -16.312 1.00 28.85 358 SER A O 1
ATOM 2590 N N . ALA A 1 380 ? -35.966 3.326 -17.649 1.00 22.41 359 ALA A N 1
ATOM 2591 C CA . ALA A 1 380 ? -36.575 2.425 -18.605 1.00 22.84 359 ALA A CA 1
ATOM 2592 C C . ALA A 1 380 ? -35.599 1.975 -19.686 1.00 22.72 359 ALA A C 1
ATOM 2593 O O . ALA A 1 380 ? -36.003 1.223 -20.582 1.00 24.07 359 ALA A O 1
ATOM 2595 N N . GLY A 1 381 ? -34.332 2.394 -19.620 1.00 22.32 360 GLY A N 1
ATOM 2596 C CA . GLY A 1 381 ? -33.332 1.895 -20.531 1.00 20.60 360 GLY A CA 1
ATOM 2597 C C . GLY A 1 381 ? -33.068 2.743 -21.749 1.00 20.60 360 GLY A C 1
ATOM 2598 O O . GLY A 1 381 ? -32.390 2.265 -22.665 1.00 19.62 360 GLY A O 1
ATOM 2599 N N . GLN A 1 382 ? -33.518 4.004 -21.765 1.00 19.52 361 GLN A N 1
ATOM 2600 C CA . GLN A 1 382 ? -33.384 4.888 -22.921 1.00 19.00 361 GLN A CA 1
ATOM 2601 C C . GLN A 1 382 ? -32.824 6.232 -22.504 1.00 17.14 361 GLN A C 1
ATOM 2602 O O . GLN A 1 382 ? -33.179 6.762 -21.452 1.00 20.49 361 GLN A O 1
ATOM 2608 N N . ALA A 1 383 ? -31.955 6.784 -23.338 1.00 16.58 362 ALA A N 1
ATOM 2609 C CA . ALA A 1 383 ? -31.361 8.090 -23.112 1.00 16.21 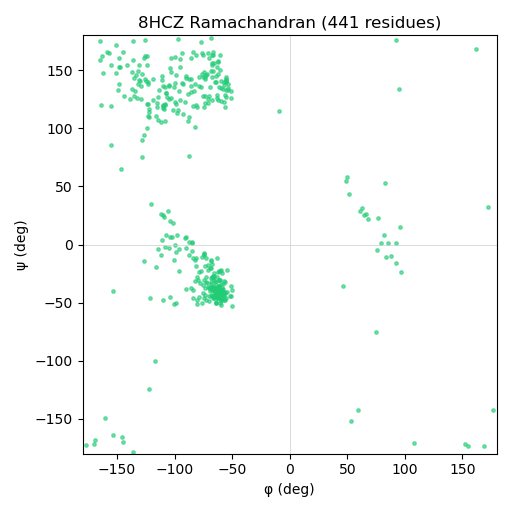362 ALA A CA 1
ATOM 2610 C C . ALA A 1 383 ? -32.130 9.118 -23.927 1.00 18.27 362 ALA A C 1
ATOM 2611 O O . ALA A 1 383 ? -32.105 9.086 -25.161 1.00 23.09 362 ALA A O 1
ATOM 2613 N N . LYS A 1 384 ? -32.822 10.021 -23.234 1.00 17.42 363 LYS A N 1
ATOM 2614 C CA . LYS A 1 384 ? -33.618 11.064 -23.872 1.00 19.63 363 LYS A CA 1
ATOM 2615 C C . LYS A 1 384 ? -33.082 12.393 -23.364 1.00 19.51 363 LYS A C 1
ATOM 2616 O O . LYS A 1 384 ? -33.181 12.674 -22.152 1.00 19.85 363 LYS A O 1
ATOM 2622 N N . PRO A 1 385 ? -32.477 13.222 -24.217 1.00 20.50 364 PRO A N 1
ATOM 2623 C CA . PRO A 1 385 ? -31.898 14.480 -23.722 1.00 21.07 364 PRO A CA 1
ATOM 2624 C C . PRO A 1 385 ? -32.963 15.359 -23.092 1.00 23.33 364 PRO A C 1
ATOM 2625 O O . PRO A 1 385 ? -34.136 15.320 -23.468 1.00 22.10 364 PRO A O 1
ATOM 2629 N N . CYS A 1 386 ? -32.544 16.154 -22.114 1.00 21.08 365 CYS A N 1
ATOM 2630 C CA . CYS A 1 386 ? -33.431 17.088 -21.449 1.00 21.71 365 CYS A CA 1
ATOM 2631 C C . CYS A 1 386 ? -32.721 18.426 -21.272 1.00 24.59 365 CYS A C 1
ATOM 2632 O O . CYS A 1 386 ? -31.521 18.566 -21.530 1.00 26.75 365 CYS A O 1
ATOM 2635 N N . ALA A 1 387 ? -33.461 19.381 -20.776 1.00 30.21 366 ALA A N 1
ATOM 2636 C CA . ALA A 1 387 ? -32.886 20.735 -20.704 1.00 33.33 366 ALA A CA 1
ATOM 2637 C C . ALA A 1 387 ? -31.639 20.794 -19.786 1.00 32.40 366 ALA A C 1
ATOM 2638 O O . ALA A 1 387 ? -31.577 20.071 -18.810 1.00 27.70 366 ALA A O 1
ATOM 2640 N N . THR A 1 388 ? -30.695 21.667 -20.143 1.00 30.85 367 THR A N 1
ATOM 2641 C CA . THR A 1 388 ? -29.443 21.822 -19.354 1.00 32.75 367 THR A CA 1
ATOM 2642 C C . THR A 1 388 ? -29.744 22.040 -17.870 1.00 32.48 367 THR A C 1
ATOM 2643 O O . THR A 1 388 ? -30.533 22.933 -17.565 1.00 33.58 367 THR A O 1
ATOM 2647 N N . GLY A 1 389 ? -29.153 21.230 -16.999 1.00 29.81 368 GLY A N 1
ATOM 2648 C CA . GLY A 1 389 ? -29.287 21.416 -15.542 1.00 29.33 368 GLY A CA 1
ATOM 2649 C C . GLY A 1 389 ? -30.355 20.555 -14.968 1.00 29.19 368 GLY A C 1
ATOM 2650 O O . GLY A 1 389 ? -30.297 20.230 -13.804 1.00 31.18 368 GLY A O 1
ATOM 2651 N N . ALA A 1 390 ? -31.295 20.172 -15.819 1.00 28.80 369 ALA A N 1
ATOM 2652 C CA . ALA A 1 390 ? -32.437 19.419 -15.297 1.00 31.43 369 ALA A CA 1
ATOM 2653 C C . ALA A 1 390 ? -32.185 17.942 -15.521 1.00 29.38 369 ALA A C 1
ATOM 2654 O O . ALA A 1 390 ? -31.142 17.559 -16.049 1.00 32.78 369 ALA A O 1
ATOM 2656 N N . GLY A 1 391 ? -33.102 17.161 -15.041 1.00 27.92 370 GLY A N 1
ATOM 2657 C CA . GLY A 1 391 ? -32.853 15.741 -15.180 1.00 25.46 370 GLY A CA 1
ATOM 2658 C C . GLY A 1 391 ? -31.493 15.353 -14.622 1.00 22.91 370 GLY A C 1
ATOM 2659 O O . GLY A 1 391 ? -30.921 16.026 -13.727 1.00 24.43 370 GLY A O 1
ATOM 2660 N N . THR A 1 392 ? -30.929 14.285 -15.177 1.00 19.40 371 THR A N 1
ATOM 2661 C CA . THR A 1 392 ? -29.726 13.665 -14.647 1.00 18.50 371 THR A CA 1
ATOM 2662 C C . THR A 1 392 ? -28.530 14.155 -15.443 1.00 17.98 371 THR A C 1
ATOM 2663 O O . THR A 1 392 ? -28.472 13.974 -16.673 1.00 18.62 371 THR A O 1
ATOM 2667 N N . ALA A 1 393 ? -27.583 14.789 -14.742 1.00 16.12 372 ALA A N 1
ATOM 2668 C CA . ALA A 1 393 ? -26.351 15.246 -15.385 1.00 15.86 372 ALA A CA 1
ATOM 2669 C C . ALA A 1 393 ? -25.370 14.100 -15.465 1.00 17.63 372 ALA A C 1
ATOM 2670 O O . ALA A 1 393 ? -25.146 13.405 -14.470 1.00 18.16 372 ALA A O 1
ATOM 2672 N N . LEU A 1 394 ? -24.775 13.894 -16.652 1.00 15.58 373 LEU A N 1
ATOM 2673 C CA . LEU A 1 394 ? -23.778 12.850 -16.835 1.00 13.69 373 LEU A CA 1
ATOM 2674 C C . LEU A 1 394 ? -22.575 13.409 -17.586 1.00 12.53 373 LEU A C 1
ATOM 2675 O O . LEU A 1 394 ? -22.719 14.240 -18.491 1.00 14.56 373 LEU A O 1
ATOM 2680 N N . VAL A 1 395 ? -21.375 12.905 -17.255 1.00 12.76 374 VAL A N 1
ATOM 2681 C CA . VAL A 1 395 ? -20.202 13.253 -18.050 1.00 13.62 374 VAL A CA 1
ATOM 2682 C C . VAL A 1 395 ? -20.308 12.603 -19.419 1.00 14.53 374 VAL A C 1
ATOM 2683 O O . VAL A 1 395 ? -20.608 11.414 -19.536 1.00 14.97 374 VAL A O 1
ATOM 2687 N N . SER A 1 396 ? -19.991 13.380 -20.457 1.00 13.37 375 SER A N 1
ATOM 2688 C CA . SER A 1 396 ? -20.039 12.927 -21.839 1.00 14.04 375 SER A CA 1
ATOM 2689 C C . SER A 1 396 ? -18.624 12.606 -22.309 1.00 17.52 375 SER A C 1
ATOM 2690 O O . SER A 1 396 ? -17.769 13.490 -22.318 1.00 20.48 375 SER A O 1
ATOM 2693 N N . TYR A 1 397 ? -18.356 11.333 -22.622 1.00 14.72 376 TYR A N 1
ATOM 2694 C CA . TYR A 1 397 ? -17.002 10.981 -23.028 1.00 16.15 376 TYR A CA 1
ATOM 2695 C C . TYR A 1 397 ? -16.922 10.854 -24.541 1.00 16.90 376 TYR A C 1
ATOM 2696 O O . TYR A 1 397 ? -17.789 10.212 -25.170 1.00 19.19 376 TYR A O 1
ATOM 2705 N N . PRO A 1 398 ? -15.909 11.385 -25.187 1.00 16.18 377 PRO A N 1
ATOM 2706 C CA . PRO A 1 398 ? -15.666 10.981 -26.582 1.00 15.74 377 PRO A CA 1
ATOM 2707 C C . PRO A 1 398 ? -15.532 9.459 -26.674 1.00 15.03 377 PRO A C 1
ATOM 2708 O O . PRO A 1 398 ? -14.967 8.817 -25.798 1.00 16.78 377 PRO A O 1
ATOM 2712 N N . LEU A 1 399 ? -16.100 8.860 -27.723 1.00 17.26 378 LEU A N 1
ATOM 2713 C CA . LEU A 1 399 ? -15.851 7.420 -27.916 1.00 17.25 378 LEU A CA 1
ATOM 2714 C C . LEU A 1 399 ? -14.366 7.216 -28.172 1.00 16.12 378 LEU A C 1
ATOM 2715 O O . LEU A 1 399 ? -13.795 7.905 -29.039 1.00 15.67 378 LEU A O 1
ATOM 2720 N N . PRO A 1 400 ? -13.679 6.350 -27.410 1.00 15.83 379 PRO A N 1
ATOM 2721 C CA . PRO A 1 400 ? -12.224 6.285 -27.549 1.00 17.81 379 PRO A CA 1
ATOM 2722 C C . PRO A 1 400 ? -11.844 5.630 -28.855 1.00 17.39 379 PRO A C 1
ATOM 2723 O O . PRO A 1 400 ? -12.542 4.751 -29.390 1.00 20.01 379 PRO A O 1
ATOM 2727 N N . GLN A 1 401 ? -10.727 6.100 -29.393 1.00 20.89 380 GLN A N 1
ATOM 2728 C CA . GLN A 1 401 ? -10.214 5.474 -30.594 1.00 21.92 380 GLN A CA 1
ATOM 2729 C C . GLN A 1 401 ? -9.476 4.187 -30.284 1.00 18.54 380 GLN A C 1
ATOM 2730 O O . GLN A 1 401 ? -9.374 3.326 -31.160 1.00 19.35 380 GLN A O 1
ATOM 2736 N N . SER A 1 402 ? -8.969 4.041 -29.048 1.00 17.46 381 SER A N 1
ATOM 2737 C CA . SER A 1 402 ? -8.241 2.865 -28.612 1.00 15.36 381 SER A CA 1
ATOM 2738 C C . SER A 1 402 ? -8.204 2.923 -27.098 1.00 13.91 381 SER A C 1
ATOM 2739 O O . SER A 1 402 ? -7.693 3.897 -26.545 1.00 16.18 381 SER A O 1
ATOM 2742 N N . PRO A 1 403 ? -8.748 1.924 -26.384 1.00 12.82 382 PRO A N 1
ATOM 2743 C CA . PRO A 1 403 ? -9.461 0.761 -26.907 1.00 11.39 382 PRO A CA 1
ATOM 2744 C C . PRO A 1 403 ? -10.774 1.186 -27.507 1.00 13.63 382 PRO A C 1
ATOM 2745 O O . PRO A 1 403 ? -11.118 2.367 -27.475 1.00 15.94 382 PRO A O 1
ATOM 2749 N N . ILE A 1 404 ? -11.511 0.258 -28.068 1.00 12.67 383 ILE A N 1
ATOM 2750 C CA . ILE A 1 404 ? -12.833 0.598 -28.565 1.00 14.41 383 ILE A CA 1
ATOM 2751 C C . ILE A 1 404 ? -13.910 0.093 -27.622 1.00 11.74 383 ILE A C 1
ATOM 2752 O O . ILE A 1 404 ? -13.760 -0.919 -26.939 1.00 12.22 383 ILE A O 1
ATOM 2757 N N . VAL A 1 405 ? -15.041 0.804 -27.627 1.00 12.35 384 VAL A N 1
ATOM 2758 C CA . VAL A 1 405 ? -16.157 0.562 -26.728 1.00 13.08 384 VAL A CA 1
ATOM 2759 C C . VAL A 1 405 ? -17.393 0.307 -27.571 1.00 13.17 384 VAL A C 1
ATOM 2760 O O . VAL A 1 405 ? -17.646 1.020 -28.558 1.00 13.87 384 VAL A O 1
ATOM 2764 N N . ARG A 1 406 ? -18.185 -0.691 -27.157 1.00 12.49 385 ARG A N 1
ATOM 2765 C CA . ARG A 1 406 ? -19.508 -0.911 -27.725 1.00 11.53 385 ARG A CA 1
ATOM 2766 C C . ARG A 1 406 ? -20.503 -1.085 -26.594 1.00 12.30 385 ARG A C 1
ATOM 2767 O O . ARG A 1 406 ? -20.154 -1.578 -25.517 1.00 14.33 385 ARG A O 1
ATOM 2775 N N . ILE A 1 407 ? -21.738 -0.667 -26.838 1.00 12.31 386 ILE A N 1
ATOM 2776 C CA . ILE A 1 407 ? -22.846 -0.883 -25.908 1.00 12.59 386 ILE A CA 1
ATOM 2777 C C . ILE A 1 407 ? -23.618 -2.080 -26.432 1.00 12.76 386 ILE A C 1
ATOM 2778 O O . ILE A 1 407 ? -24.045 -2.066 -27.587 1.00 14.90 386 ILE A O 1
ATOM 2783 N N . VAL A 1 408 ? -23.769 -3.115 -25.610 1.00 12.09 387 VAL A N 1
ATOM 2784 C CA . VAL A 1 408 ? -24.245 -4.424 -26.078 1.00 12.40 387 VAL A CA 1
ATOM 2785 C C . VAL A 1 408 ? -25.354 -4.945 -25.178 1.00 15.63 387 VAL A C 1
ATOM 2786 O O . VAL A 1 408 ? -25.280 -4.839 -23.951 1.00 15.71 387 VAL A O 1
ATOM 2790 N N . ASP A 1 409 ? -26.387 -5.513 -25.788 1.00 16.88 388 ASP A N 1
ATOM 2791 C CA . ASP A 1 409 ? -27.443 -6.110 -24.998 1.00 15.49 388 ASP A CA 1
ATOM 2792 C C . ASP A 1 409 ? -26.889 -7.384 -24.370 1.00 18.75 388 ASP A C 1
ATOM 2793 O O . ASP A 1 409 ? -26.417 -8.258 -25.101 1.00 18.25 388 ASP A O 1
ATOM 2798 N N . PRO A 1 410 ? -26.891 -7.523 -23.035 1.00 18.71 389 PRO A N 1
ATOM 2799 C CA . PRO A 1 410 ? -26.155 -8.626 -22.420 1.00 20.54 389 PRO A CA 1
ATOM 2800 C C . PRO A 1 410 ? -26.860 -9.941 -22.552 1.00 24.82 389 PRO A C 1
ATOM 2801 O O . PRO A 1 410 ? -26.241 -10.980 -22.310 1.00 25.34 389 PRO A O 1
ATOM 2805 N N . ASN A 1 411 ? -28.113 -9.944 -22.984 1.00 22.56 390 ASN A N 1
ATOM 2806 C CA . ASN A 1 411 ? -28.795 -11.210 -23.194 1.00 23.74 390 ASN A CA 1
ATOM 2807 C C . ASN A 1 411 ? -28.765 -11.699 -24.638 1.00 24.37 390 ASN A C 1
ATOM 2808 O O . ASN A 1 411 ? -28.940 -12.907 -24.861 1.00 26.72 390 ASN A O 1
ATOM 2813 N N . THR A 1 412 ? -28.579 -10.810 -25.618 1.00 21.27 391 THR A N 1
ATOM 2814 C CA . THR A 1 412 ? -28.567 -11.194 -27.029 1.00 21.56 391 THR A CA 1
ATOM 2815 C C . THR A 1 412 ? -27.203 -11.057 -27.686 1.00 19.33 391 THR A C 1
ATOM 2816 O O . THR A 1 412 ? -27.044 -11.481 -28.837 1.00 22.03 391 THR A O 1
ATOM 2820 N N . ASN A 1 413 ? -26.226 -10.450 -27.006 1.00 18.15 392 ASN A N 1
ATOM 2821 C CA . ASN A 1 413 ? -24.885 -10.318 -27.548 1.00 20.13 392 ASN A CA 1
ATOM 2822 C C . ASN A 1 413 ? -24.846 -9.483 -28.822 1.00 17.86 392 ASN A C 1
ATOM 2823 O O . ASN A 1 413 ? -24.002 -9.708 -29.696 1.00 19.19 392 ASN A O 1
ATOM 2828 N N . THR A 1 414 ? -25.745 -8.514 -28.934 1.00 18.46 393 THR A N 1
ATOM 2829 C CA . THR A 1 414 ? -25.843 -7.683 -30.111 1.00 17.56 393 THR A CA 1
ATOM 2830 C C . THR A 1 414 ? -25.735 -6.219 -29.673 1.00 16.33 393 THR A C 1
ATOM 2831 O O . THR A 1 414 ? -26.349 -5.811 -28.671 1.00 16.80 393 THR A O 1
ATOM 2835 N N . GLU A 1 415 ? -25.027 -5.422 -30.474 1.00 17.08 394 GLU A N 1
ATOM 2836 C CA . GLU A 1 415 ? -24.884 -3.990 -30.187 1.00 15.71 394 GLU A CA 1
ATOM 2837 C C . GLU A 1 415 ? -26.245 -3.301 -30.076 1.00 15.74 394 GLU A C 1
ATOM 2838 O O . GLU A 1 415 ? -27.152 -3.525 -30.881 1.00 18.24 394 GLU A O 1
ATOM 2844 N N . CYS A 1 416 ? -26.371 -2.443 -29.098 1.00 15.61 395 CYS A N 1
ATOM 2845 C CA . CYS A 1 416 ? -27.557 -1.606 -28.942 1.00 15.76 395 CYS A CA 1
ATOM 2846 C C . CYS A 1 416 ? -27.561 -0.448 -29.948 1.00 16.88 395 CYS A C 1
ATOM 2847 O O . CYS A 1 416 ? -26.514 0.141 -30.246 1.00 17.47 395 CYS A O 1
ATOM 2850 N N . PRO A 1 417 ? -28.735 -0.042 -30.416 1.00 18.44 396 PRO A N 1
ATOM 2851 C CA . PRO A 1 417 ? -28.844 1.214 -31.172 1.00 18.41 396 PRO A CA 1
ATOM 2852 C C . PRO A 1 417 ? -28.445 2.387 -30.301 1.00 18.10 396 PRO A C 1
ATOM 2853 O O . PRO A 1 417 ? -28.592 2.305 -29.077 1.00 17.44 396 PRO A O 1
ATOM 2857 N N . PRO A 1 418 ? -28.032 3.510 -30.897 1.00 18.37 397 PRO A N 1
ATOM 2858 C CA . PRO A 1 418 ? -27.767 4.720 -30.107 1.00 18.74 397 PRO A CA 1
ATOM 2859 C C . PRO A 1 418 ? -28.984 5.063 -29.258 1.00 16.31 397 PRO A C 1
ATOM 2860 O O . PRO A 1 418 ? -30.129 4.996 -29.716 1.00 17.80 397 PRO A O 1
ATOM 2864 N N . GLY A 1 419 ? -28.718 5.453 -28.017 1.00 16.08 398 GLY A N 1
ATOM 2865 C CA . GLY A 1 419 ? -29.759 5.802 -27.104 1.00 16.50 398 GLY A CA 1
ATOM 2866 C C . GLY A 1 419 ? -30.264 4.694 -26.236 1.00 16.52 398 GLY A C 1
ATOM 2867 O O . GLY A 1 419 ? -30.976 4.984 -25.277 1.00 18.12 398 GLY A O 1
ATOM 2868 N N . THR A 1 420 ? -29.981 3.425 -26.557 1.00 15.59 399 THR A N 1
ATOM 2869 C CA . THR A 1 420 ? -30.451 2.305 -25.759 1.00 15.19 399 THR A CA 1
ATOM 2870 C C . THR A 1 420 ? -29.341 1.907 -24.788 1.00 15.84 399 THR A C 1
ATOM 2871 O O . THR A 1 420 ? -28.181 1.749 -25.186 1.00 14.70 399 THR A O 1
ATOM 2875 N N . ILE A 1 421 ? -29.698 1.738 -23.523 1.00 14.63 400 ILE A N 1
ATOM 2876 C CA . ILE A 1 421 ? -28.726 1.361 -22.502 1.00 13.61 400 ILE A CA 1
ATOM 2877 C C . ILE A 1 421 ? -28.438 -0.123 -22.595 1.00 15.87 400 ILE A C 1
ATOM 2878 O O . ILE A 1 421 ? -29.351 -0.942 -22.747 1.00 16.84 400 ILE A O 1
ATOM 2883 N N . GLY A 1 422 ? -27.160 -0.466 -22.492 1.00 14.47 401 GLY A N 1
ATOM 2884 C CA . GLY A 1 422 ? -26.741 -1.860 -22.462 1.00 14.12 401 GLY A CA 1
ATOM 2885 C C . GLY A 1 422 ? -25.435 -1.990 -21.714 1.00 13.49 401 GLY A C 1
ATOM 2886 O O . GLY A 1 422 ? -25.033 -1.063 -20.985 1.00 13.90 401 GLY A O 1
ATOM 2887 N N . GLU A 1 423 ? -24.750 -3.114 -21.874 1.00 12.31 402 GLU A N 1
ATOM 2888 C CA . GLU A 1 423 ? -23.491 -3.329 -21.177 1.00 12.33 402 GLU A CA 1
ATOM 2889 C C . GLU A 1 423 ? -22.361 -2.714 -21.988 1.00 12.90 402 GLU A C 1
ATOM 2890 O O . GLU A 1 423 ? -22.322 -2.828 -23.217 1.00 14.02 402 GLU A O 1
ATOM 2896 N N . ILE A 1 424 ? -21.392 -2.134 -21.278 1.00 11.64 403 ILE A N 1
ATOM 2897 C CA . ILE A 1 424 ? -20.197 -1.618 -21.931 1.00 12.39 403 ILE A CA 1
ATOM 2898 C C . ILE A 1 424 ? -19.254 -2.793 -22.174 1.00 10.88 403 ILE A C 1
ATOM 2899 O O . ILE A 1 424 ? -18.878 -3.510 -21.232 1.00 12.58 403 ILE A O 1
ATOM 2904 N N . TRP A 1 425 ? -18.928 -3.036 -23.449 1.00 11.11 404 TRP A N 1
ATOM 2905 C CA . TRP A 1 425 ? -17.930 -4.032 -23.838 1.00 10.82 404 TRP A CA 1
ATOM 2906 C C . TRP A 1 425 ? -16.703 -3.322 -24.407 1.00 10.48 404 TRP A C 1
ATOM 2907 O O . TRP A 1 425 ? -16.841 -2.301 -25.086 1.00 11.96 404 TRP A O 1
ATOM 2918 N N . VAL A 1 426 ? -15.504 -3.867 -24.159 1.00 10.95 405 VAL A N 1
ATOM 2919 C CA . VAL A 1 426 ? -14.252 -3.198 -24.493 1.00 10.75 405 VAL A CA 1
ATOM 2920 C C . VAL A 1 426 ? -13.350 -4.149 -25.257 1.00 11.00 405 VAL A C 1
ATOM 2921 O O . VAL A 1 426 ? -13.244 -5.326 -24.903 1.00 12.05 405 VAL A O 1
ATOM 2925 N N . HIS A 1 427 ? -12.658 -3.625 -26.264 1.00 11.17 406 HIS A N 1
ATOM 2926 C CA . HIS A 1 427 ? -11.709 -4.411 -27.054 1.00 11.55 406 HIS A CA 1
ATOM 2927 C C . HIS A 1 427 ? -10.444 -3.592 -27.295 1.00 11.72 406 HIS A C 1
ATOM 2928 O O . HIS A 1 427 ? -10.524 -2.429 -27.719 1.00 13.37 406 HIS A O 1
ATOM 2935 N N . GLY A 1 428 ? -9.286 -4.199 -27.090 1.00 11.30 407 GLY A N 1
ATOM 2936 C CA . GLY A 1 428 ? -8.041 -3.483 -27.337 1.00 11.23 407 GLY A CA 1
ATOM 2937 C C . GLY A 1 428 ? -6.865 -4.146 -26.648 1.00 9.96 407 GLY A C 1
ATOM 2938 O O . GLY A 1 428 ? -7.025 -5.030 -25.801 1.00 12.69 407 GLY A O 1
ATOM 2939 N N . ASP A 1 429 ? -5.653 -3.704 -27.016 1.00 10.65 408 ASP A N 1
ATOM 2940 C CA . ASP A 1 429 ? -4.463 -4.422 -26.562 1.00 10.48 408 ASP A CA 1
ATOM 2941 C C . ASP A 1 429 ? -4.172 -4.208 -25.081 1.00 10.81 408 ASP A C 1
ATOM 2942 O O . ASP A 1 429 ? -3.359 -4.952 -24.510 1.00 11.93 408 ASP A O 1
ATOM 2947 N N . ASN A 1 430 ? -4.834 -3.252 -24.438 1.00 9.40 409 ASN A N 1
ATOM 2948 C CA . ASN A 1 430 ? -4.746 -3.075 -22.998 1.00 9.85 409 ASN A CA 1
ATOM 2949 C C . ASN A 1 430 ? -5.664 -4.029 -22.229 1.00 8.69 409 ASN A C 1
ATOM 2950 O O . ASN A 1 430 ? -5.577 -4.092 -20.989 1.00 10.19 409 ASN A O 1
ATOM 2955 N N . VAL A 1 431 ? -6.580 -4.724 -22.921 1.00 9.25 410 VAL A N 1
ATOM 2956 C CA . VAL A 1 431 ? -7.482 -5.657 -22.246 1.00 9.48 410 VAL A CA 1
ATOM 2957 C C . VAL A 1 431 ? -6.683 -6.893 -21.868 1.00 11.19 410 VAL A C 1
ATOM 2958 O O . VAL A 1 431 ? -6.005 -7.499 -22.714 1.00 11.10 410 VAL A O 1
ATOM 2962 N N . ALA A 1 432 ? -6.766 -7.267 -20.596 1.00 9.17 411 ALA A N 1
ATOM 2963 C CA . ALA A 1 432 ? -6.032 -8.418 -20.081 1.00 10.66 411 ALA A CA 1
ATOM 2964 C C . ALA A 1 432 ? -6.468 -9.710 -20.768 1.00 9.94 411 ALA A C 1
ATOM 2965 O O . ALA A 1 432 ? -7.583 -9.844 -21.266 1.00 11.30 411 ALA A O 1
ATOM 2967 N N . GLY A 1 433 ? -5.576 -10.705 -20.722 1.00 10.60 412 GLY A N 1
ATOM 2968 C CA . GLY A 1 433 ? -5.904 -11.982 -21.338 1.00 9.87 412 GLY A CA 1
ATOM 2969 C C . GLY A 1 433 ? -6.692 -12.907 -20.465 1.00 11.09 412 GLY A C 1
ATOM 2970 O O . GLY A 1 433 ? -7.163 -13.924 -20.978 1.00 12.12 412 GLY A O 1
ATOM 2971 N N . GLY A 1 434 ? -6.912 -12.542 -19.209 1.00 10.55 413 GLY A N 1
ATOM 2972 C CA . GLY A 1 434 ? -7.787 -13.319 -18.363 1.00 10.87 413 GLY A CA 1
ATOM 2973 C C . GLY A 1 434 ? -7.397 -13.191 -16.905 1.00 9.66 413 GLY A C 1
ATOM 2974 O O . GLY A 1 434 ? -6.573 -12.355 -16.527 1.00 11.64 413 GLY A O 1
ATOM 2975 N N . TYR A 1 435 ? -8.050 -14.023 -16.089 1.00 10.76 414 TYR A N 1
ATOM 2976 C CA . TYR A 1 435 ? -7.781 -14.151 -14.672 1.00 12.09 414 TYR A CA 1
ATOM 2977 C C . TYR A 1 435 ? -6.919 -15.382 -14.444 1.00 11.96 414 TYR A C 1
ATOM 2978 O O . TYR A 1 435 ? -7.150 -16.452 -15.048 1.00 12.71 414 TYR A O 1
ATOM 2987 N N . TRP A 1 436 ? -5.949 -15.228 -13.560 1.00 12.47 415 TRP A N 1
ATOM 2988 C CA . TRP A 1 436 ? -4.924 -16.239 -13.299 1.00 11.04 415 TRP A CA 1
ATOM 2989 C C . TRP A 1 436 ? -5.536 -17.576 -12.916 1.00 12.57 415 TRP A C 1
ATOM 2990 O O . TRP A 1 436 ? -6.195 -17.697 -11.878 1.00 14.04 415 TRP A O 1
ATOM 3001 N N . GLU A 1 437 ? -5.275 -18.599 -13.744 1.00 11.95 416 GLU A N 1
ATOM 3002 C CA . GLU A 1 437 ? -5.677 -19.987 -13.449 1.00 13.24 416 GLU A CA 1
ATOM 3003 C C . GLU A 1 437 ? -7.192 -20.128 -13.318 1.00 14.62 416 GLU A C 1
ATOM 3004 O O . GLU A 1 437 ? -7.695 -21.059 -12.670 1.00 16.78 416 GLU A O 1
ATOM 3010 N N . LYS A 1 438 ? -7.940 -19.277 -14.005 1.00 13.87 417 LYS A N 1
ATOM 3011 C CA . LYS A 1 438 ? -9.408 -19.307 -13.967 1.00 14.00 417 LYS A CA 1
ATOM 3012 C C . LYS A 1 438 ? -9.947 -19.342 -15.393 1.00 14.01 417 LYS A C 1
ATOM 3013 O O . LYS A 1 438 ? -10.487 -18.343 -15.885 1.00 15.13 417 LYS A O 1
ATOM 3019 N N . PRO A 1 439 ? -9.871 -20.494 -16.079 1.00 13.97 418 PRO A N 1
ATOM 3020 C CA . PRO A 1 439 ? -10.349 -20.515 -17.473 1.00 15.23 418 PRO A CA 1
ATOM 3021 C C . PRO A 1 439 ? -11.820 -20.189 -17.618 1.00 15.66 418 PRO A C 1
ATOM 3022 O O . PRO A 1 439 ? -12.212 -19.506 -18.576 1.00 15.97 418 PRO A O 1
ATOM 3026 N N . ASP A 1 440 ? -12.658 -20.659 -16.697 1.00 17.75 419 ASP A N 1
ATOM 3027 C CA . ASP A 1 440 ? -14.094 -20.466 -16.863 1.00 19.40 419 ASP A CA 1
ATOM 3028 C C . ASP A 1 440 ? -14.498 -19.016 -16.620 1.00 17.37 419 ASP A C 1
ATOM 3029 O O . ASP A 1 440 ? -15.223 -18.413 -17.427 1.00 17.56 419 ASP A O 1
ATOM 3034 N N . GLU A 1 441 ? -14.025 -18.433 -15.518 1.00 16.20 420 GLU A N 1
ATOM 3035 C CA . GLU A 1 441 ? -14.298 -17.024 -15.251 1.00 15.51 420 GLU A CA 1
ATOM 3036 C C . GLU A 1 441 ? -13.708 -16.141 -16.339 1.00 13.52 420 GLU A C 1
ATOM 3037 O O . GLU A 1 441 ? -14.299 -15.121 -16.708 1.00 15.24 420 GLU A O 1
ATOM 3043 N N . THR A 1 442 ? -12.537 -16.523 -16.881 1.00 12.23 421 THR A N 1
ATOM 3044 C CA . THR A 1 442 ? -11.979 -15.785 -18.013 1.00 11.71 421 THR A CA 1
ATOM 3045 C C . THR A 1 442 ? -12.928 -15.787 -19.203 1.00 12.36 421 THR A C 1
ATOM 3046 O O . THR A 1 442 ? -13.150 -14.748 -19.823 1.00 13.14 421 THR A O 1
ATOM 3050 N N . GLU A 1 443 ? -13.472 -16.932 -19.559 1.00 12.27 422 GLU A N 1
ATOM 3051 C CA . GLU A 1 443 ? -14.383 -16.992 -20.713 1.00 12.95 422 GLU A CA 1
ATOM 3052 C C . GLU A 1 443 ? -15.598 -16.088 -20.483 1.00 15.09 422 GLU A C 1
ATOM 3053 O O . GLU A 1 443 ? -16.005 -15.392 -21.400 1.00 15.62 422 GLU A O 1
ATOM 3059 N N . ARG A 1 444 ? -16.162 -16.141 -19.280 1.00 14.51 423 ARG A N 1
ATOM 3060 C CA . ARG A 1 444 ? -17.382 -15.354 -19.008 1.00 14.72 423 ARG A CA 1
ATOM 3061 C C . ARG A 1 444 ? -17.110 -13.845 -19.067 1.00 13.34 423 ARG A C 1
ATOM 3062 O O . ARG A 1 444 ? -17.948 -13.127 -19.584 1.00 16.29 423 ARG A O 1
ATOM 3070 N N . THR A 1 445 ? -15.969 -13.417 -18.555 1.00 13.03 424 THR A N 1
ATOM 3071 C CA . THR A 1 445 ? -15.706 -11.984 -18.479 1.00 13.74 424 THR A CA 1
ATOM 3072 C C . THR A 1 445 ? -15.016 -11.444 -19.716 1.00 12.08 424 THR A C 1
ATOM 3073 O O . THR A 1 445 ? -15.318 -10.326 -20.154 1.00 13.10 424 THR A O 1
ATOM 3077 N N . PHE A 1 446 ? -14.082 -12.213 -20.292 1.00 10.86 425 PHE A N 1
ATOM 3078 C CA . PHE A 1 446 ? -13.282 -11.723 -21.395 1.00 11.08 425 PHE A CA 1
ATOM 3079 C C . PHE A 1 446 ? -13.694 -12.305 -22.742 1.00 11.68 425 PHE A C 1
ATOM 3080 O O . PHE A 1 446 ? -13.107 -11.932 -23.763 1.00 12.62 425 PHE A O 1
ATOM 3088 N N . GLY A 1 447 ? -14.666 -13.207 -22.775 1.00 12.02 426 GLY A N 1
ATOM 3089 C CA . GLY A 1 447 ? -15.002 -13.901 -23.999 1.00 12.47 426 GLY A CA 1
ATOM 3090 C C . GLY A 1 447 ? -16.287 -13.466 -24.672 1.00 13.73 426 GLY A C 1
ATOM 3091 O O . GLY A 1 447 ? -16.931 -14.275 -25.362 1.00 16.13 426 GLY A O 1
ATOM 3092 N N . GLY A 1 448 ? -16.681 -12.203 -24.501 1.00 13.18 427 GLY A N 1
ATOM 3093 C CA . GLY A 1 448 ? -17.840 -11.712 -25.222 1.00 13.31 427 GLY A CA 1
ATOM 3094 C C . GLY A 1 448 ? -17.645 -11.805 -26.726 1.00 14.18 427 GLY A C 1
ATOM 3095 O O . GLY A 1 448 ? -16.561 -11.570 -27.259 1.00 15.83 427 GLY A O 1
ATOM 3096 N N . ALA A 1 449 ? -18.715 -12.181 -27.421 1.00 15.94 428 ALA A N 1
ATOM 3097 C CA . ALA A 1 449 ? -18.671 -12.341 -28.875 1.00 16.18 428 ALA A CA 1
ATOM 3098 C C . ALA A 1 449 ? -19.921 -11.693 -29.439 1.00 17.70 428 ALA A C 1
ATOM 3099 O O . ALA A 1 449 ? -21.030 -11.998 -28.990 1.00 18.87 428 ALA A O 1
ATOM 3101 N N . LEU A 1 450 ? -19.748 -10.797 -30.410 1.00 17.25 429 LEU A N 1
ATOM 3102 C CA . LEU A 1 450 ? -20.877 -10.070 -30.978 1.00 17.62 429 LEU A CA 1
ATOM 3103 C C . LEU A 1 450 ? -21.541 -10.859 -32.090 1.00 18.77 429 LEU A C 1
ATOM 3104 O O . LEU A 1 450 ? -20.863 -11.433 -32.953 1.00 21.13 429 LEU A O 1
ATOM 3109 N N . VAL A 1 451 ? -22.875 -10.855 -32.065 1.00 18.44 430 VAL A N 1
ATOM 3110 C CA . VAL A 1 451 ? -23.697 -11.347 -33.168 1.00 17.48 430 VAL A CA 1
ATOM 3111 C C . VAL A 1 451 ? -23.868 -10.202 -34.165 1.00 19.34 430 VAL A C 1
ATOM 3112 O O . VAL A 1 451 ? -24.187 -9.063 -33.771 1.00 20.63 430 VAL A O 1
ATOM 3116 N N . ALA A 1 452 ? -23.637 -10.495 -35.448 1.00 18.35 431 ALA A N 1
ATOM 3117 C CA . ALA A 1 452 ? -23.827 -9.533 -36.532 1.00 19.62 431 ALA A CA 1
ATOM 3118 C C . ALA A 1 452 ? -23.147 -8.188 -36.237 1.00 19.88 431 ALA A C 1
ATOM 3119 O O . ALA A 1 452 ? -23.802 -7.143 -36.246 1.00 21.13 431 ALA A O 1
ATOM 3121 N N . PRO A 1 453 ? -21.835 -8.184 -36.011 1.00 20.25 432 PRO A N 1
ATOM 3122 C CA . PRO A 1 453 ? -21.156 -6.926 -35.654 1.00 20.19 432 PRO A CA 1
ATOM 3123 C C . PRO A 1 453 ? -21.220 -5.895 -36.772 1.00 22.01 432 PRO A C 1
ATOM 3124 O O . PRO A 1 453 ? -21.165 -6.230 -37.966 1.00 24.27 432 PRO A O 1
ATOM 3128 N N . SER A 1 454 ? -21.329 -4.629 -36.362 1.00 23.08 433 SER A N 1
ATOM 3129 C CA . SER A 1 454 ? -21.384 -3.517 -37.299 1.00 24.75 433 SER A CA 1
ATOM 3130 C C . SER A 1 454 ? -20.042 -3.380 -38.006 1.00 26.92 433 SER A C 1
ATOM 3131 O O . SER A 1 454 ? -19.027 -3.935 -37.571 1.00 25.55 433 SER A O 1
ATOM 3134 N N . ALA A 1 455 ? -20.052 -2.646 -39.120 1.00 29.26 434 ALA A N 1
ATOM 3135 C CA . ALA A 1 455 ? -18.850 -2.504 -39.936 1.00 30.81 434 ALA A CA 1
ATOM 3136 C C . ALA A 1 455 ? -17.702 -1.955 -39.099 1.00 31.50 434 ALA A C 1
ATOM 3137 O O . ALA A 1 455 ? -17.853 -0.955 -38.392 1.00 34.63 434 ALA A O 1
ATOM 3139 N N . GLY A 1 456 ? -16.557 -2.628 -39.156 1.00 30.83 435 GLY A N 1
ATOM 3140 C CA . GLY A 1 456 ? -15.390 -2.206 -38.403 1.00 30.15 435 GLY A CA 1
ATOM 3141 C C . GLY A 1 456 ? -15.330 -2.711 -36.983 1.00 28.14 435 GLY A C 1
ATOM 3142 O O . GLY A 1 456 ? -14.384 -2.375 -36.257 1.00 33.73 435 GLY A O 1
ATOM 3143 N N . THR A 1 457 ? -16.289 -3.478 -36.565 1.00 28.94 436 THR A N 1
ATOM 3144 C CA . THR A 1 457 ? -16.344 -3.942 -35.190 1.00 25.28 436 THR A CA 1
ATOM 3145 C C . THR A 1 457 ? -15.897 -5.396 -35.127 1.00 22.41 436 THR A C 1
ATOM 3146 O O . THR A 1 457 ? -16.457 -6.242 -35.837 1.00 23.40 436 THR A O 1
ATOM 3150 N N . PRO A 1 458 ? -14.920 -5.748 -34.290 1.00 21.33 437 PRO A N 1
ATOM 3151 C CA . PRO A 1 458 ? -14.494 -7.154 -34.201 1.00 21.49 437 PRO A CA 1
ATOM 3152 C C . PRO A 1 458 ? -15.574 -8.022 -33.576 1.00 20.56 437 PRO A C 1
ATOM 3153 O O . PRO A 1 458 ? -16.354 -7.585 -32.724 1.00 19.05 437 PRO A O 1
ATOM 3157 N N . VAL A 1 459 ? -15.611 -9.284 -33.998 1.00 20.75 438 VAL A N 1
ATOM 3158 C CA . VAL A 1 459 ? -16.515 -10.231 -33.350 1.00 20.97 438 VAL A CA 1
ATOM 3159 C C . VAL A 1 459 ? -16.155 -10.393 -31.875 1.00 19.50 438 VAL A C 1
ATOM 3160 O O . VAL A 1 459 ? -17.030 -10.435 -31.008 1.00 18.20 438 VAL A O 1
ATOM 3164 N N . GLY A 1 460 ? -14.870 -10.498 -31.566 1.00 19.81 439 GLY A N 1
ATOM 3165 C CA . GLY A 1 460 ? -14.429 -10.719 -30.218 1.00 19.27 439 GLY A CA 1
ATOM 3166 C C . GLY A 1 460 ? -12.964 -11.079 -30.175 1.00 20.28 439 GLY A C 1
ATOM 3167 O O . GLY A 1 460 ? -12.266 -11.053 -31.195 1.00 23.62 439 GLY A O 1
ATOM 3168 N N . PRO A 1 461 ? -12.458 -11.447 -28.998 1.00 18.58 440 PRO A N 1
ATOM 3169 C CA . PRO A 1 461 ? -13.186 -11.474 -27.725 1.00 16.19 440 PRO A CA 1
ATOM 3170 C C . PRO A 1 461 ? -13.333 -10.094 -27.077 1.00 15.56 440 PRO A C 1
ATOM 3171 O O . PRO A 1 461 ? -12.403 -9.285 -27.160 1.00 20.37 440 PRO A O 1
ATOM 3175 N N . TRP A 1 462 ? -14.462 -9.846 -26.433 1.00 13.13 441 TRP A N 1
ATOM 3176 C CA . TRP A 1 462 ? -14.783 -8.573 -25.794 1.00 13.03 441 TRP A CA 1
ATOM 3177 C C . TRP A 1 462 ? -14.762 -8.741 -24.287 1.00 11.93 441 TRP A C 1
ATOM 3178 O O . TRP A 1 462 ? -15.281 -9.720 -23.747 1.00 13.22 441 TRP A O 1
ATOM 3189 N N . LEU A 1 463 ? -14.159 -7.755 -23.613 1.00 12.02 442 LEU A N 1
ATOM 3190 C CA . LEU A 1 463 ? -14.282 -7.623 -22.159 1.00 12.13 442 LEU A CA 1
ATOM 3191 C C . LEU A 1 463 ? -15.667 -7.088 -21.807 1.00 11.12 442 LEU A C 1
ATOM 3192 O O . LEU A 1 463 ? -16.046 -5.981 -22.238 1.00 11.75 442 LEU A O 1
ATOM 3197 N N . ARG A 1 464 ? -16.437 -7.899 -21.060 1.00 11.95 443 ARG A N 1
ATOM 3198 C CA . ARG A 1 464 ? -17.744 -7.503 -20.531 1.00 11.93 443 ARG A CA 1
ATOM 3199 C C . ARG A 1 464 ? -17.515 -6.831 -19.180 1.00 13.03 443 ARG A C 1
ATOM 3200 O O . ARG A 1 464 ? -17.170 -7.484 -18.181 1.00 14.13 443 ARG A O 1
ATOM 3208 N N . THR A 1 465 ? -17.666 -5.508 -19.146 1.00 11.75 444 THR A N 1
ATOM 3209 C CA . THR A 1 465 ? -17.294 -4.754 -17.940 1.00 11.94 444 THR A CA 1
ATOM 3210 C C . THR A 1 465 ? -18.265 -4.911 -16.774 1.00 13.23 444 THR A C 1
ATOM 3211 O O . THR A 1 465 ? -17.904 -4.555 -15.640 1.00 14.97 444 THR A O 1
ATOM 3215 N N . GLY A 1 466 ? -19.498 -5.367 -17.028 1.00 12.98 445 GLY A N 1
ATOM 3216 C CA . GLY A 1 466 ? -20.554 -5.299 -16.035 1.00 13.39 445 GLY A CA 1
ATOM 3217 C C . GLY A 1 466 ? -21.140 -3.925 -15.838 1.00 14.55 445 GLY A C 1
ATOM 3218 O O . GLY A 1 466 ? -22.067 -3.772 -15.025 1.00 15.62 445 GLY A O 1
ATOM 3219 N N . ASP A 1 467 ? -20.595 -2.908 -16.493 1.00 13.09 446 ASP A N 1
ATOM 3220 C CA . ASP A 1 467 ? -21.105 -1.547 -16.381 1.00 12.76 446 ASP A CA 1
ATOM 3221 C C . ASP A 1 467 ? -22.166 -1.278 -17.441 1.00 13.44 446 ASP A C 1
ATOM 3222 O O . ASP A 1 467 ? -22.112 -1.819 -18.558 1.00 13.83 446 ASP A O 1
ATOM 3227 N N . SER A 1 468 ? -23.168 -0.480 -17.070 1.00 12.77 447 SER A N 1
ATOM 3228 C CA . SER A 1 468 ? -24.215 -0.085 -18.004 1.00 14.10 447 SER A CA 1
ATOM 3229 C C . SER A 1 468 ? -23.926 1.311 -18.549 1.00 15.08 447 SER A C 1
ATOM 3230 O O . SER A 1 468 ? -23.393 2.178 -17.845 1.00 14.77 447 SER A O 1
ATOM 3233 N N . GLY A 1 469 ? -24.281 1.531 -19.809 1.00 14.77 448 GLY A N 1
ATOM 3234 C CA . GLY A 1 469 ? -24.077 2.826 -20.411 1.00 15.59 448 GLY A CA 1
ATOM 3235 C C . GLY A 1 469 ? -24.764 2.900 -21.752 1.00 14.03 448 GLY A C 1
ATOM 3236 O O . GLY A 1 469 ? -25.522 2.005 -22.132 1.00 14.17 448 GLY A O 1
ATOM 3237 N N . PHE A 1 470 ? -24.501 3.985 -22.467 1.00 13.35 449 PHE A N 1
ATOM 3238 C CA . PHE A 1 470 ? -25.155 4.204 -23.752 1.00 11.86 449 PHE A CA 1
ATOM 3239 C C . PHE A 1 470 ? -24.320 5.176 -24.569 1.00 12.15 449 PHE A C 1
ATOM 3240 O O . PHE A 1 470 ? -23.434 5.869 -24.056 1.00 13.33 449 PHE A O 1
ATOM 3248 N N . VAL A 1 471 ? -24.644 5.225 -25.849 1.00 14.48 450 VAL A N 1
ATOM 3249 C CA . VAL A 1 471 ? -24.107 6.208 -26.774 1.00 14.11 450 VAL A CA 1
ATOM 3250 C C . VAL A 1 471 ? -25.231 7.186 -27.111 1.00 16.55 450 VAL A C 1
ATOM 3251 O O . VAL A 1 471 ? -26.364 6.776 -27.367 1.00 17.38 450 VAL A O 1
ATOM 3255 N N . SER A 1 472 ? -24.933 8.482 -27.106 1.00 16.19 451 SER A N 1
ATOM 3256 C CA . SER A 1 472 ? -25.942 9.482 -27.468 1.00 21.08 451 SER A CA 1
ATOM 3257 C C . SER A 1 472 ? -25.255 10.594 -28.216 1.00 28.30 451 SER A C 1
ATOM 3258 O O . SER A 1 472 ? -24.292 11.168 -27.703 1.00 25.89 451 SER A O 1
ATOM 3261 N N . GLU A 1 473 ? -25.768 10.934 -29.406 1.00 28.20 452 GLU A N 1
ATOM 3262 C CA . GLU A 1 473 ? -25.218 12.043 -30.234 1.00 30.44 452 GLU A CA 1
ATOM 3263 C C . GLU A 1 473 ? -23.707 11.856 -30.388 1.00 27.84 452 GLU A C 1
ATOM 3264 O O . GLU A 1 473 ? -22.992 12.823 -30.210 1.00 30.87 452 GLU A O 1
ATOM 3270 N N . ASP A 1 474 ? -23.265 10.631 -30.642 1.00 26.23 453 ASP A N 1
ATOM 3271 C CA . ASP A 1 474 ? -21.822 10.293 -30.841 1.00 26.02 453 ASP A CA 1
ATOM 3272 C C . ASP A 1 474 ? -20.927 10.504 -29.602 1.00 29.97 453 ASP A C 1
ATOM 3273 O O . ASP A 1 474 ? -19.727 10.657 -29.775 1.00 30.65 453 ASP A O 1
ATOM 3278 N N . LYS A 1 475 ? -21.496 10.445 -28.405 1.00 25.14 454 LYS A N 1
ATOM 3279 C CA . LYS A 1 475 ? -20.661 10.480 -27.180 1.00 21.80 454 LYS A CA 1
ATOM 3280 C C . LYS A 1 475 ? -21.019 9.246 -26.343 1.00 17.31 454 LYS A C 1
ATOM 3281 O O . LYS A 1 475 ? -22.074 8.662 -26.562 1.00 19.16 454 LYS A O 1
ATOM 3287 N N . PHE A 1 476 ? -20.164 8.894 -25.408 1.00 15.02 455 PHE A N 1
ATOM 3288 C CA . PHE A 1 476 ? -20.332 7.688 -24.592 1.00 15.27 455 PHE A CA 1
ATOM 3289 C C . PHE A 1 476 ? -20.660 8.070 -23.134 1.00 12.84 455 PHE A C 1
ATOM 3290 O O . PHE A 1 476 ? -20.062 8.986 -22.643 1.00 12.70 455 PHE A O 1
ATOM 3298 N N . PHE A 1 477 ? -21.542 7.327 -22.487 1.00 14.39 456 PHE A N 1
ATOM 3299 C CA . PHE A 1 477 ? -21.991 7.650 -21.112 1.00 13.84 456 PHE A CA 1
ATOM 3300 C C . PHE A 1 477 ? -22.028 6.392 -20.236 1.00 15.45 456 PHE A C 1
ATOM 3301 O O . PHE A 1 477 ? -22.360 5.338 -20.722 1.00 17.31 456 PHE A O 1
ATOM 3309 N N . ILE A 1 478 ? -21.662 6.534 -18.968 1.00 16.01 457 ILE A N 1
ATOM 3310 C CA . ILE A 1 478 ? -21.689 5.405 -18.010 1.00 14.18 457 ILE A CA 1
ATOM 3311 C C . ILE A 1 478 ? -22.746 5.699 -16.944 1.00 16.57 457 ILE A C 1
ATOM 3312 O O . ILE A 1 478 ? -22.676 6.747 -16.317 1.00 19.41 457 ILE A O 1
ATOM 3317 N N . ILE A 1 479 ? -23.657 4.765 -16.730 1.00 15.43 458 ILE A N 1
ATOM 3318 C CA . ILE A 1 479 ? -24.796 4.951 -15.833 1.00 19.36 458 ILE A CA 1
ATOM 3319 C C . ILE A 1 479 ? -24.626 4.224 -14.519 1.00 22.92 458 ILE A C 1
ATOM 3320 O O . ILE A 1 479 ? -24.964 4.755 -13.462 1.00 28.40 458 ILE A O 1
ATOM 3325 N N . GLY A 1 480 ? -24.186 2.981 -14.560 1.00 21.36 459 GLY A N 1
ATOM 3326 C CA . GLY A 1 480 ? -24.300 2.164 -13.380 1.00 21.75 459 GLY A CA 1
ATOM 3327 C C . GLY A 1 480 ? -23.811 0.781 -13.696 1.00 19.64 459 GLY A C 1
ATOM 3328 O O . GLY A 1 480 ? -22.829 0.622 -14.427 1.00 17.26 459 GLY A O 1
ATOM 3329 N N . ARG A 1 481 ? -24.460 -0.229 -13.134 1.00 22.23 460 ARG A N 1
ATOM 3330 C CA . ARG A 1 481 ? -24.066 -1.617 -13.334 1.00 20.80 460 ARG A CA 1
ATOM 3331 C C . ARG A 1 481 ? -25.216 -2.352 -14.001 1.00 23.57 460 ARG A C 1
ATOM 3332 O O . ARG A 1 481 ? -26.391 -2.122 -13.673 1.00 22.54 460 ARG A O 1
ATOM 3340 N N . ILE A 1 482 ? -24.889 -3.269 -14.909 1.00 18.71 461 ILE A N 1
ATOM 3341 C CA . ILE A 1 482 ? -25.967 -3.930 -15.647 1.00 21.34 461 ILE A CA 1
ATOM 3342 C C . ILE A 1 482 ? -26.830 -4.804 -14.758 1.00 28.00 461 ILE A C 1
ATOM 3343 O O . ILE A 1 482 ? -28.005 -5.037 -15.080 1.00 31.56 461 ILE A O 1
ATOM 3348 N N . LYS A 1 483 ? -26.277 -5.334 -13.661 1.00 23.72 462 LYS A N 1
ATOM 3349 C CA . LYS A 1 483 ? -27.107 -6.129 -12.759 1.00 31.42 462 LYS A CA 1
ATOM 3350 C C . LYS A 1 483 ? -28.331 -5.347 -12.315 1.00 34.30 462 LYS A C 1
ATOM 3351 O O . LYS A 1 483 ? -29.390 -5.934 -12.065 1.00 35.43 462 LYS A O 1
ATOM 3357 N N . ASP A 1 484 ? -28.273 -4.024 -12.400 1.00 32.09 463 ASP A N 1
ATOM 3358 C CA . ASP A 1 484 ? -29.407 -3.227 -11.858 1.00 32.40 463 ASP A CA 1
ATOM 3359 C C . ASP A 1 484 ? -30.426 -2.794 -12.931 1.00 36.24 463 ASP A C 1
ATOM 3360 O O . ASP A 1 484 ? -31.509 -2.377 -12.526 1.00 36.08 463 ASP A O 1
#

Radius of gyration: 21.79 Å; Cα contacts (8 Å, |Δi|>4): 1032; chains: 1; bounding box: 64×53×53 Å

Organism: Mycobacterium tuberculosis (strain ATCC 25618 / H37Rv) (NCBI:txid83332)

Foldseek 3Di:
DFLLVLLVVLCVVWVAAWAEWEWECPVPVVTDIDTDGSVLLNLLLCQLLVVVVVFDAAAFEEEEEEAPDSQSLSNLSNCQQNNHAYEYAYHDDDDVSLVVLLLVCVQRVGLEYEYAPVRVVVCVVSHVRHYHHSVPTPSRDDDHNGDQFFRYFQWPVTWTFTFTRLLLLQVLQQCLCFLVVVVVSQDDPFEEEEEQEGCNHLVCVSRARRCCSNNVHHYYYYHPVSCVVAVCVSQVVCQPPGAYAEEDELVSLQCCLVGHDVVSCPPGAQQRHRAYEHDPDFHAVVSLCSSCVVCCVSVNDQLRYKYFYADVQLSGGQFIAGHPDHWDKFAFAVVVVVVFFGDGDDPPDHGIFTWTAQRPPWGWFFAAVVQLEGDDAGGKHWIKTDHSSRTQATPPCVVRRCVAQQRAHDPDDPPDHRDDIGGPQWMWGHHPNTTTTDGGRVD